Protein AF-0000000074977422 (afdb_homodimer)

Sequence (588 aa):
MSNIPEAILEKLKEQDSVSTFSGSLPRVTASSGSTYFVKIGSPAEAAQYSGEALSLKLMNAAAPGIAPRVISSGTLEISKPYFISEYKDIGSLSSKAAQTLAKRMATELHSEEHASLEGFGFSIPTYCGVTKLSNGWFDTWDKCYASMVGDLLSQLESKGRYQHLCQKGRRVQAEVIPKLLGPLVIKPVILHGDLWSGNAGVDRKTGEPVIFDPASYYGHNEADLSIAKIFGGFPSEFYDTYHQYRPKSEPVHQYDLRMDLYELFHYLNHTLIFRGHYAGSAEKKMDNLLRAELMSNIPEAILEKLKEQDSVSTFSGSLPRVTASSGSTYFVKIGSPAEAAQYSGEALSLKLMNAAAPGIAPRVISSGTLEISKPYFISEYKDIGSLSSKAAQTLAKRMATELHSEEHASLEGFGFSIPTYCGVTKLSNGWFDTWDKCYASMVGDLLSQLESKGRYQHLCQKGRRVQAEVIPKLLGPLVIKPVILHGDLWSGNAGVDRKTGEPVIFDPASYYGHNEADLSIAKIFGGFPSEFYDTYHQYRPKSEPVHQYDLRMDLYELFHYLNHTLIFRGHYAGSAEKKMDNLLRAEL

Radius of gyration: 24.0 Å; Cα contacts (8 Å, |Δi|>4): 1181; chains: 2; bounding box: 76×63×49 Å

Nearest PDB structures (foldseek):
  9cxo-assembly1_B  TM=8.340E-01  e=1.919E-20  Homo sapiens
  9cxn-assembly1_A  TM=8.035E-01  e=2.707E-20  Homo sapiens
  9cxm-assembly1_A  TM=8.019E-01  e=6.044E-20  Homo sapiens
  9cxw-assembly1_B  TM=7.976E-01  e=2.016E-19  Homo sapiens
  9cxw-assembly1_A  TM=8.047E-01  e=2.536E-19  Homo sapiens

Structure (mmCIF, N/CA/C/O backbone):
data_AF-0000000074977422-model_v1
#
loop_
_entity.id
_entity.type
_entity.pdbx_description
1 polymer 'protein-ribulosamine 3-kinase'
#
loop_
_atom_site.group_PDB
_atom_site.id
_atom_site.type_symbol
_atom_site.label_atom_id
_atom_site.label_alt_id
_atom_site.label_comp_id
_atom_site.label_asym_id
_atom_site.label_entity_id
_atom_site.label_seq_id
_atom_site.pdbx_PDB_ins_code
_atom_site.Cartn_x
_atom_site.Cartn_y
_atom_site.Cartn_z
_atom_site.occupancy
_atom_site.B_iso_or_equiv
_atom_site.auth_seq_id
_atom_site.auth_comp_id
_atom_site.auth_asym_id
_atom_site.auth_atom_id
_atom_site.pdbx_PDB_model_num
ATOM 1 N N . MET A 1 1 ? 29.641 17.969 4.305 1 43.19 1 MET A N 1
ATOM 2 C CA . MET A 1 1 ? 30.141 16.609 4.57 1 43.19 1 MET A CA 1
ATOM 3 C C . MET A 1 1 ? 29.078 15.578 4.266 1 43.19 1 MET A C 1
ATOM 5 O O . MET A 1 1 ? 27.875 15.82 4.473 1 43.19 1 MET A O 1
ATOM 9 N N . SER A 1 2 ? 29.344 14.555 3.402 1 60.41 2 SER A N 1
ATOM 10 C CA . SER A 1 2 ? 28.359 13.594 2.908 1 60.41 2 SER A CA 1
ATOM 11 C C . SER A 1 2 ? 27.734 12.797 4.051 1 60.41 2 SER A C 1
ATOM 13 O O . SER A 1 2 ? 28.422 12.438 5.012 1 60.41 2 SER A O 1
ATOM 15 N N . ASN A 1 3 ? 26.516 12.828 4.227 1 79.31 3 ASN A N 1
ATOM 16 C CA . ASN A 1 3 ? 25.781 12.094 5.254 1 79.31 3 ASN A CA 1
ATOM 17 C C . ASN A 1 3 ? 25.641 10.617 4.895 1 79.31 3 ASN A C 1
ATOM 19 O O . ASN A 1 3 ? 24.672 9.961 5.285 1 79.31 3 ASN A O 1
ATOM 23 N N . ILE A 1 4 ? 26.672 10.164 4.172 1 86.06 4 ILE A N 1
ATOM 24 C CA . ILE A 1 4 ? 26.719 8.758 3.793 1 86.06 4 ILE A CA 1
ATOM 25 C C . ILE A 1 4 ? 27.594 7.98 4.777 1 86.06 4 ILE A C 1
ATOM 27 O O . ILE A 1 4 ? 28.734 8.352 5.02 1 86.06 4 ILE A O 1
ATOM 31 N N . PRO A 1 5 ? 27.047 6.918 5.328 1 86.88 5 PRO A N 1
ATOM 32 C CA . PRO A 1 5 ? 27.875 6.105 6.223 1 86.88 5 PRO A CA 1
ATOM 33 C C . PRO A 1 5 ? 29.156 5.613 5.547 1 86.88 5 PRO A C 1
ATOM 35 O O . PRO A 1 5 ? 29.141 5.238 4.375 1 86.88 5 PRO A O 1
ATOM 38 N N . GLU A 1 6 ? 30.188 5.59 6.285 1 91.19 6 GLU A N 1
ATOM 39 C CA . GLU A 1 6 ? 31.516 5.258 5.758 1 91.19 6 GLU A CA 1
ATOM 40 C C . GLU A 1 6 ? 31.516 3.873 5.117 1 91.19 6 GLU A C 1
ATOM 42 O O . GLU A 1 6 ? 32.156 3.666 4.082 1 91.19 6 GLU A O 1
ATOM 47 N N . ALA A 1 7 ? 30.906 2.926 5.734 1 92.31 7 ALA A N 1
ATOM 48 C CA . ALA A 1 7 ? 30.875 1.56 5.219 1 92.31 7 ALA A CA 1
ATOM 49 C C . ALA A 1 7 ? 30.219 1.509 3.836 1 92.31 7 ALA A C 1
ATOM 51 O O . ALA A 1 7 ? 30.641 0.725 2.979 1 92.31 7 ALA A O 1
ATOM 52 N N . ILE A 1 8 ? 29.234 2.279 3.629 1 92.75 8 ILE A N 1
ATOM 53 C CA . ILE A 1 8 ? 28.547 2.336 2.346 1 92.75 8 ILE A CA 1
ATOM 54 C C . ILE A 1 8 ? 29.438 3.023 1.312 1 92.75 8 ILE A C 1
ATOM 56 O O . ILE A 1 8 ? 29.484 2.6 0.154 1 92.75 8 ILE A O 1
ATOM 60 N N . LEU A 1 9 ? 30.062 4.086 1.757 1 93.88 9 LEU A N 1
ATOM 61 C CA . LEU A 1 9 ? 30.984 4.781 0.866 1 93.88 9 LEU A CA 1
ATOM 62 C C . LEU A 1 9 ? 32.062 3.83 0.331 1 93.88 9 LEU A C 1
ATOM 64 O O . LEU A 1 9 ? 32.438 3.906 -0.842 1 93.88 9 LEU A O 1
ATOM 68 N N . GLU A 1 10 ? 32.5 2.996 1.194 1 94.25 10 GLU A N 1
ATOM 69 C CA . GLU A 1 10 ? 33.5 2.014 0.798 1 94.25 10 GLU A CA 1
ATOM 70 C C . GLU A 1 10 ? 32.969 1.067 -0.269 1 94.25 10 GLU A C 1
ATOM 72 O O . GLU A 1 10 ? 33.656 0.741 -1.231 1 94.25 10 GLU A O 1
ATOM 77 N N . LYS A 1 11 ? 31.75 0.611 -0.063 1 95 11 LYS A N 1
ATOM 78 C CA . LYS A 1 11 ? 31.141 -0.299 -1.027 1 95 11 LYS A CA 1
ATOM 79 C C . LYS A 1 11 ? 30.922 0.391 -2.371 1 95 11 LYS A C 1
ATOM 81 O O . LYS A 1 11 ? 31.078 -0.226 -3.426 1 95 11 LYS A O 1
ATOM 86 N N . LEU A 1 12 ? 30.547 1.64 -2.314 1 95.25 12 LEU A N 1
ATOM 87 C CA . LEU A 1 12 ? 30.359 2.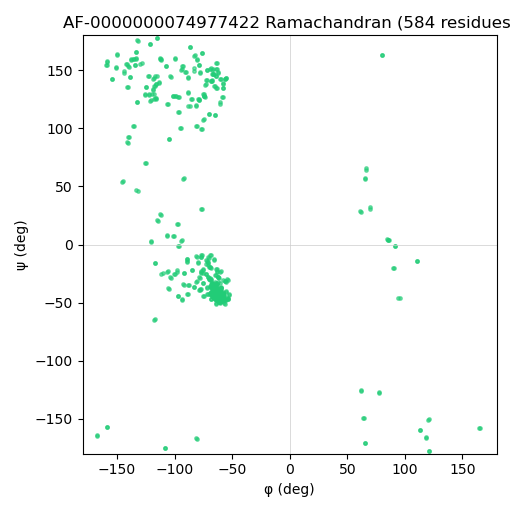414 -3.537 1 95.25 12 LEU A CA 1
ATOM 88 C C . LEU A 1 12 ? 31.672 2.602 -4.273 1 95.25 12 LEU A C 1
ATOM 90 O O . LEU A 1 12 ? 31.734 2.496 -5.5 1 95.25 12 LEU A O 1
ATOM 94 N N . LYS A 1 13 ? 32.75 2.801 -3.551 1 94.94 13 LYS A N 1
ATOM 95 C CA . LYS A 1 13 ? 34.062 3.02 -4.129 1 94.94 13 LYS A CA 1
ATOM 96 C C . LYS A 1 13 ? 34.594 1.742 -4.77 1 94.94 13 LYS A C 1
ATOM 98 O O . LYS A 1 13 ? 35.375 1.8 -5.727 1 94.94 13 LYS A O 1
ATOM 103 N N . GLU A 1 14 ? 34.188 0.62 -4.227 1 93.94 14 GLU A N 1
ATOM 104 C CA . GLU A 1 14 ? 34.562 -0.654 -4.84 1 93.94 14 GLU A CA 1
ATOM 105 C C . GLU A 1 14 ? 34 -0.772 -6.246 1 93.94 14 GLU A C 1
ATOM 107 O O . GLU A 1 14 ? 34.562 -1.436 -7.109 1 93.94 14 GLU A O 1
ATOM 112 N N . GLN A 1 15 ? 32.875 -0.092 -6.445 1 90.38 15 GLN A N 1
ATOM 113 C CA . GLN A 1 15 ? 32.188 -0.163 -7.734 1 90.38 15 GLN A CA 1
ATOM 114 C C . GLN A 1 15 ? 32.625 0.961 -8.656 1 90.38 15 GLN A C 1
ATOM 116 O O . GLN A 1 15 ? 32.656 0.801 -9.883 1 90.38 15 GLN A O 1
ATOM 121 N N . ASP A 1 16 ? 32.906 2.07 -8.07 1 91.31 16 ASP A N 1
ATOM 122 C CA . ASP A 1 16 ? 33.344 3.277 -8.766 1 91.31 16 ASP A CA 1
ATOM 123 C C . ASP A 1 16 ? 34.438 4.008 -7.98 1 91.31 16 ASP A C 1
ATOM 125 O O . ASP A 1 16 ? 34.156 4.93 -7.219 1 91.31 16 ASP A O 1
ATOM 129 N N . SER A 1 17 ? 35.719 3.711 -8.266 1 90 17 SER A N 1
ATOM 130 C CA . SER A 1 17 ? 36.844 4.172 -7.461 1 90 17 SER A CA 1
ATOM 131 C C . SER A 1 17 ? 37.219 5.609 -7.801 1 90 17 SER A C 1
ATOM 133 O O . SER A 1 17 ? 37.938 6.27 -7.043 1 90 17 SER A O 1
ATOM 135 N N . VAL A 1 18 ? 36.688 6.105 -8.828 1 92.88 18 VAL A N 1
ATOM 136 C CA . VAL A 1 18 ? 37.156 7.406 -9.305 1 92.88 18 VAL A CA 1
ATOM 137 C C . VAL A 1 18 ? 36.188 8.5 -8.852 1 92.88 18 VAL A C 1
ATOM 139 O O . VAL A 1 18 ? 36.562 9.664 -8.719 1 92.88 18 VAL A O 1
ATOM 142 N N . SER A 1 19 ? 35 8.133 -8.633 1 93.19 19 SER A N 1
ATOM 143 C CA . SER A 1 19 ? 33.969 9.141 -8.336 1 93.19 19 SER A CA 1
ATOM 144 C C . SER A 1 19 ? 34 9.523 -6.859 1 93.19 19 SER A C 1
ATOM 146 O O . SER A 1 19 ? 34.438 8.742 -6.012 1 93.19 19 SER A O 1
ATOM 148 N N . THR A 1 20 ? 33.625 10.75 -6.652 1 95 20 THR A N 1
ATOM 149 C CA . THR A 1 20 ? 33.219 11.164 -5.316 1 95 20 THR A CA 1
ATOM 150 C C . THR A 1 20 ? 31.703 11.031 -5.152 1 95 20 THR A C 1
ATOM 152 O O . THR A 1 20 ? 30.953 11.062 -6.137 1 95 20 THR A O 1
ATOM 155 N N . PHE A 1 21 ? 31.328 10.781 -3.904 1 94.62 21 PHE A N 1
ATOM 156 C CA . PHE A 1 21 ? 29.922 10.523 -3.652 1 94.62 21 PHE A CA 1
ATOM 157 C C . PHE A 1 21 ? 29.328 11.578 -2.729 1 94.62 21 PHE A C 1
ATOM 159 O O . PHE A 1 21 ? 29.984 12.016 -1.781 1 94.62 21 PHE A O 1
ATOM 166 N N . SER A 1 22 ? 28.141 12.016 -3.113 1 92.06 22 SER A N 1
ATOM 167 C CA . SER A 1 22 ? 27.422 13.008 -2.314 1 92.06 22 SER A CA 1
ATOM 168 C C . SER A 1 22 ? 25.953 12.633 -2.158 1 92.06 22 SER A C 1
ATOM 170 O O . SER A 1 22 ? 25.438 11.773 -2.875 1 92.06 22 SER A O 1
ATOM 172 N N . GLY A 1 23 ? 25.391 13.188 -1.185 1 85.94 23 GLY A N 1
ATOM 173 C CA . GLY A 1 23 ? 23.984 12.945 -0.913 1 85.94 23 GLY A CA 1
ATOM 174 C C . GLY A 1 23 ? 23.75 12.305 0.442 1 85.94 23 GLY A C 1
ATOM 175 O O . GLY A 1 23 ? 24.562 12.438 1.354 1 85.94 23 GLY A O 1
ATOM 176 N N . SER A 1 24 ? 22.453 11.805 0.554 1 80.69 24 SER A N 1
ATOM 177 C CA . SER A 1 24 ? 22.047 11.094 1.758 1 80.69 24 SER A CA 1
ATOM 178 C C . SER A 1 24 ? 21.172 9.891 1.416 1 80.69 24 SER A C 1
ATOM 180 O O . SER A 1 24 ? 20.547 9.852 0.355 1 80.69 24 SER A O 1
ATOM 182 N N . LEU A 1 25 ? 21.25 8.961 2.311 1 81 25 LEU A N 1
ATOM 183 C CA . LEU A 1 25 ? 20.422 7.781 2.072 1 81 25 LEU A CA 1
ATOM 184 C C . LEU A 1 25 ? 18.953 8.148 2.006 1 81 25 LEU A C 1
ATOM 186 O O . LEU A 1 25 ? 18.5 9.047 2.717 1 81 25 LEU A O 1
ATOM 190 N N . PRO A 1 26 ? 18.25 7.512 1.143 1 85.06 26 PRO A N 1
ATOM 191 C CA . PRO A 1 26 ? 18.656 6.344 0.365 1 85.06 26 PRO A CA 1
ATOM 192 C C . PRO A 1 26 ? 19.219 6.715 -1.005 1 85.06 26 PRO A C 1
ATOM 194 O O . PRO A 1 26 ? 19.562 5.832 -1.796 1 85.06 26 PRO A O 1
ATOM 197 N N . ARG A 1 27 ? 19.359 7.977 -1.337 1 86.5 27 ARG A N 1
ATOM 198 C CA . ARG A 1 27 ? 19.828 8.414 -2.648 1 86.5 27 ARG A CA 1
ATOM 199 C C . ARG A 1 27 ? 21.266 8.953 -2.566 1 86.5 27 ARG A C 1
ATOM 201 O O . ARG A 1 27 ? 21.516 9.938 -1.88 1 86.5 27 ARG A O 1
ATOM 208 N N . VAL A 1 28 ? 22.125 8.344 -3.289 1 92.06 28 VAL A N 1
ATOM 209 C CA . VAL A 1 28 ? 23.516 8.766 -3.336 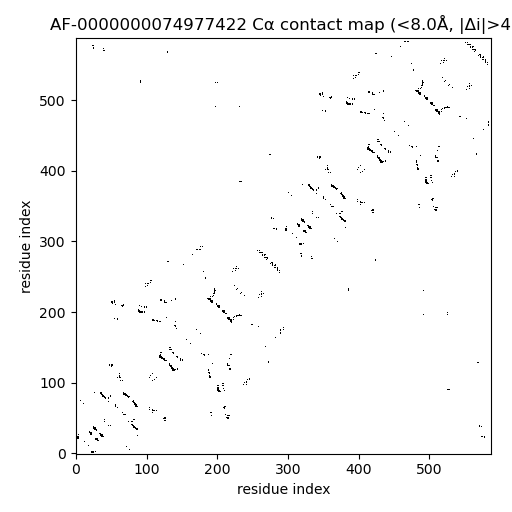1 92.06 28 VAL A CA 1
ATOM 210 C C . VAL A 1 28 ? 23.938 9.023 -4.785 1 92.06 28 VAL A C 1
ATOM 212 O O . VAL A 1 28 ? 23.641 8.219 -5.672 1 92.06 28 VAL A O 1
ATOM 215 N N . THR A 1 29 ? 24.609 10.086 -4.977 1 94.56 29 THR A N 1
ATOM 216 C CA . THR A 1 29 ? 25.016 10.453 -6.328 1 94.56 29 THR A CA 1
ATOM 217 C C . THR A 1 29 ? 26.531 10.453 -6.453 1 94.56 29 THR A C 1
ATOM 219 O O . THR A 1 29 ? 27.234 10.953 -5.57 1 94.56 29 THR A O 1
ATOM 222 N N . ALA A 1 30 ? 26.969 9.938 -7.527 1 95.38 30 ALA A N 1
ATOM 223 C CA . ALA A 1 30 ? 28.391 9.953 -7.855 1 95.38 30 ALA A CA 1
ATOM 224 C C . ALA A 1 30 ? 28.734 11.172 -8.703 1 95.38 30 ALA A C 1
ATOM 226 O O . ALA A 1 30 ? 27.891 11.68 -9.445 1 95.38 30 ALA A O 1
ATOM 227 N N . SER A 1 31 ? 29.922 11.562 -8.609 1 94.5 31 SER A N 1
ATOM 228 C CA . SER A 1 31 ? 30.391 12.695 -9.406 1 94.5 31 SER A CA 1
ATOM 229 C C . SER A 1 31 ? 30.328 12.383 -10.898 1 94.5 31 SER A C 1
ATOM 231 O O . SER A 1 31 ? 30.328 13.289 -11.727 1 94.5 31 SER A O 1
ATOM 233 N N . SER A 1 32 ? 30.312 11.148 -11.219 1 92.19 32 SER A N 1
ATOM 234 C CA . SER A 1 32 ? 30.203 10.711 -12.609 1 92.19 32 SER A CA 1
ATOM 235 C C . SER A 1 32 ? 28.797 10.945 -13.148 1 92.19 32 SER A C 1
ATOM 237 O O . SER A 1 32 ? 28.578 10.875 -14.359 1 92.19 32 SER A O 1
ATOM 239 N N . GLY A 1 33 ? 27.844 11.156 -12.273 1 91.25 33 GLY A N 1
ATOM 240 C CA . GLY A 1 33 ? 26.484 11.375 -12.711 1 91.25 33 GLY A CA 1
ATOM 241 C C . GLY A 1 33 ? 25.547 10.219 -12.367 1 91.25 33 GLY A C 1
ATOM 242 O O . GLY A 1 33 ? 24.328 10.383 -12.367 1 91.25 33 GLY A O 1
ATOM 243 N N . SER A 1 34 ? 26.125 9.125 -12.008 1 92.25 34 SER A N 1
ATOM 244 C CA . SER A 1 34 ? 25.312 7.977 -11.617 1 92.25 34 SER A CA 1
ATOM 245 C C . SER A 1 34 ? 24.672 8.203 -10.25 1 92.25 34 SER A C 1
ATOM 247 O O . SER A 1 34 ? 25.266 8.812 -9.367 1 92.25 34 SER A O 1
ATOM 249 N N . THR A 1 35 ? 23.484 7.742 -10.188 1 94.62 35 THR A N 1
ATOM 250 C CA . THR A 1 35 ? 22.797 7.801 -8.906 1 94.62 35 THR A CA 1
ATOM 251 C C . THR A 1 35 ? 22.453 6.398 -8.414 1 94.62 35 THR A C 1
ATOM 253 O O . THR A 1 35 ? 22.078 5.531 -9.211 1 94.62 35 THR A O 1
ATOM 256 N N . TYR A 1 36 ? 22.562 6.234 -7.098 1 95.31 36 TYR A N 1
ATOM 257 C CA . TYR A 1 36 ? 22.375 4.93 -6.473 1 95.31 36 TYR A CA 1
ATOM 258 C C . TYR A 1 36 ? 21.266 4.988 -5.418 1 95.31 36 TYR A C 1
ATOM 260 O O . TYR A 1 36 ? 21.078 6.02 -4.773 1 95.31 36 TYR A O 1
ATOM 268 N N . PHE A 1 37 ? 20.578 3.924 -5.344 1 94.19 37 PHE A N 1
ATOM 269 C CA . PHE A 1 37 ? 19.672 3.693 -4.227 1 94.19 37 PHE A CA 1
ATOM 270 C C . PHE A 1 37 ? 20.312 2.779 -3.188 1 94.19 37 PHE A C 1
ATOM 272 O O . PHE A 1 37 ? 20.734 1.672 -3.51 1 94.19 37 PHE A O 1
ATOM 279 N N . VAL A 1 38 ? 20.297 3.229 -1.951 1 91.81 38 VAL A N 1
ATOM 280 C CA . VAL A 1 38 ? 21 2.5 -0.899 1 91.81 38 VAL A CA 1
ATOM 281 C C . VAL A 1 38 ? 20.047 2.201 0.251 1 91.81 38 VAL A C 1
ATOM 283 O O . VAL A 1 38 ? 19.375 3.104 0.759 1 91.81 38 VAL A O 1
ATOM 286 N N . LYS A 1 39 ? 20.047 0.862 0.633 1 89.75 39 LYS A N 1
ATOM 287 C CA . LYS A 1 39 ? 19.312 0.429 1.822 1 89.75 39 LYS A CA 1
ATOM 288 C C . LYS A 1 39 ? 20.266 -0.175 2.857 1 89.75 39 LYS A C 1
ATOM 290 O O . LYS A 1 39 ? 21.141 -0.958 2.512 1 89.75 39 LYS A O 1
ATOM 295 N N . ILE A 1 40 ? 20.062 0.283 4.09 1 87.31 40 ILE A N 1
ATOM 296 C CA . ILE A 1 40 ? 20.703 -0.365 5.223 1 87.31 40 ILE A CA 1
ATOM 297 C C . ILE A 1 40 ? 19.656 -0.837 6.219 1 87.31 40 ILE A C 1
ATOM 299 O O . ILE A 1 40 ? 18.734 -0.086 6.566 1 87.31 40 ILE A O 1
ATOM 303 N N . GLY A 1 41 ? 19.797 -2.088 6.57 1 85.06 41 GLY A N 1
ATOM 304 C CA . GLY A 1 41 ? 18.812 -2.627 7.492 1 85.06 41 GLY A CA 1
ATOM 305 C C . GLY A 1 41 ? 19.391 -3.027 8.828 1 85.06 41 GLY A C 1
ATOM 306 O O . GLY A 1 41 ? 20.578 -2.803 9.086 1 85.06 41 GLY A O 1
ATOM 307 N N . SER A 1 42 ? 18.516 -3.482 9.734 1 82.06 42 SER A N 1
ATOM 308 C CA . SER A 1 42 ? 18.938 -4.102 10.984 1 82.06 42 SER A CA 1
ATOM 309 C C . SER A 1 42 ? 19.281 -5.574 10.789 1 82.06 42 SER A C 1
ATOM 311 O O . SER A 1 42 ? 18.875 -6.184 9.789 1 82.06 42 SER A O 1
ATOM 313 N N . PRO A 1 43 ? 19.969 -6.09 11.719 1 85.06 43 PRO A N 1
ATOM 314 C CA . PRO A 1 43 ? 20.328 -7.504 11.602 1 85.06 43 PRO A CA 1
ATOM 315 C C . PRO A 1 43 ? 19.109 -8.414 11.43 1 85.06 43 PRO A C 1
ATOM 317 O O . PRO A 1 43 ? 19.188 -9.422 10.734 1 85.06 43 PRO A O 1
ATOM 320 N N . ALA A 1 44 ? 18.031 -8.023 11.992 1 84.19 44 ALA A N 1
ATOM 321 C CA . ALA A 1 44 ? 16.812 -8.828 11.922 1 84.19 44 ALA A CA 1
ATOM 322 C C . ALA A 1 44 ? 16.234 -8.844 10.508 1 84.19 44 ALA A C 1
ATOM 324 O O . ALA A 1 44 ? 15.414 -9.695 10.172 1 84.19 44 ALA A O 1
ATOM 325 N N . GLU A 1 45 ? 16.781 -8 9.594 1 89.62 45 GLU A N 1
ATOM 326 C CA . GLU A 1 45 ? 16.234 -7.859 8.25 1 89.62 45 GLU A CA 1
ATOM 327 C C . GLU A 1 45 ? 17.141 -8.539 7.215 1 89.62 45 GLU A C 1
ATOM 329 O O . GLU A 1 45 ? 16.891 -8.438 6.012 1 89.62 45 GLU A O 1
ATOM 334 N N . ALA A 1 46 ? 18.078 -9.211 7.676 1 92.81 46 ALA A N 1
ATOM 335 C CA . ALA A 1 46 ? 19.094 -9.781 6.793 1 92.81 46 ALA A CA 1
ATOM 336 C C . ALA A 1 46 ? 18.453 -10.672 5.73 1 92.81 46 ALA A C 1
ATOM 338 O O . ALA A 1 46 ? 18.797 -10.578 4.547 1 92.81 46 ALA A O 1
ATOM 339 N N . ALA A 1 47 ? 17.594 -11.508 6.105 1 94.81 47 ALA A N 1
ATOM 340 C CA . ALA A 1 47 ? 16.953 -12.43 5.168 1 94.81 47 ALA A CA 1
ATOM 341 C C . ALA A 1 47 ? 16.125 -11.68 4.133 1 94.81 47 ALA A C 1
ATOM 343 O O . ALA A 1 47 ? 16.094 -12.062 2.961 1 94.81 47 ALA A O 1
ATOM 344 N N . GLN A 1 48 ? 15.492 -10.672 4.559 1 94.25 48 GLN A N 1
ATOM 345 C CA . GLN A 1 48 ? 14.672 -9.875 3.652 1 94.25 48 GLN A CA 1
ATOM 346 C C . GLN A 1 48 ? 15.531 -9.211 2.578 1 94.25 48 GLN A C 1
ATOM 348 O O . GLN A 1 48 ? 15.164 -9.203 1.4 1 94.25 48 GLN A O 1
ATOM 353 N N . TYR A 1 49 ? 16.609 -8.695 2.969 1 95.06 49 TYR A N 1
ATOM 354 C CA . TYR A 1 49 ? 17.5 -8.008 2.045 1 95.06 49 TYR A CA 1
ATOM 355 C C . TYR A 1 49 ? 18.125 -8.984 1.052 1 95.06 49 TYR A C 1
ATOM 357 O O . TYR A 1 49 ? 18.203 -8.695 -0.143 1 95.06 49 TYR A O 1
ATOM 365 N N . SER A 1 50 ? 18.5 -10.125 1.547 1 96.62 50 SER A N 1
ATOM 366 C CA . SER A 1 50 ? 19.078 -11.148 0.679 1 96.62 50 SER A CA 1
ATOM 367 C C . SER A 1 50 ? 18.062 -11.633 -0.35 1 96.62 50 SER A C 1
ATOM 369 O O . SER A 1 50 ? 18.391 -11.828 -1.52 1 96.62 50 SER A O 1
ATOM 371 N N . GLY A 1 51 ? 16.891 -11.859 0.101 1 97.56 51 GLY A N 1
ATOM 372 C CA . GLY A 1 51 ? 15.836 -12.289 -0.801 1 97.56 51 GLY A CA 1
ATOM 373 C C . GLY A 1 51 ? 15.531 -11.281 -1.891 1 97.56 51 GLY A C 1
ATOM 374 O O . GLY A 1 51 ? 15.359 -11.648 -3.055 1 97.56 51 GLY A O 1
ATOM 375 N N . GLU A 1 52 ? 15.469 -10.039 -1.487 1 97.06 52 GLU A N 1
ATOM 376 C CA . GLU A 1 52 ? 15.195 -8.977 -2.453 1 97.06 52 GLU A CA 1
ATOM 377 C C . GLU A 1 52 ? 16.328 -8.844 -3.465 1 97.06 52 GLU A C 1
ATOM 379 O O . GLU A 1 52 ? 16.078 -8.719 -4.664 1 97.06 52 GLU A O 1
ATOM 384 N N . ALA A 1 53 ? 17.516 -8.898 -2.975 1 97.56 53 ALA A N 1
ATOM 385 C CA . ALA A 1 53 ? 18.672 -8.773 -3.855 1 97.56 53 ALA A CA 1
ATOM 386 C C . ALA A 1 53 ? 18.703 -9.906 -4.871 1 97.56 53 ALA A C 1
ATOM 388 O O . ALA A 1 53 ? 18.922 -9.672 -6.066 1 97.56 53 ALA A O 1
ATOM 389 N N . LEU A 1 54 ? 18.531 -11.078 -4.398 1 98.19 54 LEU A N 1
ATOM 390 C CA . LEU A 1 54 ? 18.547 -12.219 -5.305 1 98.19 54 LEU A CA 1
ATOM 391 C C . LEU A 1 54 ? 17.391 -12.133 -6.309 1 98.19 54 LEU A C 1
ATOM 393 O O . LEU A 1 54 ? 17.578 -12.461 -7.484 1 98.19 54 LEU A O 1
ATOM 397 N N . SER A 1 55 ? 16.25 -11.711 -5.84 1 98.62 55 SER A N 1
ATOM 398 C CA . SER A 1 55 ? 15.094 -11.523 -6.723 1 98.62 55 SER A CA 1
ATOM 399 C C . SER A 1 55 ? 15.43 -10.57 -7.863 1 98.62 55 SER A C 1
ATOM 401 O O . SER A 1 55 ? 15.195 -10.883 -9.031 1 98.62 55 SER A O 1
ATOM 403 N N . LEU A 1 56 ? 15.961 -9.461 -7.488 1 98.44 56 LEU A N 1
ATOM 404 C CA . LEU A 1 56 ? 16.281 -8.438 -8.477 1 98.44 56 LEU A CA 1
ATOM 405 C C . LEU A 1 56 ? 17.312 -8.945 -9.469 1 98.44 56 LEU A C 1
ATOM 407 O O . LEU A 1 56 ? 17.219 -8.68 -10.672 1 98.44 56 LEU A O 1
ATOM 411 N N . LYS A 1 57 ? 18.25 -9.664 -9.016 1 98.12 57 LYS A N 1
ATOM 412 C CA . LYS A 1 57 ? 19.297 -10.211 -9.875 1 98.12 57 LYS A CA 1
ATOM 413 C C . LYS A 1 57 ? 18.719 -11.195 -10.883 1 98.12 57 LYS A C 1
ATOM 415 O O . LYS A 1 57 ? 19.031 -11.117 -12.078 1 98.12 57 LYS A O 1
ATOM 420 N N . LEU A 1 58 ? 17.922 -12.07 -10.422 1 98.38 58 LEU A N 1
ATOM 421 C CA . LEU A 1 58 ? 17.344 -13.086 -11.289 1 98.38 58 LEU A CA 1
ATOM 422 C C . LEU A 1 58 ? 16.359 -12.469 -12.273 1 98.38 58 LEU A C 1
ATOM 424 O O . LEU A 1 58 ? 16.281 -12.898 -13.43 1 98.38 58 LEU A O 1
ATOM 428 N N . MET A 1 59 ? 15.633 -11.492 -11.836 1 98.62 59 MET A N 1
ATOM 429 C CA . MET A 1 59 ? 14.719 -10.797 -12.742 1 98.62 59 MET A CA 1
ATOM 430 C C . MET A 1 59 ? 15.492 -10.078 -13.844 1 98.62 59 MET A C 1
ATOM 432 O O . MET A 1 59 ? 15.094 -10.117 -15.008 1 98.62 59 MET A O 1
ATOM 436 N N . ASN A 1 60 ? 16.578 -9.461 -13.461 1 98.06 60 ASN A N 1
ATOM 437 C CA . ASN A 1 60 ? 17.391 -8.766 -14.445 1 98.06 60 ASN A CA 1
ATOM 438 C C . ASN A 1 60 ? 18.047 -9.742 -15.422 1 98.06 60 ASN A C 1
ATOM 440 O O . ASN A 1 60 ? 18.234 -9.422 -16.594 1 98.06 60 ASN A O 1
ATOM 444 N N . ALA A 1 61 ? 18.375 -10.875 -14.953 1 97.88 61 ALA A N 1
ATOM 445 C CA . ALA A 1 61 ? 18.922 -11.891 -15.836 1 97.88 61 ALA A CA 1
ATOM 446 C C . ALA A 1 61 ? 17.891 -12.328 -16.875 1 97.88 61 ALA A C 1
ATOM 448 O O . ALA A 1 61 ? 18.219 -12.539 -18.047 1 97.88 61 ALA A O 1
ATOM 449 N N . ALA A 1 62 ? 16.688 -12.445 -16.484 1 98.25 62 ALA A N 1
ATOM 450 C CA . ALA A 1 62 ? 15.617 -12.914 -17.375 1 98.25 62 ALA A CA 1
ATOM 451 C C . ALA A 1 62 ? 15.148 -11.797 -18.297 1 98.25 62 ALA A C 1
ATOM 453 O O . ALA A 1 62 ? 14.852 -12.039 -19.469 1 98.25 62 ALA A O 1
ATOM 454 N N . ALA A 1 63 ? 15.078 -10.609 -17.75 1 98.5 63 ALA A N 1
ATOM 455 C CA . ALA A 1 63 ? 14.609 -9.438 -18.484 1 98.5 63 ALA A CA 1
ATOM 456 C C . ALA A 1 63 ? 15.438 -8.203 -18.125 1 98.5 63 ALA A C 1
ATOM 458 O O . ALA A 1 63 ? 15.023 -7.391 -17.281 1 98.5 63 ALA A O 1
ATOM 459 N N . PRO A 1 64 ? 16.516 -8.016 -18.828 1 97.81 64 PRO A N 1
ATOM 460 C CA . PRO A 1 64 ? 17.438 -6.934 -18.469 1 97.81 64 PRO A CA 1
ATOM 461 C C . PRO A 1 64 ? 16.766 -5.562 -18.469 1 97.81 64 PRO A C 1
ATOM 463 O O . PRO A 1 64 ? 16.078 -5.207 -19.438 1 97.81 64 PRO A O 1
ATOM 466 N N . GLY A 1 65 ? 16.906 -4.871 -17.359 1 97.12 65 GLY A N 1
ATOM 467 C CA . GLY A 1 65 ? 16.438 -3.498 -17.281 1 97.12 65 GLY A CA 1
ATOM 468 C C . GLY A 1 65 ? 15 -3.383 -16.781 1 97.12 65 GLY A C 1
ATOM 469 O O . GLY A 1 65 ? 14.508 -2.277 -16.547 1 97.12 65 GLY A O 1
ATOM 470 N N . ILE A 1 66 ? 14.352 -4.504 -16.5 1 98.12 66 ILE A N 1
ATOM 471 C CA . ILE A 1 66 ? 12.945 -4.461 -16.125 1 98.12 66 ILE A CA 1
ATOM 472 C C . ILE A 1 66 ? 12.828 -3.996 -14.672 1 98.12 66 ILE A C 1
ATOM 474 O O . ILE A 1 66 ? 11.781 -3.494 -14.258 1 98.12 66 ILE A O 1
ATOM 478 N N . ALA A 1 67 ? 13.891 -4.207 -13.898 1 98.06 67 ALA A N 1
ATOM 479 C CA . ALA A 1 67 ? 14.023 -3.809 -12.5 1 98.06 67 ALA A CA 1
ATOM 480 C C . ALA A 1 67 ? 15.367 -3.135 -12.25 1 98.06 67 ALA A C 1
ATOM 482 O O . ALA A 1 67 ? 16.297 -3.266 -13.055 1 98.06 67 ALA A O 1
ATOM 483 N N . PRO A 1 68 ? 15.469 -2.365 -11.164 1 97.31 68 PRO A N 1
ATOM 484 C CA . PRO A 1 68 ? 16.766 -1.774 -10.867 1 97.31 68 PRO A CA 1
ATOM 485 C C . PRO A 1 68 ? 17.875 -2.822 -10.703 1 97.31 68 PRO A C 1
ATOM 487 O O . PRO A 1 68 ? 17.672 -3.832 -10.023 1 97.31 68 PRO A O 1
ATOM 490 N N . ARG A 1 69 ? 18.969 -2.568 -11.305 1 97.06 69 ARG A N 1
ATOM 491 C CA . ARG A 1 69 ? 20.094 -3.494 -11.211 1 97.06 69 ARG A CA 1
ATOM 492 C C . ARG A 1 69 ? 20.766 -3.398 -9.844 1 97.06 69 ARG A C 1
ATOM 494 O O . ARG A 1 69 ? 21.094 -2.305 -9.383 1 97.06 69 ARG A O 1
ATOM 501 N N . VAL A 1 70 ? 20.938 -4.539 -9.258 1 97.75 70 VAL A N 1
ATOM 502 C CA . VAL A 1 70 ? 21.688 -4.582 -8 1 97.75 70 VAL A CA 1
ATOM 503 C C . VAL A 1 70 ? 23.172 -4.41 -8.281 1 97.75 70 VAL A C 1
ATOM 505 O O . VAL A 1 70 ? 23.75 -5.133 -9.102 1 97.75 70 VAL A O 1
ATOM 508 N N . ILE A 1 71 ? 23.75 -3.504 -7.617 1 96.69 71 ILE A N 1
ATOM 509 C CA . ILE A 1 71 ? 25.156 -3.209 -7.809 1 96.69 71 ILE A CA 1
ATOM 510 C C . ILE A 1 71 ? 25.984 -3.928 -6.742 1 96.69 71 ILE A C 1
ATOM 512 O O . ILE A 1 71 ? 27.062 -4.465 -7.035 1 96.69 71 ILE A O 1
ATOM 516 N N . SER A 1 72 ? 25.484 -3.85 -5.547 1 96.38 72 SER A N 1
ATOM 517 C CA . SER A 1 72 ? 26.156 -4.488 -4.422 1 96.38 72 SER A CA 1
ATOM 518 C C . SER A 1 72 ? 25.172 -4.824 -3.307 1 96.38 72 SER A C 1
ATOM 520 O O . SER A 1 72 ? 24.219 -4.074 -3.061 1 96.38 72 SER A O 1
ATOM 522 N N . SER A 1 73 ? 25.422 -5.969 -2.705 1 96.94 73 SER A N 1
ATOM 523 C CA . SER A 1 73 ? 24.641 -6.359 -1.542 1 96.94 73 SER A CA 1
ATOM 524 C C . SER A 1 73 ? 25.438 -7.25 -0.6 1 96.94 73 SER A C 1
ATOM 526 O O . SER A 1 73 ? 26.406 -7.891 -1.02 1 96.94 73 SER A O 1
ATOM 528 N N . GLY A 1 74 ? 25.094 -7.176 0.618 1 95.38 74 GLY A N 1
ATOM 529 C CA . GLY A 1 74 ? 25.812 -7.977 1.601 1 95.38 74 GLY A CA 1
ATOM 530 C C . GLY A 1 74 ? 25.547 -7.539 3.029 1 95.38 74 GLY A C 1
ATOM 531 O O . GLY A 1 74 ? 24.453 -7.078 3.352 1 95.38 74 GLY A O 1
ATOM 532 N N . THR A 1 75 ? 26.438 -7.883 3.855 1 94.44 75 THR A N 1
ATOM 533 C CA . THR A 1 75 ? 26.359 -7.535 5.27 1 94.44 75 THR A CA 1
ATOM 534 C C . THR A 1 75 ? 27.516 -6.613 5.664 1 94.44 75 THR A C 1
ATOM 536 O O . THR A 1 75 ? 28.672 -6.891 5.344 1 94.44 75 THR A O 1
ATOM 539 N N . LEU A 1 76 ? 27.109 -5.465 6.25 1 92 76 LEU A N 1
ATOM 540 C CA . LEU A 1 76 ? 28.094 -4.551 6.816 1 92 76 LEU A CA 1
ATOM 541 C C . LEU A 1 76 ? 28.547 -5.016 8.203 1 92 76 LEU A C 1
ATOM 543 O O . LEU A 1 76 ? 28.266 -6.156 8.594 1 92 76 LEU A O 1
ATOM 547 N N . GLU A 1 77 ? 29.266 -4.094 8.922 1 84 77 GLU A N 1
ATOM 548 C CA . GLU A 1 77 ? 29.672 -4.402 10.289 1 84 77 GLU A CA 1
ATOM 549 C C . GLU A 1 77 ? 28.469 -4.617 11.195 1 84 77 GLU A C 1
ATOM 551 O O . GLU A 1 77 ? 27.391 -4.051 10.961 1 84 77 GLU A O 1
ATOM 556 N N . ILE A 1 78 ? 28.641 -5.441 12.141 1 79.5 78 ILE A N 1
ATOM 557 C CA . ILE A 1 78 ? 27.656 -5.773 13.164 1 79.5 78 ILE A CA 1
ATOM 558 C C . ILE A 1 78 ? 26.422 -6.391 12.508 1 79.5 78 ILE A C 1
ATOM 560 O O . ILE A 1 78 ? 25.297 -6.074 12.883 1 79.5 78 ILE A O 1
ATOM 564 N N . SER A 1 79 ? 26.609 -7.008 11.43 1 82.38 79 SER A N 1
ATOM 565 C CA . SER A 1 79 ? 25.625 -7.867 10.781 1 82.38 79 SER A CA 1
ATOM 566 C C . SER A 1 79 ? 24.469 -7.055 10.211 1 82.38 79 SER A C 1
ATOM 568 O O . SER A 1 79 ? 23.328 -7.523 10.188 1 82.38 79 SER A O 1
ATOM 570 N N . LYS A 1 80 ? 24.734 -5.875 9.82 1 89 80 LYS A N 1
ATOM 571 C CA . LYS A 1 80 ? 23.719 -5.055 9.18 1 89 80 LYS A CA 1
ATOM 572 C C . LYS A 1 80 ? 23.656 -5.312 7.676 1 89 80 LYS A C 1
ATOM 574 O O . LYS A 1 80 ? 24.656 -5.105 6.973 1 89 80 LYS A O 1
ATOM 579 N N . PRO A 1 81 ? 22.516 -5.773 7.203 1 93.31 81 PRO A N 1
ATOM 580 C CA . PRO A 1 81 ? 22.406 -5.969 5.754 1 93.31 81 PRO A CA 1
ATOM 581 C C . PRO A 1 81 ? 22.328 -4.652 4.984 1 93.31 81 PRO A C 1
ATOM 583 O O . PRO A 1 81 ? 21.859 -3.648 5.523 1 93.31 81 PRO A O 1
ATOM 586 N N . TYR A 1 82 ? 22.828 -4.691 3.793 1 92.69 82 TYR A N 1
ATOM 587 C CA . TYR A 1 82 ? 22.703 -3.543 2.904 1 92.69 82 TYR A CA 1
ATOM 588 C C . TYR A 1 82 ? 22.453 -3.988 1.468 1 92.69 82 TYR A C 1
ATOM 590 O O . TYR A 1 82 ? 22.734 -5.137 1.11 1 92.69 82 TYR A O 1
ATOM 598 N N . PHE A 1 83 ? 21.844 -3.143 0.688 1 92.5 83 PHE A N 1
ATOM 599 C CA . PHE A 1 83 ? 21.953 -3.336 -0.753 1 92.5 83 PHE A CA 1
ATOM 600 C C . PHE A 1 83 ? 22.016 -1.995 -1.475 1 92.5 83 PHE A C 1
ATOM 602 O O . PHE A 1 83 ? 21.484 -0.995 -0.987 1 92.5 83 PHE A O 1
ATOM 609 N N . ILE A 1 84 ? 22.719 -1.941 -2.551 1 95.5 84 ILE A N 1
ATOM 610 C CA . ILE A 1 84 ? 22.906 -0.815 -3.459 1 95.5 84 ILE A CA 1
ATOM 611 C C . ILE A 1 84 ? 22.422 -1.19 -4.855 1 95.5 84 ILE A C 1
ATOM 613 O O . ILE A 1 84 ? 22.812 -2.221 -5.402 1 95.5 84 ILE A O 1
ATOM 617 N N . SER A 1 85 ? 21.516 -0.364 -5.336 1 96.5 85 SER A N 1
ATOM 618 C CA . SER A 1 85 ? 21.031 -0.579 -6.691 1 96.5 85 SER A CA 1
ATOM 619 C C . SER A 1 85 ? 21.031 0.718 -7.496 1 96.5 85 SER A C 1
ATOM 621 O O . SER A 1 85 ? 21.344 1.784 -6.957 1 96.5 85 SER A O 1
ATOM 623 N N . GLU A 1 86 ? 20.703 0.591 -8.711 1 95.62 86 GLU A N 1
ATOM 624 C CA . GLU A 1 86 ? 20.375 1.771 -9.508 1 95.62 86 GLU A CA 1
ATOM 625 C C . GLU A 1 86 ? 19.219 2.551 -8.883 1 95.62 86 GLU A C 1
ATOM 627 O O . GLU A 1 86 ? 18.281 1.958 -8.359 1 95.62 86 GLU A O 1
ATOM 632 N N . TYR A 1 87 ? 19.422 3.803 -8.938 1 93.25 87 TYR A N 1
ATOM 633 C CA . TYR A 1 87 ? 18.297 4.664 -8.578 1 93.25 87 TYR A CA 1
ATOM 634 C C . TYR A 1 87 ? 17.438 4.965 -9.797 1 93.25 87 TYR A C 1
ATOM 636 O O . TYR A 1 87 ? 17.953 5.293 -10.867 1 93.25 87 TYR A O 1
ATOM 644 N N . LYS A 1 88 ? 16.141 4.805 -9.656 1 91.94 88 LYS A N 1
ATOM 645 C CA . LYS A 1 88 ? 15.18 5.16 -10.688 1 91.94 88 LYS A CA 1
ATOM 646 C C . LYS A 1 88 ? 14.227 6.242 -10.203 1 91.94 88 LYS A C 1
ATOM 648 O O . LYS A 1 88 ? 13.68 6.148 -9.102 1 91.94 88 LYS A O 1
ATOM 653 N N . ASP A 1 89 ? 14.188 7.293 -10.992 1 87 89 ASP A N 1
ATOM 654 C CA . ASP A 1 89 ? 13.141 8.273 -10.734 1 87 89 ASP A CA 1
ATOM 655 C C . ASP A 1 89 ? 11.789 7.781 -11.25 1 87 89 ASP A C 1
ATOM 657 O O . ASP A 1 89 ? 11.461 7.953 -12.422 1 87 89 ASP A O 1
ATOM 661 N N . ILE A 1 90 ? 11.008 7.262 -10.312 1 84.69 90 ILE A N 1
ATOM 662 C CA . ILE A 1 90 ? 9.859 6.461 -10.711 1 84.69 90 ILE A CA 1
ATOM 663 C C . ILE A 1 90 ? 8.586 7.301 -10.609 1 84.69 90 ILE A C 1
ATOM 665 O O . ILE A 1 90 ? 8.344 7.953 -9.594 1 84.69 90 ILE A O 1
ATOM 669 N N . GLY A 1 91 ? 7.828 7.336 -11.68 1 76.81 91 GLY A N 1
ATOM 670 C CA . GLY A 1 91 ? 6.496 7.918 -11.727 1 76.81 91 GLY A CA 1
ATOM 671 C C . GLY A 1 91 ? 5.395 6.879 -11.836 1 76.81 91 GLY A C 1
ATOM 672 O O . GLY A 1 91 ? 5.66 5.676 -11.789 1 76.81 91 GLY A O 1
ATOM 673 N N . SER A 1 92 ? 4.16 7.285 -11.984 1 75.25 92 SER A N 1
ATOM 674 C CA . SER A 1 92 ? 3.023 6.371 -12.086 1 75.25 92 SER A CA 1
ATOM 675 C C . SER A 1 92 ? 3.08 5.555 -13.367 1 75.25 92 SER A C 1
ATOM 677 O O . SER A 1 92 ? 3.535 6.047 -14.406 1 75.25 92 SER A O 1
ATOM 679 N N . LEU A 1 93 ? 2.551 4.414 -13.305 1 82.88 93 LEU A N 1
ATOM 680 C CA . LEU A 1 93 ? 2.531 3.539 -14.469 1 82.88 93 LEU A CA 1
ATOM 681 C C . LEU A 1 93 ? 1.49 4.004 -15.484 1 82.88 93 LEU A C 1
ATOM 683 O O . LEU A 1 93 ? 0.289 3.824 -15.273 1 82.88 93 LEU A O 1
ATOM 687 N N . SER A 1 94 ? 1.918 4.562 -16.594 1 81.56 94 SER A N 1
ATOM 688 C CA . SER A 1 94 ? 1.018 4.992 -17.656 1 81.56 94 SER A CA 1
ATOM 689 C C . SER A 1 94 ? 0.51 3.805 -18.469 1 81.56 94 SER A C 1
ATOM 691 O O . SER A 1 94 ? 1.087 2.717 -18.406 1 81.56 94 SER A O 1
ATOM 693 N N . SER A 1 95 ? -0.562 4.02 -19.266 1 86 95 SER A N 1
ATOM 694 C CA . SER A 1 95 ? -1.113 2.973 -20.125 1 86 95 SER A CA 1
ATOM 695 C C . SER A 1 95 ? -0.084 2.488 -21.141 1 86 95 SER A C 1
ATOM 697 O O . SER A 1 95 ? 0.042 1.284 -21.375 1 86 95 SER A O 1
ATOM 699 N N . LYS A 1 96 ? 0.594 3.439 -21.719 1 92 96 LYS A N 1
ATOM 700 C CA . LYS A 1 96 ? 1.612 3.09 -22.703 1 92 96 LYS A CA 1
ATOM 701 C C . LYS A 1 96 ? 2.73 2.268 -22.062 1 92 96 LYS A C 1
ATOM 703 O O . LYS A 1 96 ? 3.156 1.255 -22.625 1 92 96 LYS A O 1
ATOM 708 N N . ALA A 1 97 ? 3.238 2.656 -20.922 1 94.06 97 ALA A N 1
ATOM 709 C CA . ALA A 1 97 ? 4.285 1.924 -20.219 1 94.06 97 ALA A CA 1
ATOM 710 C C . ALA A 1 97 ? 3.789 0.553 -19.766 1 94.06 97 ALA A C 1
ATOM 712 O O . ALA A 1 97 ? 4.555 -0.414 -19.75 1 94.06 97 ALA A O 1
ATOM 713 N N . ALA A 1 98 ? 2.543 0.507 -19.469 1 94.81 98 ALA A N 1
ATOM 714 C CA . ALA A 1 98 ? 1.946 -0.758 -19.047 1 94.81 98 ALA A CA 1
ATOM 715 C C . ALA A 1 98 ? 1.954 -1.773 -20.188 1 94.81 98 ALA A C 1
ATOM 717 O O . ALA A 1 98 ? 2.168 -2.967 -19.953 1 94.81 98 ALA A O 1
ATOM 718 N N . GLN A 1 99 ? 1.689 -1.296 -21.344 1 97.81 99 GLN A N 1
ATOM 719 C CA . GLN A 1 99 ? 1.745 -2.174 -22.516 1 97.81 99 GLN A CA 1
ATOM 720 C C . GLN A 1 99 ? 3.158 -2.707 -22.734 1 97.81 99 GLN A C 1
ATOM 722 O O . GLN A 1 99 ? 3.344 -3.895 -23 1 97.81 99 GLN A O 1
ATOM 727 N N . THR A 1 100 ? 4.062 -1.833 -22.594 1 98.62 100 THR A N 1
ATOM 728 C CA . THR A 1 100 ? 5.453 -2.236 -22.75 1 98.62 100 THR A CA 1
ATOM 729 C C . THR A 1 100 ? 5.848 -3.24 -21.672 1 98.62 100 THR A C 1
ATOM 731 O O . THR A 1 100 ? 6.504 -4.242 -21.953 1 98.62 100 THR A O 1
ATOM 734 N N . LEU A 1 101 ? 5.465 -2.953 -20.469 1 98.56 101 LEU A N 1
ATOM 735 C CA . LEU A 1 101 ? 5.742 -3.857 -19.359 1 98.56 101 LEU A CA 1
ATOM 736 C C . LEU A 1 101 ? 5.148 -5.238 -19.625 1 98.56 101 LEU A C 1
ATOM 738 O O . LEU A 1 101 ? 5.816 -6.254 -19.422 1 98.56 101 LEU A O 1
ATOM 742 N N . ALA A 1 102 ? 3.91 -5.23 -20.094 1 98.69 102 ALA A N 1
ATOM 743 C CA . ALA A 1 102 ? 3.199 -6.477 -20.375 1 98.69 102 ALA A CA 1
ATOM 744 C C . ALA A 1 102 ? 3.949 -7.32 -21.391 1 98.69 102 ALA A C 1
ATOM 746 O O . ALA A 1 102 ? 4.121 -8.523 -21.203 1 98.69 102 ALA A O 1
ATOM 747 N N . LYS A 1 103 ? 4.328 -6.691 -22.422 1 98.81 103 LYS A N 1
ATOM 748 C CA . LYS A 1 103 ? 5.07 -7.391 -23.469 1 98.81 103 LYS A CA 1
ATOM 749 C C . LYS A 1 103 ? 6.371 -7.973 -22.938 1 98.81 103 LYS A C 1
ATOM 751 O O . LYS A 1 103 ? 6.688 -9.141 -23.172 1 98.81 103 LYS A O 1
ATOM 756 N N . ARG A 1 104 ? 7.102 -7.191 -22.203 1 98.81 104 ARG A N 1
ATOM 757 C CA . ARG A 1 104 ? 8.391 -7.633 -21.688 1 98.81 104 ARG A CA 1
ATOM 758 C C . ARG A 1 104 ? 8.219 -8.758 -20.672 1 98.81 104 ARG A C 1
ATOM 760 O O . ARG A 1 104 ? 9.008 -9.703 -20.641 1 98.81 104 ARG A O 1
ATOM 767 N N . MET A 1 105 ? 7.25 -8.641 -19.844 1 98.81 105 MET A N 1
ATOM 768 C CA . MET A 1 105 ? 7 -9.719 -18.891 1 98.81 105 MET A CA 1
ATOM 769 C C . MET A 1 105 ? 6.648 -11.016 -19.625 1 98.81 105 MET A C 1
ATOM 771 O O . MET A 1 105 ? 7.203 -12.07 -19.328 1 98.81 105 MET A O 1
ATOM 775 N N . ALA A 1 106 ? 5.754 -10.906 -20.594 1 98.75 106 ALA A N 1
ATOM 776 C CA . ALA A 1 106 ? 5.277 -12.086 -21.312 1 98.75 106 ALA A CA 1
ATOM 777 C C . ALA A 1 106 ? 6.406 -12.75 -22.094 1 98.75 106 ALA A C 1
ATOM 779 O O . ALA A 1 106 ? 6.516 -13.977 -22.109 1 98.75 106 ALA A O 1
ATOM 780 N N . THR A 1 107 ? 7.246 -11.938 -22.703 1 98.69 107 THR A N 1
ATOM 781 C CA . THR A 1 107 ? 8.18 -12.477 -23.688 1 98.69 107 THR A CA 1
ATOM 782 C C . THR A 1 107 ? 9.547 -12.719 -23.047 1 98.69 107 THR A C 1
ATOM 784 O O . THR A 1 107 ? 10.344 -13.508 -23.562 1 98.69 107 THR A O 1
ATOM 787 N N . GLU A 1 108 ? 9.852 -12 -21.938 1 98.75 108 GLU A N 1
ATOM 788 C CA . GLU A 1 108 ? 11.18 -12.102 -21.328 1 98.75 108 GLU A CA 1
ATOM 789 C C . GLU A 1 108 ? 11.109 -12.656 -19.922 1 98.75 108 GLU A C 1
ATOM 791 O O . GLU A 1 108 ? 11.508 -13.797 -19.672 1 98.75 108 GLU A O 1
ATOM 796 N N . LEU A 1 109 ? 10.484 -11.938 -19.062 1 98.81 109 LEU A N 1
ATOM 797 C CA . LEU A 1 109 ? 10.484 -12.297 -17.641 1 98.81 109 LEU A CA 1
ATOM 798 C C . LEU A 1 109 ? 9.875 -13.68 -17.438 1 98.81 109 LEU A C 1
ATOM 800 O O . LEU A 1 109 ? 10.445 -14.508 -16.719 1 98.81 109 LEU A O 1
ATOM 804 N N . HIS A 1 110 ? 8.758 -13.906 -18.094 1 98.75 110 HIS A N 1
ATOM 805 C CA . HIS A 1 110 ? 8.023 -15.156 -17.922 1 98.75 110 HIS A CA 1
ATOM 806 C C . HIS A 1 110 ? 8.352 -16.141 -19.047 1 98.75 110 HIS A C 1
ATOM 808 O O . HIS A 1 110 ? 7.602 -17.094 -19.281 1 98.75 110 HIS A O 1
ATOM 814 N N . SER A 1 111 ? 9.438 -15.891 -19.719 1 98.06 111 SER A N 1
ATOM 815 C CA . SER A 1 111 ? 9.859 -16.812 -20.766 1 98.06 111 SER A CA 1
ATOM 816 C C . SER A 1 111 ? 10.289 -18.156 -20.188 1 98.06 111 SER A C 1
ATOM 818 O O . SER A 1 111 ? 10.977 -18.203 -19.156 1 98.06 111 SER A O 1
ATOM 820 N N . GLU A 1 112 ? 9.953 -19.203 -20.859 1 96.19 112 GLU A N 1
ATOM 821 C CA . GLU A 1 112 ? 10.336 -20.547 -20.422 1 96.19 112 GLU A CA 1
ATOM 822 C C . GLU A 1 112 ? 11.828 -20.781 -20.656 1 96.19 112 GLU A C 1
ATOM 824 O O . GLU A 1 112 ? 12.391 -21.75 -20.125 1 96.19 112 GLU A O 1
ATOM 829 N N . GLU A 1 113 ? 12.391 -19.906 -21.406 1 95.44 113 GLU A N 1
ATOM 830 C CA . GLU A 1 113 ? 13.828 -20 -21.641 1 95.44 113 GLU A CA 1
ATOM 831 C C . GLU A 1 113 ? 14.617 -19.828 -20.344 1 95.44 113 GLU A C 1
ATOM 833 O O . GLU A 1 113 ? 15.742 -20.312 -20.234 1 95.44 113 GLU A O 1
ATOM 838 N N . HIS A 1 114 ? 13.977 -19.156 -19.391 1 94.56 114 HIS A N 1
ATOM 839 C CA . HIS A 1 114 ? 14.641 -18.891 -18.125 1 94.56 114 HIS A CA 1
ATOM 840 C C . HIS A 1 114 ? 13.992 -19.672 -16.984 1 94.56 114 HIS A C 1
ATOM 842 O O . HIS A 1 114 ? 14.094 -19.297 -15.82 1 94.56 114 HIS A O 1
ATOM 848 N N . ALA A 1 115 ? 13.398 -20.734 -17.344 1 97.81 115 ALA A N 1
ATOM 849 C CA . ALA A 1 115 ? 12.727 -21.562 -16.344 1 97.81 115 ALA A CA 1
ATOM 850 C C . ALA A 1 115 ? 13.727 -22.172 -15.359 1 97.81 115 ALA A C 1
ATOM 852 O O . ALA A 1 115 ? 14.852 -22.5 -15.742 1 97.81 115 ALA A O 1
ATOM 853 N N . SER A 1 116 ? 13.289 -22.312 -14.156 1 97.88 116 SER A N 1
ATOM 854 C CA . SER A 1 116 ? 14.156 -22.891 -13.133 1 97.88 116 SER A CA 1
ATOM 855 C C . SER A 1 116 ? 14.406 -24.375 -13.406 1 97.88 116 SER A C 1
ATOM 857 O O . SER A 1 116 ? 13.484 -25.109 -13.773 1 97.88 116 SER A O 1
ATOM 859 N N . LEU A 1 117 ? 15.609 -24.797 -13.164 1 96.5 117 LEU A N 1
ATOM 860 C CA . LEU A 1 117 ? 15.953 -26.203 -13.273 1 96.5 117 LEU A CA 1
ATOM 861 C C . LEU A 1 117 ? 15.719 -26.922 -11.945 1 96.5 117 LEU A C 1
ATOM 863 O O . LEU A 1 117 ? 15.688 -28.156 -11.898 1 96.5 117 LEU A O 1
ATOM 867 N N . GLU A 1 118 ? 15.516 -26.172 -10.883 1 97.94 118 GLU A N 1
ATOM 868 C CA . GLU A 1 118 ? 15.367 -26.734 -9.555 1 97.94 118 GLU A CA 1
ATOM 869 C C . GLU A 1 118 ? 13.906 -27.062 -9.25 1 97.94 118 GLU A C 1
ATOM 871 O O . GLU A 1 118 ? 13.617 -27.812 -8.312 1 97.94 118 GLU A O 1
ATOM 876 N N . GLY A 1 119 ? 13.055 -26.531 -10.055 1 98.31 119 GLY A N 1
ATOM 877 C CA . GLY A 1 119 ? 11.633 -26.703 -9.805 1 98.31 119 GLY A CA 1
ATOM 878 C C . GLY A 1 119 ? 10.922 -25.422 -9.445 1 98.31 119 GLY A C 1
ATOM 879 O O . GLY A 1 119 ? 11.352 -24.328 -9.852 1 98.31 119 GLY A O 1
ATOM 880 N N . PHE A 1 120 ? 9.781 -25.578 -8.812 1 98.81 120 PHE A N 1
ATOM 881 C CA . PHE A 1 120 ? 8.984 -24.438 -8.367 1 98.81 120 PHE A CA 1
ATOM 882 C C . PHE A 1 120 ? 9.406 -24 -6.969 1 98.81 120 PHE A C 1
ATOM 884 O O . PHE A 1 120 ? 9.75 -24.828 -6.125 1 98.81 120 PHE A O 1
ATOM 891 N N . GLY A 1 121 ? 9.383 -22.703 -6.746 1 98.69 121 GLY A N 1
ATOM 892 C CA . GLY A 1 121 ? 9.828 -22.188 -5.461 1 98.69 121 GLY A CA 1
ATOM 893 C C . GLY A 1 121 ? 10.992 -21.219 -5.574 1 98.69 121 GLY A C 1
ATOM 894 O O . GLY A 1 121 ? 11.07 -20.438 -6.527 1 98.69 121 GLY A O 1
ATOM 895 N N . PHE A 1 122 ? 11.82 -21.172 -4.582 1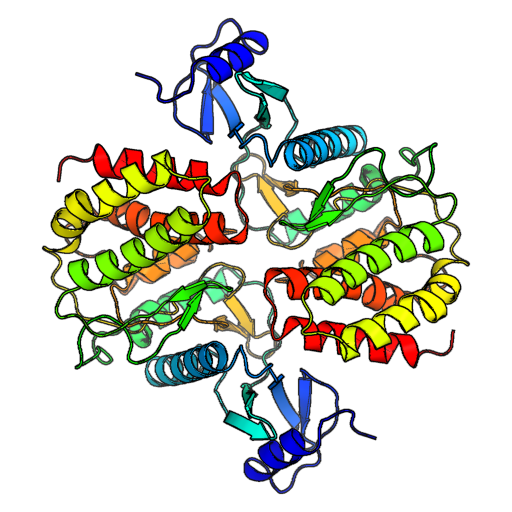 98.62 122 PHE A N 1
ATOM 896 C CA . PHE A 1 122 ? 12.969 -20.281 -4.508 1 98.62 122 PHE A CA 1
ATOM 897 C C . PHE A 1 122 ? 13.992 -20.797 -3.5 1 98.62 122 PHE A C 1
ATOM 899 O O . PHE A 1 122 ? 13.633 -21.516 -2.559 1 98.62 122 PHE A O 1
ATOM 906 N N . SER A 1 123 ? 15.195 -20.469 -3.646 1 98.31 123 SER A N 1
ATOM 907 C CA . SER A 1 123 ? 16.297 -21.078 -2.895 1 98.31 123 SER A CA 1
ATOM 908 C C . SER A 1 123 ? 16.375 -20.5 -1.481 1 98.31 123 SER A C 1
ATOM 910 O O . SER A 1 123 ? 16.844 -21.172 -0.565 1 98.31 123 SER A O 1
ATOM 912 N N . ILE A 1 124 ? 15.953 -19.281 -1.27 1 98.19 124 ILE A N 1
ATOM 913 C CA . ILE A 1 124 ? 16.031 -18.594 0.019 1 98.19 124 ILE A CA 1
ATOM 914 C C . ILE A 1 124 ? 14.688 -17.922 0.318 1 98.19 124 ILE A C 1
ATOM 916 O O . ILE A 1 124 ? 13.852 -17.766 -0.573 1 98.19 124 ILE A O 1
ATOM 920 N N . PRO A 1 125 ? 14.469 -17.484 1.593 1 97.94 125 PRO A N 1
ATOM 921 C CA . PRO A 1 125 ? 13.234 -16.766 1.894 1 97.94 125 PRO A CA 1
ATOM 922 C C . PRO A 1 125 ? 13.133 -15.438 1.156 1 97.94 125 PRO A C 1
ATOM 924 O O . PRO A 1 125 ? 14.148 -14.812 0.858 1 97.94 125 PRO A O 1
ATOM 927 N N . THR A 1 126 ? 11.984 -15.109 0.796 1 97.81 126 THR A N 1
ATOM 928 C CA . THR A 1 126 ? 11.641 -13.773 0.32 1 97.81 126 THR A CA 1
ATOM 929 C C . THR A 1 126 ? 10.539 -13.156 1.186 1 97.81 126 THR A C 1
ATOM 931 O O . THR A 1 126 ? 10.047 -13.797 2.117 1 97.81 126 THR A O 1
ATOM 934 N N . TYR A 1 127 ? 10.273 -11.93 0.934 1 95.88 127 TYR A N 1
ATOM 935 C CA . TYR A 1 127 ? 9.305 -11.242 1.782 1 95.88 127 TYR A CA 1
ATOM 936 C C . TYR A 1 127 ? 8.289 -10.484 0.942 1 95.88 127 TYR A C 1
ATOM 938 O O . TYR A 1 127 ? 8.656 -9.648 0.115 1 95.88 127 TYR A O 1
ATOM 946 N N . CYS A 1 128 ? 7.078 -10.773 1.121 1 95.31 128 CYS A N 1
ATOM 947 C CA . CYS A 1 128 ? 5.969 -10.008 0.56 1 95.31 128 CYS A CA 1
ATOM 948 C C . CYS A 1 128 ? 5.453 -8.984 1.561 1 95.31 128 CYS A C 1
ATOM 950 O O . CYS A 1 128 ? 4.59 -9.289 2.383 1 95.31 128 CYS A O 1
ATOM 952 N N . GLY A 1 129 ? 5.844 -7.805 1.396 1 89.75 129 GLY A N 1
ATOM 953 C CA . GLY A 1 129 ? 5.777 -6.883 2.518 1 89.75 129 GLY A CA 1
ATOM 954 C C . GLY A 1 129 ? 6.637 -7.312 3.693 1 89.75 129 GLY A C 1
ATOM 955 O O . GLY A 1 129 ? 7.828 -7.59 3.531 1 89.75 129 GLY A O 1
ATOM 956 N N . VAL A 1 130 ? 6.047 -7.426 4.848 1 89.12 130 VAL A N 1
ATOM 957 C CA . VAL A 1 130 ? 6.789 -7.82 6.039 1 89.12 130 VAL A CA 1
ATOM 958 C C . VAL A 1 130 ? 6.621 -9.32 6.277 1 89.12 130 VAL A C 1
ATOM 960 O O . VAL A 1 130 ? 7.242 -9.883 7.184 1 89.12 130 VAL A O 1
ATOM 963 N N . THR A 1 131 ? 5.863 -9.938 5.422 1 94.38 131 THR A N 1
ATOM 964 C CA . THR A 1 131 ? 5.562 -11.352 5.605 1 94.38 131 THR A CA 1
ATOM 965 C C . THR A 1 131 ? 6.66 -12.219 4.996 1 94.38 131 THR A C 1
ATOM 967 O O . THR A 1 131 ? 6.918 -12.148 3.793 1 94.38 131 THR A O 1
ATOM 970 N N . LYS A 1 132 ? 7.184 -13.078 5.805 1 95 132 LYS A N 1
ATOM 971 C CA . LYS A 1 132 ? 8.227 -13.984 5.34 1 95 132 LYS A CA 1
ATOM 972 C C . LYS A 1 132 ? 7.633 -15.156 4.555 1 95 132 LYS A C 1
ATOM 974 O O . LYS A 1 132 ? 6.699 -15.812 5.02 1 95 132 LYS A O 1
ATOM 979 N N . LEU A 1 133 ? 8.094 -15.328 3.352 1 96.19 133 LEU A N 1
ATOM 980 C CA . LEU A 1 133 ? 7.883 -16.547 2.572 1 96.19 133 LEU A CA 1
ATOM 981 C C . LEU A 1 133 ? 9.086 -17.469 2.68 1 96.19 133 LEU A C 1
ATOM 983 O O . LEU A 1 133 ? 10.172 -17.141 2.191 1 96.19 133 LEU A O 1
ATOM 987 N N . SER A 1 134 ? 8.891 -18.578 3.273 1 96.12 134 SER A N 1
ATOM 988 C CA . SER A 1 134 ? 10.008 -19.469 3.545 1 96.12 134 SER A CA 1
ATOM 989 C C . SER A 1 134 ? 10.586 -20.031 2.254 1 96.12 134 SER A C 1
ATOM 991 O O . SER A 1 134 ? 11.805 -20.203 2.135 1 96.12 134 SER A O 1
ATOM 993 N N . ASN A 1 135 ? 9.719 -20.297 1.344 1 97.12 135 ASN A N 1
ATOM 994 C CA . ASN A 1 135 ? 10.031 -20.844 0.031 1 97.12 135 ASN A CA 1
ATOM 995 C C . ASN A 1 135 ? 10.617 -22.25 0.141 1 97.12 135 ASN A C 1
ATOM 997 O O . ASN A 1 135 ? 10.227 -23.031 1.018 1 97.12 135 ASN A O 1
ATOM 1001 N N . GLY A 1 136 ? 11.453 -22.641 -0.718 1 97.75 136 GLY A N 1
ATOM 1002 C CA . GLY A 1 136 ? 11.938 -23.984 -0.992 1 97.75 136 GLY A CA 1
ATOM 1003 C C . GLY A 1 136 ? 11.672 -24.438 -2.414 1 97.75 136 GLY A C 1
ATOM 1004 O O . GLY A 1 136 ? 11.211 -23.656 -3.246 1 97.75 136 GLY A O 1
ATOM 1005 N N . TRP A 1 137 ? 12.094 -25.734 -2.637 1 98.56 137 TRP A N 1
ATOM 1006 C CA . TRP A 1 137 ? 11.898 -26.25 -3.986 1 98.56 137 TRP A CA 1
ATOM 1007 C C . TRP A 1 137 ? 10.883 -27.391 -3.996 1 98.56 137 TRP A C 1
ATOM 1009 O O . TRP A 1 137 ? 10.875 -28.234 -3.098 1 98.56 137 TRP A O 1
ATOM 1019 N N . PHE A 1 138 ? 10.078 -27.344 -5.008 1 98.75 138 PHE A N 1
ATOM 1020 C CA . PHE A 1 138 ? 9.023 -28.344 -5.184 1 98.75 138 PHE A CA 1
ATOM 1021 C C . PHE A 1 138 ? 8.984 -28.844 -6.621 1 98.75 138 PHE A C 1
ATOM 1023 O O . PHE A 1 138 ? 9.266 -28.078 -7.555 1 98.75 138 PHE A O 1
ATOM 1030 N N . ASP A 1 139 ? 8.5 -30 -6.793 1 97.94 139 ASP A N 1
ATOM 1031 C CA . ASP A 1 139 ? 8.477 -30.625 -8.109 1 97.94 139 ASP A CA 1
ATOM 1032 C C . ASP A 1 139 ? 7.297 -30.125 -8.945 1 97.94 139 ASP A C 1
ATOM 1034 O O . ASP A 1 139 ? 7.359 -30.109 -10.172 1 97.94 139 ASP A O 1
ATOM 1038 N N . THR A 1 140 ? 6.262 -29.844 -8.227 1 98.38 140 THR A N 1
ATOM 1039 C CA . THR A 1 140 ? 5.07 -29.406 -8.953 1 98.38 140 THR A CA 1
ATOM 1040 C C . THR A 1 140 ? 4.531 -28.094 -8.383 1 98.38 140 THR A C 1
ATOM 1042 O O . THR A 1 140 ? 4.773 -27.781 -7.215 1 98.38 140 THR A O 1
ATOM 1045 N N . TRP A 1 141 ? 3.818 -27.406 -9.234 1 98.81 141 TRP A N 1
ATOM 1046 C CA . TRP A 1 141 ? 3.332 -26.078 -8.859 1 98.81 141 TRP A CA 1
ATOM 1047 C C . TRP A 1 141 ? 2.283 -26.172 -7.758 1 98.81 141 TRP A C 1
ATOM 1049 O O . TRP A 1 141 ? 2.258 -25.344 -6.84 1 98.81 141 TRP A O 1
ATOM 1059 N N . ASP A 1 142 ? 1.374 -27.141 -7.828 1 98.75 142 ASP A N 1
ATOM 1060 C CA . ASP A 1 142 ? 0.322 -27.266 -6.824 1 98.75 142 ASP A CA 1
ATOM 1061 C C . ASP A 1 142 ? 0.913 -27.484 -5.434 1 98.75 142 ASP A C 1
ATOM 1063 O O . ASP A 1 142 ? 0.448 -26.891 -4.457 1 98.75 142 ASP A O 1
ATOM 1067 N N . LYS A 1 143 ? 1.974 -28.281 -5.375 1 98.69 143 LYS A N 1
ATOM 1068 C CA . LYS A 1 143 ? 2.615 -28.531 -4.086 1 98.69 143 LYS A CA 1
ATOM 1069 C C . LYS A 1 143 ? 3.301 -27.266 -3.568 1 98.69 143 LYS A C 1
ATOM 1071 O O . LYS A 1 143 ? 3.217 -26.953 -2.379 1 98.69 143 LYS A O 1
ATOM 1076 N N . CYS A 1 144 ? 3.969 -26.594 -4.449 1 98.75 144 CYS A N 1
ATOM 1077 C CA . CYS A 1 144 ? 4.637 -25.344 -4.074 1 98.75 144 CYS A CA 1
ATOM 1078 C C . CYS A 1 144 ? 3.629 -24.312 -3.576 1 98.75 144 CYS A 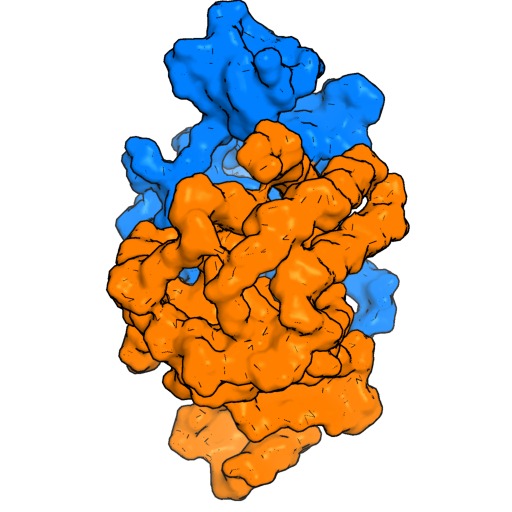C 1
ATOM 1080 O O . CYS A 1 144 ? 3.799 -23.75 -2.494 1 98.75 144 CYS A O 1
ATOM 1082 N N . TYR A 1 145 ? 2.598 -24.141 -4.367 1 98.81 145 TYR A N 1
ATOM 1083 C CA . TYR A 1 145 ? 1.624 -23.109 -4.031 1 98.81 145 TYR A CA 1
ATOM 1084 C C . TYR A 1 145 ? 0.857 -23.469 -2.766 1 98.81 145 TYR A C 1
ATOM 1086 O O . TYR A 1 145 ? 0.521 -22.594 -1.966 1 98.81 145 TYR A O 1
ATOM 1094 N N . ALA A 1 146 ? 0.569 -24.734 -2.57 1 98.75 146 ALA A N 1
ATOM 1095 C CA . ALA A 1 146 ? -0.071 -25.188 -1.339 1 98.75 146 ALA A CA 1
ATOM 1096 C C . ALA A 1 146 ? 0.8 -24.891 -0.124 1 98.75 146 ALA A C 1
ATOM 1098 O O . ALA A 1 146 ? 0.29 -24.5 0.932 1 98.75 146 ALA A O 1
ATOM 1099 N N . SER A 1 147 ? 2.049 -25.109 -0.316 1 98.44 147 SER A N 1
ATOM 1100 C CA . SER A 1 147 ? 2.971 -24.797 0.772 1 98.44 147 SER A CA 1
ATOM 1101 C C . SER A 1 147 ? 2.957 -23.312 1.105 1 98.44 147 SER A C 1
ATOM 1103 O O . SER A 1 147 ? 2.977 -22.938 2.277 1 98.44 147 SER A O 1
ATOM 1105 N N . MET A 1 148 ? 2.949 -22.484 0.121 1 98.12 148 MET A N 1
ATOM 1106 C CA . MET A 1 148 ? 2.918 -21.031 0.298 1 98.12 148 MET A CA 1
ATOM 1107 C C . MET A 1 148 ? 1.656 -20.609 1.037 1 98.12 148 MET A C 1
ATOM 1109 O O . MET A 1 148 ? 1.729 -19.859 2.01 1 98.12 148 MET A O 1
ATOM 1113 N N . VAL A 1 149 ? 0.532 -21.094 0.583 1 98.38 149 VAL A N 1
ATOM 1114 C CA . VAL A 1 149 ? -0.745 -20.766 1.213 1 98.38 149 VAL A CA 1
ATOM 1115 C C . VAL A 1 149 ? -0.771 -21.312 2.639 1 98.38 149 VAL A C 1
ATOM 1117 O O . VAL A 1 149 ? -1.228 -20.641 3.561 1 98.38 149 VAL A O 1
ATOM 1120 N N . GLY A 1 150 ? -0.257 -22.5 2.797 1 97.69 150 GLY A N 1
ATOM 1121 C CA . GLY A 1 150 ? -0.202 -23.109 4.113 1 97.69 150 GLY A CA 1
ATOM 1122 C C . GLY A 1 150 ? 0.592 -22.312 5.121 1 97.69 150 GLY A C 1
ATOM 1123 O O . GLY A 1 150 ? 0.201 -22.203 6.285 1 97.69 150 GLY A O 1
ATOM 1124 N N . ASP A 1 151 ? 1.665 -21.812 4.68 1 95.75 151 ASP A N 1
ATOM 1125 C CA . ASP A 1 151 ? 2.508 -20.984 5.547 1 95.75 151 ASP A CA 1
ATOM 1126 C C . ASP A 1 151 ? 1.762 -19.75 6.02 1 95.75 151 ASP A C 1
ATOM 1128 O O . ASP A 1 151 ? 1.847 -19.375 7.191 1 95.75 151 ASP A O 1
ATOM 1132 N N . LEU A 1 152 ? 1.071 -19.062 5.172 1 95.69 152 LEU A N 1
ATOM 1133 C CA . LEU A 1 152 ? 0.289 -17.891 5.527 1 95.69 152 LEU A CA 1
ATOM 1134 C C . LEU A 1 152 ? -0.796 -18.234 6.539 1 95.69 152 LEU A C 1
ATOM 1136 O O . LEU A 1 152 ? -1.014 -17.516 7.508 1 95.69 152 LEU A O 1
ATOM 1140 N N . LEU A 1 153 ? -1.456 -19.328 6.297 1 97.19 153 LEU A N 1
ATOM 1141 C CA . LEU A 1 153 ? -2.521 -19.766 7.188 1 97.19 153 LEU A CA 1
ATOM 1142 C C . LEU A 1 153 ? -1.976 -20.078 8.578 1 97.19 153 LEU A C 1
ATOM 1144 O O . LEU A 1 153 ? -2.604 -19.734 9.586 1 97.19 153 LEU A O 1
ATOM 1148 N N . SER A 1 154 ? -0.806 -20.688 8.594 1 96.69 154 SER A N 1
ATOM 1149 C CA . SER A 1 154 ? -0.184 -20.969 9.875 1 96.69 154 SER A CA 1
ATOM 1150 C C . SER A 1 154 ? 0.123 -19.688 10.641 1 96.69 154 SER A C 1
ATOM 1152 O O . SER A 1 154 ? -0.052 -19.625 11.859 1 96.69 154 SER A O 1
ATOM 1154 N N . GLN A 1 155 ? 0.554 -18.688 9.969 1 94.62 155 GLN A N 1
ATOM 1155 C CA . GLN A 1 155 ? 0.847 -17.406 10.586 1 94.62 155 GLN A CA 1
ATOM 1156 C C . GLN A 1 155 ? -0.429 -16.734 11.086 1 94.62 155 GLN A C 1
ATOM 1158 O O . GLN A 1 155 ? -0.441 -16.125 12.164 1 94.62 155 GLN A O 1
ATOM 1163 N N . LEU A 1 156 ? -1.443 -16.828 10.305 1 94.19 156 LEU A N 1
ATOM 1164 C CA . LEU A 1 156 ? -2.727 -16.266 10.711 1 94.19 156 LEU A CA 1
ATOM 1165 C C . LEU A 1 156 ? -3.281 -16.984 11.93 1 94.19 156 LEU A C 1
ATOM 1167 O O . LEU A 1 156 ? -3.805 -16.344 12.852 1 94.19 156 LEU A O 1
ATOM 1171 N N . GLU A 1 157 ? -3.141 -18.281 11.906 1 93.94 157 GLU A N 1
ATOM 1172 C CA . GLU A 1 157 ? -3.586 -19.094 13.039 1 93.94 157 GLU A CA 1
ATOM 1173 C C . GLU A 1 157 ? -2.857 -18.703 14.32 1 93.94 157 GLU A C 1
ATOM 1175 O O . GLU A 1 157 ? -3.459 -18.656 15.398 1 93.94 157 GLU A O 1
ATOM 1180 N N . SER A 1 158 ? -1.667 -18.391 14.211 1 91.5 158 SER A N 1
ATOM 1181 C CA . SER A 1 158 ? -0.851 -18.047 15.367 1 91.5 158 SER A CA 1
ATOM 1182 C C . SER A 1 158 ? -1.289 -16.703 15.969 1 91.5 158 SER A C 1
ATOM 1184 O O . SER A 1 158 ? -1.005 -16.422 17.141 1 91.5 158 SER A O 1
ATOM 1186 N N . LYS A 1 159 ? -1.986 -15.938 15.164 1 83.25 159 LYS A N 1
ATOM 1187 C CA . LYS A 1 159 ? -2.486 -14.656 15.664 1 83.25 159 LYS A CA 1
ATOM 1188 C C . LYS A 1 159 ? -3.713 -14.859 16.547 1 83.25 159 LYS A C 1
ATOM 1190 O O . LYS A 1 159 ? -4.078 -13.969 17.312 1 83.25 159 LYS A O 1
ATOM 1195 N N . GLY A 1 160 ? -4.484 -15.953 16.453 1 77.56 160 GLY A N 1
ATOM 1196 C CA . GLY A 1 160 ? -5.566 -16.328 17.344 1 77.56 160 GLY A CA 1
ATOM 1197 C C . GLY A 1 160 ? -6.895 -15.695 16.984 1 77.56 160 GLY A C 1
ATOM 1198 O O . GLY A 1 160 ? -7.867 -15.812 17.719 1 77.56 160 GLY A O 1
ATOM 1199 N N . ARG A 1 161 ? -7.164 -14.914 15.906 1 74 161 ARG A N 1
ATOM 1200 C CA . ARG A 1 161 ? -8.391 -14.156 1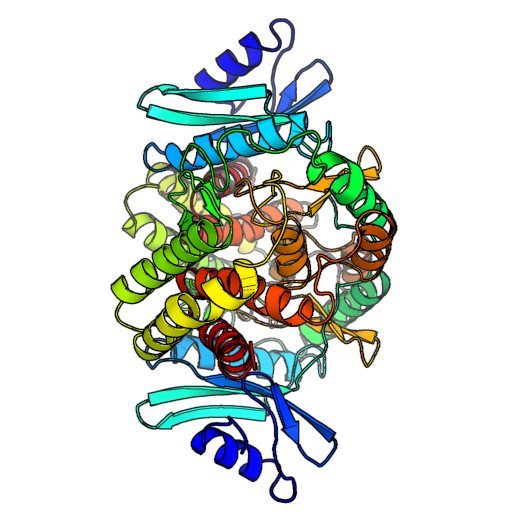5.664 1 74 161 ARG A CA 1
ATOM 1201 C C . ARG A 1 161 ? -9.055 -14.594 14.367 1 74 161 ARG A C 1
ATOM 1203 O O . ARG A 1 161 ? -10.188 -14.203 14.086 1 74 161 ARG A O 1
ATOM 1210 N N . TYR A 1 162 ? -8.578 -15.57 13.594 1 84.62 162 TYR A N 1
ATOM 1211 C CA . TYR A 1 162 ? -9.078 -15.883 12.258 1 84.62 162 TYR A CA 1
ATOM 1212 C C . TYR A 1 162 ? -9.336 -17.375 12.102 1 84.62 162 TYR A C 1
ATOM 1214 O O . TYR A 1 162 ? -9.016 -17.969 11.062 1 84.62 162 TYR A O 1
ATOM 1222 N N . GLN A 1 163 ? -9.984 -17.891 13.109 1 87.62 163 GLN A N 1
ATOM 1223 C CA . GLN A 1 163 ? -10.141 -19.344 13.125 1 87.62 163 GLN A CA 1
ATOM 1224 C C . GLN A 1 163 ? -10.977 -19.828 11.945 1 87.62 163 GLN A C 1
ATOM 1226 O O . GLN A 1 163 ? -10.578 -20.734 11.227 1 87.62 163 GLN A O 1
ATOM 1231 N N . HIS A 1 164 ? -12.148 -19.25 11.711 1 87.75 164 HIS A N 1
ATOM 1232 C CA . HIS A 1 164 ? -13.031 -19.672 10.625 1 87.75 164 HIS A CA 1
ATOM 1233 C C . HIS A 1 164 ? -12.375 -19.438 9.266 1 87.75 164 HIS A C 1
ATOM 1235 O O . HIS A 1 164 ? -12.492 -20.281 8.375 1 87.75 164 HIS A O 1
ATOM 1241 N N . LEU A 1 165 ? -11.758 -18.359 9.148 1 91.56 165 LEU A N 1
ATOM 1242 C CA . LEU A 1 165 ? -11.039 -18.062 7.914 1 91.56 165 LEU A CA 1
ATOM 1243 C C . LEU A 1 165 ? -9.977 -19.109 7.633 1 91.56 165 LEU A C 1
ATOM 1245 O O . LEU A 1 165 ? -9.852 -19.594 6.5 1 91.56 165 LEU A O 1
ATOM 1249 N N . CYS A 1 166 ? -9.242 -19.438 8.68 1 96.19 166 CYS A N 1
ATOM 1250 C CA . CYS A 1 166 ? -8.156 -20.391 8.523 1 96.19 166 CYS A CA 1
ATOM 1251 C C . CYS A 1 166 ? -8.688 -21.781 8.195 1 96.19 166 CYS A C 1
ATOM 1253 O O . CYS A 1 166 ? -8.102 -22.5 7.391 1 96.19 166 CYS A O 1
ATOM 1255 N N . GLN A 1 167 ? -9.789 -22.141 8.797 1 96.19 167 GLN A N 1
ATOM 1256 C CA . GLN A 1 167 ? -10.398 -23.438 8.492 1 96.19 167 GLN A CA 1
ATOM 1257 C C . GLN A 1 167 ? -10.797 -23.516 7.023 1 96.19 167 GLN A C 1
ATOM 1259 O O . GLN A 1 167 ? -10.547 -24.531 6.367 1 96.19 167 GLN A O 1
ATOM 1264 N N . LYS A 1 168 ? -11.461 -22.562 6.566 1 96.56 168 LYS A N 1
ATOM 1265 C CA . LYS A 1 168 ? -11.836 -22.5 5.156 1 96.56 168 LYS A CA 1
ATOM 1266 C C . LYS A 1 168 ? -10.609 -22.5 4.254 1 96.56 168 LYS A C 1
ATOM 1268 O O . LYS A 1 168 ? -10.594 -23.156 3.209 1 96.56 168 LYS A O 1
ATOM 1273 N N . GLY A 1 169 ? -9.602 -21.734 4.645 1 98.31 169 GLY A N 1
ATOM 1274 C CA . GLY A 1 169 ? -8.352 -21.719 3.906 1 98.31 169 GLY A CA 1
ATOM 1275 C C . GLY A 1 169 ? -7.699 -23.078 3.801 1 98.31 169 GLY A C 1
ATOM 1276 O O . GLY A 1 169 ? -7.168 -23.438 2.748 1 98.31 169 GLY A O 1
ATOM 1277 N N . ARG A 1 170 ? -7.762 -23.781 4.898 1 98.56 170 ARG A N 1
ATOM 1278 C CA . ARG A 1 170 ? -7.199 -25.141 4.906 1 98.56 170 ARG A CA 1
ATOM 1279 C C . ARG A 1 170 ? -7.953 -26.047 3.943 1 98.56 170 ARG A C 1
ATOM 1281 O O . ARG A 1 170 ? -7.359 -26.938 3.332 1 98.56 170 ARG A O 1
ATOM 1288 N N . ARG A 1 171 ? -9.195 -25.844 3.803 1 98.5 171 ARG A N 1
ATOM 1289 C CA . ARG A 1 171 ? -9.961 -26.609 2.822 1 98.5 171 ARG A CA 1
ATOM 1290 C C . ARG A 1 171 ? -9.516 -26.281 1.402 1 98.5 171 ARG A C 1
ATOM 1292 O O . ARG A 1 171 ? -9.359 -27.172 0.57 1 98.5 171 ARG A O 1
ATOM 1299 N N . VAL A 1 172 ? -9.359 -25.031 1.105 1 98.75 172 VAL A N 1
ATOM 1300 C CA . VAL A 1 172 ? -8.875 -24.641 -0.214 1 98.75 172 VAL A CA 1
ATOM 1301 C C . VAL A 1 172 ? -7.52 -25.281 -0.487 1 98.75 172 VAL A C 1
ATOM 1303 O O . VAL A 1 172 ? -7.289 -25.812 -1.573 1 98.75 172 VAL A O 1
ATOM 1306 N N . GLN A 1 173 ? -6.672 -25.25 0.492 1 98.62 173 GLN A N 1
ATOM 1307 C CA . GLN A 1 173 ? -5.336 -25.828 0.398 1 98.62 173 GLN A CA 1
ATOM 1308 C C . GLN A 1 173 ? -5.402 -27.312 0.051 1 98.62 173 GLN A C 1
ATOM 1310 O O . GLN A 1 173 ? -4.656 -27.781 -0.808 1 98.62 173 GLN A O 1
ATOM 1315 N N . ALA A 1 174 ? -6.285 -27.969 0.687 1 98.25 174 ALA A N 1
ATOM 1316 C CA . ALA A 1 174 ? -6.328 -29.422 0.594 1 98.25 174 ALA A CA 1
ATOM 1317 C C . ALA A 1 174 ? -7.18 -29.875 -0.59 1 98.25 174 ALA A C 1
ATOM 1319 O O . ALA A 1 174 ? -6.887 -30.891 -1.223 1 98.25 174 ALA A O 1
ATOM 1320 N N . GLU A 1 175 ? -8.242 -29.141 -0.899 1 98.19 175 GLU A N 1
ATOM 1321 C CA . GLU A 1 175 ? -9.242 -29.641 -1.833 1 98.19 175 GLU A CA 1
ATOM 1322 C C . GLU A 1 175 ? -9.125 -28.953 -3.191 1 98.19 175 GLU A C 1
ATOM 1324 O O . GLU A 1 175 ? -9.328 -29.578 -4.23 1 98.19 175 GLU A O 1
ATOM 1329 N N . VAL A 1 176 ? -8.844 -27.719 -3.219 1 98.75 176 VAL A N 1
ATOM 1330 C CA . VAL A 1 176 ? -8.945 -26.938 -4.441 1 98.75 176 VAL A CA 1
ATOM 1331 C C . VAL A 1 176 ? -7.59 -26.906 -5.148 1 98.75 176 VAL A C 1
ATOM 1333 O O . VAL A 1 176 ? -7.504 -27.172 -6.352 1 98.75 176 VAL A O 1
ATOM 1336 N N . ILE A 1 177 ? -6.488 -26.625 -4.449 1 98.81 177 ILE A N 1
ATOM 1337 C CA . ILE A 1 177 ? -5.18 -26.375 -5.039 1 98.81 177 ILE A CA 1
ATOM 1338 C C . ILE A 1 177 ? -4.723 -27.594 -5.836 1 98.81 177 ILE A C 1
ATOM 1340 O O . ILE A 1 177 ? -4.355 -27.469 -7.008 1 98.81 177 ILE A O 1
ATOM 1344 N N . PRO A 1 178 ? -4.805 -28.812 -5.277 1 98.62 178 PRO A N 1
ATOM 1345 C CA . PRO A 1 178 ? -4.352 -29.953 -6.062 1 98.62 178 PRO A CA 1
ATOM 1346 C C . PRO A 1 178 ? -5.176 -30.172 -7.332 1 98.62 178 PRO A C 1
ATOM 1348 O O . PRO A 1 178 ? -4.629 -30.547 -8.375 1 98.62 178 PRO A O 1
ATOM 1351 N N . LYS A 1 179 ? -6.469 -29.891 -7.285 1 98.5 179 LYS A N 1
ATOM 1352 C CA . LYS A 1 179 ? -7.344 -30.141 -8.43 1 98.5 179 LYS A CA 1
ATOM 1353 C C . LYS A 1 179 ? -7.172 -29.047 -9.484 1 98.5 179 LYS A C 1
ATOM 1355 O O . LYS A 1 179 ? -7.211 -29.328 -10.688 1 98.5 179 LYS A O 1
ATOM 1360 N N . LEU A 1 180 ? -7.012 -27.859 -9.062 1 98.69 180 LEU A N 1
ATOM 1361 C CA . LEU A 1 180 ? -6.992 -26.719 -9.977 1 98.69 180 LEU A CA 1
ATOM 1362 C C . LEU A 1 180 ? -5.609 -26.547 -10.586 1 98.69 180 LEU A C 1
ATOM 1364 O O . LEU A 1 180 ? -5.488 -26.188 -11.766 1 98.69 180 LEU A O 1
ATOM 1368 N N . LEU A 1 181 ? -4.582 -26.797 -9.812 1 98.81 181 LEU A N 1
ATOM 1369 C CA . LEU A 1 181 ? -3.23 -26.484 -10.266 1 98.81 181 LEU A CA 1
ATOM 1370 C C . LEU A 1 181 ? -2.477 -27.75 -10.648 1 98.81 181 LEU A C 1
ATOM 1372 O O . LEU A 1 181 ? -1.521 -27.703 -11.43 1 98.81 181 LEU A O 1
ATOM 1376 N N . GLY A 1 182 ? -2.838 -28.859 -10.156 1 97.94 182 GLY A N 1
ATOM 1377 C CA . GLY A 1 182 ? -2.148 -30.125 -10.383 1 97.94 182 GLY A CA 1
ATOM 1378 C C . GLY A 1 182 ? -2.047 -30.484 -11.852 1 97.94 182 GLY A C 1
ATOM 1379 O O . GLY A 1 182 ? -0.989 -30.922 -12.32 1 97.94 182 GLY A O 1
ATOM 1380 N N . PRO A 1 183 ? -3.115 -30.297 -12.594 1 97.25 183 PRO A N 1
ATOM 1381 C CA . PRO A 1 183 ? -3.125 -30.734 -13.992 1 97.25 183 PRO A CA 1
ATOM 1382 C C . PRO A 1 183 ? -2.35 -29.797 -14.914 1 97.25 183 PRO A C 1
ATOM 1384 O O . PRO A 1 183 ? -2.139 -30.109 -16.094 1 97.25 183 PRO A O 1
ATOM 1387 N N . LEU A 1 184 ? -1.931 -28.672 -14.438 1 97.56 184 LEU A N 1
ATOM 1388 C CA . LEU A 1 184 ? -1.267 -27.688 -15.289 1 97.56 184 LEU A CA 1
ATOM 1389 C C . LEU A 1 184 ? 0.046 -28.234 -15.836 1 97.56 184 LEU A C 1
ATOM 1391 O O . LEU A 1 184 ? 0.797 -28.891 -15.109 1 97.56 184 LEU A O 1
ATOM 1395 N N . VAL A 1 185 ? 0.238 -28 -17.141 1 96.38 185 VAL A N 1
ATOM 1396 C CA . VAL A 1 185 ? 1.523 -28.281 -17.766 1 96.38 185 VAL A CA 1
ATOM 1397 C C . VAL A 1 185 ? 2.277 -26.969 -18.016 1 96.38 185 VAL A C 1
ATOM 1399 O O . VAL A 1 185 ? 2.162 -26.375 -19.078 1 96.38 185 VAL A O 1
ATOM 1402 N N . ILE A 1 186 ? 3.053 -26.625 -17.016 1 96.69 186 ILE A N 1
ATOM 1403 C CA . ILE A 1 186 ? 3.725 -25.328 -17.047 1 96.69 186 ILE A CA 1
ATOM 1404 C C . ILE A 1 186 ? 5.164 -25.484 -16.562 1 96.69 186 ILE A C 1
ATOM 1406 O O . ILE A 1 186 ? 5.508 -26.469 -15.914 1 96.69 186 ILE A O 1
ATOM 1410 N N . LYS A 1 187 ? 6.008 -24.547 -16.922 1 97.25 187 LYS A N 1
ATOM 1411 C CA . LYS A 1 187 ? 7.379 -24.438 -16.422 1 97.25 187 LYS A CA 1
ATOM 1412 C C . LYS A 1 187 ? 7.512 -23.344 -15.375 1 97.25 187 LYS A C 1
ATOM 1414 O O . LYS A 1 187 ? 6.82 -22.328 -15.453 1 97.25 187 LYS A O 1
ATOM 1419 N N . PRO A 1 188 ? 8.344 -23.562 -14.391 1 98.69 188 PRO A N 1
ATOM 1420 C CA . PRO A 1 188 ? 8.57 -22.531 -13.367 1 98.69 188 PRO A CA 1
ATOM 1421 C C . PRO A 1 188 ? 9.336 -21.328 -13.906 1 98.69 188 PRO A C 1
ATOM 1423 O O . PRO A 1 188 ? 10.523 -21.438 -14.234 1 98.69 188 PRO A O 1
ATOM 1426 N N . VAL A 1 189 ? 8.711 -20.234 -13.977 1 98.75 189 VAL A N 1
ATOM 1427 C CA . VAL A 1 189 ? 9.375 -19.031 -14.445 1 98.75 189 VAL A CA 1
ATOM 1428 C C . VAL A 1 189 ? 9.5 -18.031 -13.289 1 98.75 189 VAL A C 1
ATOM 1430 O O . VAL A 1 189 ? 8.773 -18.125 -12.297 1 98.75 189 VAL A O 1
ATOM 1433 N N . ILE A 1 190 ? 10.422 -17.078 -13.391 1 98.81 190 ILE A N 1
ATOM 1434 C CA . ILE A 1 190 ? 10.664 -16.141 -12.312 1 98.81 190 ILE A CA 1
ATOM 1435 C C . ILE A 1 190 ? 9.531 -15.117 -12.258 1 98.81 190 ILE A C 1
ATOM 1437 O O . ILE A 1 190 ? 9.156 -14.531 -13.273 1 98.81 190 ILE A O 1
ATOM 1441 N N . LEU A 1 191 ? 8.984 -14.992 -11.102 1 98.81 191 LEU A N 1
ATOM 1442 C CA . LEU A 1 191 ? 7.902 -14.039 -10.859 1 98.81 191 LEU A CA 1
ATOM 1443 C C . LEU A 1 191 ? 8.391 -12.859 -10.023 1 98.81 191 LEU A C 1
ATOM 1445 O O . LEU A 1 191 ? 9.352 -12.992 -9.266 1 98.81 191 LEU A O 1
ATOM 1449 N N . HIS A 1 192 ? 7.719 -11.719 -10.18 1 98.69 192 HIS A N 1
ATOM 1450 C CA . HIS A 1 192 ? 7.914 -10.617 -9.25 1 98.69 192 HIS A CA 1
ATOM 1451 C C . HIS A 1 192 ? 7.438 -10.992 -7.848 1 98.69 192 HIS A C 1
ATOM 1453 O O . HIS A 1 192 ? 8.117 -10.703 -6.859 1 98.69 192 HIS A O 1
ATOM 1459 N N . GLY A 1 193 ? 6.297 -11.555 -7.781 1 98.31 193 GLY A N 1
ATOM 1460 C CA . GLY A 1 193 ? 5.766 -12.094 -6.543 1 98.31 193 GLY A CA 1
ATOM 1461 C C . GLY A 1 193 ? 4.953 -11.086 -5.75 1 98.31 193 GLY A C 1
ATOM 1462 O O . GLY A 1 193 ? 4.172 -11.461 -4.875 1 98.31 193 GLY A O 1
ATOM 1463 N N . ASP A 1 194 ? 5.105 -9.828 -5.969 1 96.81 194 ASP A N 1
ATOM 1464 C CA . ASP A 1 194 ? 4.367 -8.75 -5.312 1 96.81 194 ASP A CA 1
ATOM 1465 C C . ASP A 1 194 ? 4.125 -7.586 -6.27 1 96.81 194 ASP A C 1
ATOM 1467 O O . ASP A 1 194 ? 4.414 -6.434 -5.938 1 96.81 194 ASP A O 1
ATOM 1471 N N . LEU A 1 195 ? 3.521 -7.926 -7.434 1 96.06 195 LEU A N 1
ATOM 1472 C CA . LEU A 1 195 ? 3.443 -6.977 -8.539 1 96.06 195 LEU A CA 1
ATOM 1473 C C . LEU A 1 195 ? 2.145 -6.176 -8.477 1 96.06 195 LEU A C 1
ATOM 1475 O O . LEU A 1 195 ? 1.38 -6.152 -9.445 1 96.06 195 LEU A O 1
ATOM 1479 N N . TRP A 1 196 ? 1.883 -5.508 -7.426 1 89.06 196 TRP A N 1
ATOM 1480 C CA . TRP A 1 196 ? 0.759 -4.578 -7.371 1 89.06 196 TRP A CA 1
ATOM 1481 C C . TRP A 1 196 ? 1.167 -3.197 -7.875 1 89.06 196 TRP A C 1
ATOM 1483 O O . TRP A 1 196 ? 2.342 -2.957 -8.164 1 89.06 196 TRP A O 1
ATOM 1493 N N . SER A 1 197 ? 0.312 -2.338 -8.078 1 83.06 197 SER A N 1
ATOM 1494 C CA . SER A 1 197 ? 0.539 -1.053 -8.727 1 83.06 197 SER A CA 1
ATOM 1495 C C . SER A 1 197 ? 1.559 -0.216 -7.965 1 83.06 197 SER A C 1
ATOM 1497 O O . SER A 1 197 ? 2.229 0.641 -8.547 1 83.06 197 SER A O 1
ATOM 1499 N N . GLY A 1 198 ? 1.729 -0.48 -6.695 1 81.12 198 GLY A N 1
ATOM 1500 C CA . GLY A 1 198 ? 2.686 0.264 -5.895 1 81.12 198 GLY A CA 1
ATOM 1501 C C . GLY A 1 198 ? 4.121 -0.161 -6.133 1 81.12 198 GLY A C 1
ATOM 1502 O O . GLY A 1 198 ? 5.055 0.534 -5.727 1 81.12 198 GLY A O 1
ATOM 1503 N N . ASN A 1 199 ? 4.27 -1.256 -6.836 1 90.31 199 ASN A N 1
ATOM 1504 C CA . ASN A 1 199 ? 5.609 -1.754 -7.121 1 90.31 199 ASN A CA 1
ATOM 1505 C C . ASN A 1 199 ? 5.918 -1.707 -8.617 1 90.31 199 ASN A C 1
ATOM 1507 O O . ASN A 1 199 ? 6.75 -2.471 -9.109 1 90.31 199 ASN A O 1
ATOM 1511 N N . ALA A 1 200 ? 5.172 -0.874 -9.312 1 91.62 200 ALA A N 1
ATOM 1512 C CA . ALA A 1 200 ? 5.375 -0.659 -10.742 1 91.62 200 ALA A CA 1
ATOM 1513 C C . ALA A 1 200 ? 5.246 0.819 -11.094 1 91.62 200 ALA A C 1
ATOM 1515 O O . ALA A 1 200 ? 4.434 1.537 -10.508 1 91.62 200 ALA A O 1
ATOM 1516 N N . GLY A 1 201 ? 6.059 1.172 -12.016 1 89.25 201 GLY A N 1
ATOM 1517 C CA . GLY A 1 201 ? 6.012 2.547 -12.492 1 89.25 201 GLY A CA 1
ATOM 1518 C C . GLY A 1 201 ? 6.793 2.766 -13.773 1 89.25 201 GLY A C 1
ATOM 1519 O O . GLY A 1 201 ? 7.016 1.826 -14.539 1 89.25 201 GLY A O 1
ATOM 1520 N N . VAL A 1 202 ? 7.016 4.062 -13.984 1 90.5 202 VAL A N 1
ATOM 1521 C CA . VAL A 1 202 ? 7.797 4.457 -15.156 1 90.5 202 VAL A CA 1
ATOM 1522 C C . VAL A 1 202 ? 9.055 5.203 -14.711 1 90.5 202 VAL A C 1
ATOM 1524 O O . VAL A 1 202 ? 8.992 6.055 -13.812 1 90.5 202 VAL A O 1
ATOM 1527 N N . ASP A 1 203 ? 10.156 4.762 -15.242 1 93.56 203 ASP A N 1
ATOM 1528 C CA . ASP A 1 203 ? 11.344 5.598 -15.102 1 93.56 203 ASP A CA 1
ATOM 1529 C C . ASP A 1 203 ? 11.18 6.918 -15.852 1 93.56 203 ASP A C 1
ATOM 1531 O O . ASP A 1 203 ? 11.195 6.945 -17.094 1 93.56 203 ASP A O 1
ATOM 1535 N N . ARG A 1 204 ? 11.086 7.977 -15.125 1 87.12 204 ARG A N 1
ATOM 1536 C CA . ARG A 1 204 ? 10.773 9.266 -15.734 1 87.12 204 ARG A CA 1
ATOM 1537 C C . ARG A 1 204 ? 11.891 9.703 -16.672 1 87.12 204 ARG A C 1
ATOM 1539 O O . ARG A 1 204 ? 11.648 10.469 -17.609 1 87.12 204 ARG A O 1
ATOM 1546 N N . LYS A 1 205 ? 13.086 9.234 -16.422 1 90.69 205 LYS A N 1
ATOM 1547 C CA . LYS A 1 205 ? 14.227 9.602 -17.266 1 90.69 205 LYS A CA 1
ATOM 1548 C C . LYS A 1 205 ? 14.141 8.93 -18.625 1 90.69 205 LYS A C 1
ATOM 1550 O O . LYS A 1 205 ? 14.438 9.547 -19.656 1 90.69 205 LYS A O 1
ATOM 1555 N N . THR A 1 206 ? 13.672 7.711 -18.734 1 93.81 206 THR A N 1
ATOM 1556 C CA . THR A 1 206 ? 13.742 6.941 -19.969 1 93.81 206 THR A CA 1
ATOM 1557 C C . THR A 1 206 ? 12.344 6.738 -20.547 1 93.81 206 THR A C 1
ATOM 1559 O O . THR A 1 206 ? 12.203 6.41 -21.734 1 93.81 206 THR A O 1
ATOM 1562 N N . GLY A 1 207 ? 11.414 6.789 -19.703 1 92.94 207 GLY A N 1
ATOM 1563 C CA . GLY A 1 207 ? 10.055 6.504 -20.141 1 92.94 207 GLY A CA 1
ATOM 1564 C C . GLY A 1 207 ? 9.727 5.023 -20.141 1 92.94 207 GLY A C 1
ATOM 1565 O O . GLY A 1 207 ? 8.609 4.629 -20.469 1 92.94 207 GLY A O 1
ATOM 1566 N N . GLU A 1 208 ? 10.625 4.219 -19.688 1 96.81 208 GLU A N 1
ATOM 1567 C CA . GLU A 1 208 ? 10.445 2.771 -19.672 1 96.81 208 GLU A CA 1
ATOM 1568 C C . GLU A 1 208 ? 9.812 2.309 -18.359 1 96.81 208 GLU A C 1
ATOM 1570 O O . GLU A 1 208 ? 10.016 2.924 -17.312 1 96.81 208 GLU A O 1
ATOM 1575 N N . PRO A 1 209 ? 9.039 1.233 -18.453 1 97.25 209 PRO A N 1
ATOM 1576 C CA . PRO A 1 209 ? 8.492 0.707 -17.203 1 97.25 209 PRO A CA 1
ATOM 1577 C C . PRO A 1 209 ? 9.555 0.082 -16.312 1 97.25 209 PRO A C 1
ATOM 1579 O O . PRO A 1 209 ? 10.578 -0.394 -16.812 1 97.25 209 PRO A O 1
ATOM 1582 N N . VAL A 1 210 ? 9.273 0.15 -15.023 1 97 210 VAL A N 1
ATOM 1583 C CA . VAL A 1 210 ? 10.148 -0.458 -14.031 1 97 210 VAL A CA 1
ATOM 1584 C C . VAL A 1 210 ? 9.32 -1.112 -12.938 1 97 210 VAL A C 1
ATOM 1586 O O . VAL A 1 210 ? 8.297 -0.563 -12.508 1 97 210 VAL A O 1
ATOM 1589 N N . ILE A 1 211 ? 9.68 -2.293 -12.539 1 97.25 211 ILE A N 1
ATOM 1590 C CA . ILE A 1 211 ? 9.07 -2.957 -11.391 1 97.25 211 ILE A CA 1
ATOM 1591 C C . ILE A 1 211 ? 10.125 -3.17 -10.305 1 97.25 211 ILE A C 1
ATOM 1593 O O . ILE A 1 211 ? 11.305 -3.367 -10.602 1 97.25 211 ILE A O 1
ATOM 1597 N N . PHE A 1 212 ? 9.688 -3.055 -9.016 1 94.38 212 PHE A N 1
ATOM 1598 C CA . PHE A 1 212 ? 10.633 -3.014 -7.902 1 94.38 212 PHE A CA 1
ATOM 1599 C C . PHE A 1 212 ? 10.008 -3.604 -6.645 1 94.38 212 PHE A C 1
ATOM 1601 O O . PHE A 1 212 ? 8.812 -3.922 -6.625 1 94.38 212 PHE A O 1
ATOM 1608 N N . ASP A 1 213 ? 10.867 -3.92 -5.684 1 93.44 213 ASP A N 1
ATOM 1609 C CA . ASP A 1 213 ? 10.445 -4.449 -4.387 1 93.44 213 ASP A CA 1
ATOM 1610 C C . ASP A 1 213 ? 9.797 -5.82 -4.539 1 93.44 213 ASP A C 1
ATOM 1612 O O . ASP A 1 213 ? 8.664 -6.027 -4.082 1 93.44 213 ASP A O 1
ATOM 1616 N N . PRO A 1 214 ? 10.508 -6.746 -5.129 1 97.44 214 PRO A N 1
ATOM 1617 C CA . PRO A 1 214 ? 9.945 -8.07 -5.402 1 97.44 214 PRO A CA 1
ATOM 1618 C C . PRO A 1 214 ? 9.961 -8.984 -4.18 1 97.44 214 PRO A C 1
ATOM 1620 O O . PRO A 1 214 ? 10.711 -8.742 -3.234 1 97.44 214 PRO A O 1
ATOM 1623 N N . ALA A 1 215 ? 9.141 -9.945 -4.25 1 97.75 215 ALA A N 1
ATOM 1624 C CA . ALA A 1 215 ? 9.148 -11.156 -3.428 1 97.75 215 ALA A CA 1
ATOM 1625 C C . ALA A 1 215 ? 9.148 -12.406 -4.297 1 97.75 215 ALA A C 1
ATOM 1627 O O . ALA A 1 215 ? 8.211 -13.211 -4.242 1 97.75 215 ALA A O 1
ATOM 1628 N N . SER A 1 216 ? 10.203 -12.633 -4.926 1 98.62 216 SER A N 1
ATOM 1629 C CA . SER A 1 216 ? 10.219 -13.508 -6.094 1 98.62 216 SER A CA 1
ATOM 1630 C C . SER A 1 216 ? 10.211 -14.977 -5.684 1 98.62 216 SER A C 1
ATOM 1632 O O . SER A 1 216 ? 10.664 -15.328 -4.59 1 98.62 216 SER A O 1
ATOM 1634 N N . TYR A 1 217 ? 9.734 -15.766 -6.543 1 98.75 217 TYR A N 1
ATOM 1635 C CA . TYR A 1 217 ? 9.836 -17.219 -6.641 1 98.75 217 TYR A CA 1
ATOM 1636 C C . TYR A 1 217 ? 9.578 -17.688 -8.062 1 98.75 217 TYR A C 1
ATOM 1638 O O . TYR A 1 217 ? 9.055 -16.938 -8.891 1 98.75 217 TYR A O 1
ATOM 1646 N N . TYR A 1 218 ? 10.07 -18.844 -8.367 1 98.88 218 TYR A N 1
ATOM 1647 C CA . TYR A 1 218 ? 9.742 -19.469 -9.641 1 98.88 218 TYR A CA 1
ATOM 1648 C C . TYR A 1 218 ? 8.391 -20.172 -9.578 1 98.88 218 TYR A C 1
ATOM 1650 O O . TYR A 1 218 ? 8.188 -21.062 -8.75 1 98.88 218 TYR A O 1
ATOM 1658 N N . GLY A 1 219 ? 7.484 -19.75 -10.398 1 98.81 219 GLY A N 1
ATOM 1659 C CA . GLY A 1 219 ? 6.137 -20.297 -10.336 1 98.81 219 GLY A CA 1
ATOM 1660 C C . GLY A 1 219 ? 5.363 -20.109 -11.633 1 98.81 219 GLY A C 1
ATOM 1661 O O . GLY A 1 219 ? 5.949 -20.141 -12.719 1 98.81 219 GLY A O 1
ATOM 1662 N N . HIS A 1 220 ? 4.031 -20.141 -11.516 1 98.81 220 HIS A N 1
ATOM 1663 C CA . HIS A 1 220 ? 3.111 -19.969 -12.633 1 98.81 220 HIS A CA 1
ATOM 1664 C C . HIS A 1 220 ? 2.961 -18.5 -13 1 98.81 220 HIS A C 1
ATOM 1666 O O . HIS A 1 220 ? 2.533 -17.688 -12.172 1 98.81 220 HIS A O 1
ATOM 1672 N N . ASN A 1 221 ? 3.203 -18.172 -14.242 1 98.69 221 ASN A N 1
ATOM 1673 C CA . ASN A 1 221 ? 3.227 -16.781 -14.711 1 98.69 221 ASN A CA 1
ATOM 1674 C C . ASN A 1 221 ? 1.933 -16.047 -14.359 1 98.69 221 ASN A C 1
ATOM 1676 O O . ASN A 1 221 ? 1.951 -14.859 -14.07 1 98.69 221 ASN A O 1
ATOM 1680 N N . GLU A 1 222 ? 0.863 -16.719 -14.281 1 98.75 222 GLU A N 1
ATOM 1681 C CA . GLU A 1 222 ? -0.439 -16.094 -14.07 1 98.75 222 GLU A CA 1
ATOM 1682 C C . GLU A 1 222 ? -0.553 -15.523 -12.664 1 98.75 222 GLU A C 1
ATOM 1684 O O . GLU A 1 222 ? -1.392 -14.656 -12.406 1 98.75 222 GLU A O 1
ATOM 1689 N N . ALA A 1 223 ? 0.293 -15.992 -11.781 1 98.62 223 ALA A N 1
ATOM 1690 C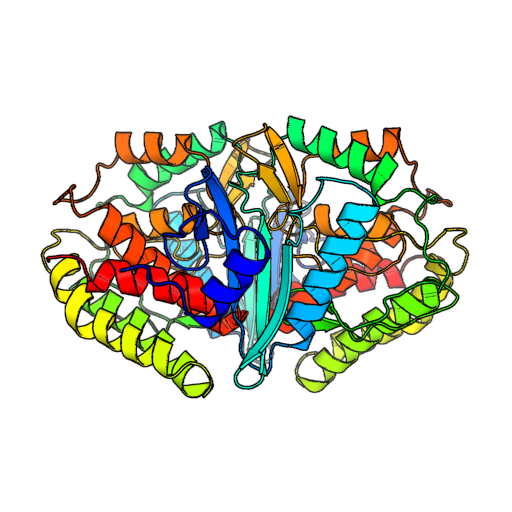 CA . ALA A 1 223 ? 0.247 -15.5 -10.406 1 98.62 223 ALA A CA 1
ATOM 1691 C C . ALA A 1 223 ? 0.596 -14.016 -10.344 1 98.62 223 ALA A C 1
ATOM 1693 O O . ALA A 1 223 ? -0.014 -13.266 -9.586 1 98.62 223 ALA A O 1
ATOM 1694 N N . ASP A 1 224 ? 1.474 -13.555 -11.172 1 98.5 224 ASP A N 1
ATOM 1695 C CA . ASP A 1 224 ? 1.818 -12.141 -11.227 1 98.5 224 ASP A CA 1
ATOM 1696 C C . ASP A 1 224 ? 0.654 -11.305 -11.758 1 98.5 224 ASP A C 1
ATOM 1698 O O . ASP A 1 224 ? 0.448 -10.172 -11.336 1 98.5 224 ASP A O 1
ATOM 1702 N N . LEU A 1 225 ? -0.071 -11.867 -12.633 1 98.12 225 LEU A N 1
ATOM 1703 C CA . LEU A 1 225 ? -1.171 -11.141 -13.258 1 98.12 225 LEU A CA 1
ATOM 1704 C C . LEU A 1 225 ? -2.307 -10.922 -12.266 1 98.12 225 LEU A C 1
ATOM 1706 O O . LEU A 1 225 ? -3.041 -9.93 -12.367 1 98.12 225 LEU A O 1
ATOM 1710 N N . SER A 1 226 ? -2.404 -11.82 -11.32 1 97.12 226 SER A N 1
ATOM 1711 C CA . SER A 1 226 ? -3.506 -11.758 -10.367 1 97.12 226 SER A CA 1
ATOM 1712 C C . SER A 1 226 ? -3.377 -10.547 -9.453 1 97.12 226 SER A C 1
ATOM 1714 O O . SER A 1 226 ? -4.336 -9.789 -9.273 1 97.12 226 SER A O 1
ATOM 1716 N N . ILE A 1 227 ? -2.189 -10.312 -8.891 1 94.31 227 ILE A N 1
ATOM 1717 C CA . ILE A 1 227 ? -2.023 -9.211 -7.949 1 94.31 227 ILE A CA 1
ATOM 1718 C C . ILE A 1 227 ? -2.049 -7.883 -8.695 1 94.31 227 ILE A C 1
ATOM 1720 O O . ILE A 1 227 ? -2.494 -6.867 -8.156 1 94.31 227 ILE A O 1
ATOM 1724 N N . ALA A 1 228 ? -1.714 -7.883 -9.914 1 91.94 228 ALA A N 1
ATOM 1725 C CA . ALA A 1 228 ? -1.755 -6.676 -10.734 1 91.94 228 ALA A CA 1
ATOM 1726 C C . ALA A 1 228 ? -3.189 -6.191 -10.93 1 91.94 228 ALA A C 1
ATOM 1728 O O . ALA A 1 228 ? -3.416 -5.051 -11.336 1 91.94 228 ALA A O 1
ATOM 1729 N N . LYS A 1 229 ? -4.121 -7.055 -10.578 1 87.25 229 LYS A N 1
ATOM 1730 C CA . LYS A 1 229 ? -5.531 -6.719 -10.75 1 87.25 229 LYS A CA 1
ATOM 1731 C C . LYS A 1 229 ? -6.098 -6.07 -9.484 1 87.25 229 LYS A C 1
ATOM 1733 O O . LYS A 1 229 ? -7.117 -5.379 -9.539 1 87.25 229 LYS A O 1
ATOM 1738 N N . ILE A 1 230 ? -5.383 -6.445 -8.422 1 80.19 230 ILE A N 1
ATOM 1739 C CA . ILE A 1 230 ? -5.945 -6 -7.152 1 80.19 230 ILE A CA 1
ATOM 1740 C C . ILE A 1 230 ? -5.023 -4.965 -6.512 1 80.19 230 ILE A C 1
ATOM 1742 O O . ILE A 1 230 ? -3.896 -4.762 -6.969 1 80.19 230 ILE A O 1
ATOM 1746 N N . PHE A 1 231 ? -5.535 -4.156 -5.562 1 74.94 231 PHE A N 1
ATOM 1747 C CA . PHE A 1 231 ? -4.816 -3.115 -4.84 1 74.94 231 PHE A CA 1
ATOM 1748 C C . PHE A 1 231 ? -4.406 -1.991 -5.781 1 74.94 231 PHE A C 1
ATOM 1750 O O . PHE A 1 231 ? -3.219 -1.678 -5.902 1 74.94 231 PHE A O 1
ATOM 1757 N N . GLY A 1 232 ? -5.273 -1.264 -6.379 1 68.75 232 GLY A N 1
ATOM 1758 C CA . GLY A 1 232 ? -5.078 -0.211 -7.363 1 68.75 232 GLY A CA 1
ATOM 1759 C C . GLY A 1 232 ? -5.211 -0.698 -8.797 1 68.75 232 GLY A C 1
ATOM 1760 O O . GLY A 1 232 ? -5.938 -0.105 -9.594 1 68.75 232 GLY A O 1
ATOM 1761 N N . GLY A 1 233 ? -4.57 -1.844 -9.086 1 77.44 233 GLY A N 1
ATOM 1762 C CA . GLY A 1 233 ? -4.723 -2.512 -10.367 1 77.44 233 GLY A CA 1
ATOM 1763 C C . GLY A 1 233 ? -3.881 -1.896 -11.469 1 77.44 233 GLY A C 1
ATOM 1764 O O . GLY A 1 233 ? -3.373 -0.782 -11.32 1 77.44 233 GLY A O 1
ATOM 1765 N N . PHE A 1 234 ? -3.715 -2.639 -12.516 1 86.12 234 PHE A N 1
ATOM 1766 C CA . PHE A 1 234 ? -3.082 -2.189 -13.75 1 86.12 234 PHE A CA 1
ATOM 1767 C C . PHE A 1 234 ? -4.133 -1.83 -14.797 1 86.12 234 PHE A C 1
ATOM 1769 O O . PHE A 1 234 ? -5.281 -2.27 -14.711 1 86.12 234 PHE A O 1
ATOM 1776 N N . PRO A 1 235 ? -3.742 -1.028 -15.797 1 83.19 235 PRO A N 1
ATOM 1777 C CA . PRO A 1 235 ? -4.672 -0.742 -16.891 1 83.19 235 PRO A CA 1
ATOM 1778 C C . PRO A 1 235 ? -5.047 -1.987 -17.688 1 83.19 235 PRO A C 1
ATOM 1780 O O . PRO A 1 235 ? -4.242 -2.916 -17.812 1 83.19 235 PRO A O 1
ATOM 1783 N N . SER A 1 236 ? -6.277 -1.957 -18.266 1 87.69 236 SER A N 1
ATOM 1784 C CA . SER A 1 236 ? -6.762 -3.1 -19.031 1 87.69 236 SER A CA 1
ATOM 1785 C C . SER A 1 236 ? -5.82 -3.436 -20.172 1 87.69 236 SER A C 1
ATOM 1787 O O . SER A 1 236 ? -5.664 -4.605 -20.547 1 87.69 236 SER A O 1
ATOM 1789 N N . GLU A 1 237 ? -5.168 -2.406 -20.672 1 93 237 GLU A N 1
ATOM 1790 C CA . GLU A 1 237 ? -4.246 -2.572 -21.797 1 93 237 GLU A CA 1
ATOM 1791 C C . GLU A 1 237 ? -3.086 -3.49 -21.422 1 93 237 GLU A C 1
ATOM 1793 O O . GLU A 1 237 ? -2.512 -4.152 -22.297 1 93 237 GLU A O 1
ATOM 1798 N N . PHE A 1 238 ? -2.758 -3.512 -20.188 1 96.25 238 PHE A N 1
ATOM 1799 C CA . PHE A 1 238 ? -1.704 -4.398 -19.703 1 96.25 238 PHE A CA 1
ATOM 1800 C C . PHE A 1 238 ? -2.062 -5.855 -19.969 1 96.25 238 PHE A C 1
ATOM 1802 O O . PHE A 1 238 ? -1.272 -6.602 -20.562 1 96.25 238 PHE A O 1
ATOM 1809 N N . TYR A 1 239 ? -3.223 -6.262 -19.688 1 96.69 239 TYR A N 1
ATOM 1810 C CA . TYR A 1 239 ? -3.648 -7.652 -19.766 1 96.69 239 TYR A CA 1
ATOM 1811 C C . TYR A 1 239 ? -3.854 -8.062 -21.219 1 96.69 239 TYR A C 1
ATOM 1813 O O . TYR A 1 239 ? -3.475 -9.164 -21.625 1 96.69 239 TYR A O 1
ATOM 1821 N N . ASP A 1 240 ? -4.512 -7.133 -21.906 1 97.38 240 ASP A N 1
ATOM 1822 C CA . ASP A 1 240 ? -4.711 -7.402 -23.328 1 97.38 240 ASP A CA 1
ATOM 1823 C C . ASP A 1 240 ? -3.379 -7.648 -24.031 1 97.38 240 ASP A C 1
ATOM 1825 O O . ASP A 1 240 ? -3.23 -8.633 -24.75 1 97.38 240 ASP A O 1
ATOM 1829 N N . THR A 1 241 ? -2.473 -6.789 -23.766 1 98.62 241 THR A N 1
ATOM 1830 C CA . THR A 1 241 ? -1.161 -6.91 -24.406 1 98.62 241 THR A CA 1
ATOM 1831 C C . THR A 1 241 ? -0.445 -8.172 -23.922 1 98.62 241 THR A C 1
ATOM 1833 O O . THR A 1 241 ? 0.158 -8.891 -24.719 1 98.62 241 THR A O 1
ATOM 1836 N N . TYR A 1 242 ? -0.478 -8.414 -22.641 1 98.69 242 TYR A N 1
ATOM 1837 C CA . TYR A 1 242 ? 0.194 -9.586 -22.094 1 98.69 242 TYR A CA 1
ATOM 1838 C C . TYR A 1 242 ? -0.265 -10.852 -22.797 1 98.69 242 TYR A C 1
ATOM 1840 O O . TYR A 1 242 ? 0.559 -11.656 -23.25 1 98.69 242 TYR A O 1
ATOM 1848 N N . HIS A 1 243 ? -1.535 -11.031 -22.969 1 98.44 243 HIS A N 1
ATOM 1849 C CA . HIS A 1 243 ? -2.094 -12.273 -23.484 1 98.44 243 HIS A CA 1
ATOM 1850 C C . HIS A 1 243 ? -1.971 -12.344 -25 1 98.44 243 HIS A C 1
ATOM 1852 O O . HIS A 1 243 ? -2.17 -13.406 -25.594 1 98.44 243 HIS A O 1
ATOM 1858 N N . GLN A 1 244 ? -1.703 -11.219 -25.625 1 98.38 244 GLN A N 1
ATOM 1859 C CA . GLN A 1 244 ? -1.305 -11.258 -27.016 1 98.38 244 GLN A CA 1
ATOM 1860 C C . GLN A 1 244 ? -0.019 -12.062 -27.203 1 98.38 244 GLN A C 1
ATOM 1862 O O . GLN A 1 244 ? 0.169 -12.719 -28.234 1 98.38 244 GLN A O 1
ATOM 1867 N N . TYR A 1 245 ? 0.853 -12.023 -26.25 1 98.44 245 TYR A N 1
ATOM 1868 C CA . TYR A 1 245 ? 2.164 -12.648 -26.375 1 98.44 245 TYR A CA 1
ATOM 1869 C C . TYR A 1 245 ? 2.219 -13.961 -25.609 1 98.44 245 TYR A C 1
ATOM 1871 O O . TYR A 1 245 ? 3.037 -14.836 -25.922 1 98.44 245 TYR A O 1
ATOM 1879 N N . ARG A 1 246 ? 1.453 -14.07 -24.562 1 98.19 246 ARG A N 1
ATOM 1880 C CA . ARG A 1 246 ? 1.382 -15.297 -23.781 1 98.19 246 ARG A CA 1
ATOM 1881 C C . ARG A 1 246 ? -0.064 -15.648 -23.453 1 98.19 246 ARG A C 1
ATOM 1883 O O . ARG A 1 246 ? -0.621 -15.156 -22.469 1 98.19 246 ARG A O 1
ATOM 1890 N N . PRO A 1 247 ? -0.569 -16.562 -24.156 1 98 247 PRO A N 1
ATOM 1891 C CA . PRO A 1 247 ? -1.971 -16.938 -23.938 1 98 247 PRO A CA 1
ATOM 1892 C C . PRO A 1 247 ? -2.225 -17.516 -22.547 1 98 247 PRO A C 1
ATOM 1894 O O . PRO A 1 247 ? -1.301 -18.016 -21.906 1 98 247 PRO A O 1
ATOM 1897 N N . LYS A 1 248 ? -3.439 -17.422 -22.109 1 98.38 248 LYS A N 1
ATOM 1898 C CA . LYS A 1 248 ? -3.85 -18.031 -20.859 1 98.38 248 LYS A CA 1
ATOM 1899 C C . LYS A 1 248 ? -3.547 -19.531 -20.844 1 98.38 248 LYS A C 1
ATOM 1901 O O . LYS A 1 248 ? -3.693 -20.203 -21.859 1 98.38 248 LYS A O 1
ATOM 1906 N N . SER A 1 249 ? -3.16 -20 -19.703 1 97.88 249 SER A N 1
ATOM 1907 C CA . SER A 1 249 ? -2.852 -21.422 -19.562 1 97.88 249 SER A CA 1
ATOM 1908 C C . SER A 1 249 ? -4.105 -22.266 -19.734 1 97.88 249 SER A C 1
ATOM 1910 O O . SER A 1 249 ? -5.184 -21.891 -19.281 1 97.88 249 SER A O 1
ATOM 1912 N N . GLU A 1 250 ? -3.939 -23.406 -20.281 1 97.19 250 GLU A N 1
ATOM 1913 C CA . GLU A 1 250 ? -5.027 -24.375 -20.391 1 97.19 250 GLU A CA 1
ATOM 1914 C C . GLU A 1 250 ? -5.254 -25.094 -19.062 1 97.19 250 GLU A C 1
ATOM 1916 O O . GLU A 1 250 ? -4.297 -25.406 -18.344 1 97.19 250 GLU A O 1
ATOM 1921 N N . PRO A 1 251 ? -6.527 -25.469 -18.812 1 97.31 251 PRO A N 1
ATOM 1922 C CA . PRO A 1 251 ? -7.719 -25.109 -19.578 1 97.31 251 PRO A CA 1
ATOM 1923 C C . PRO A 1 251 ? -8.133 -23.641 -19.375 1 97.31 251 PRO A C 1
ATOM 1925 O O . PRO A 1 251 ? -8.219 -23.172 -18.234 1 97.31 251 PRO A O 1
ATOM 1928 N N . VAL A 1 252 ? -8.492 -22.984 -20.359 1 97.75 252 VAL A N 1
ATOM 1929 C CA . VAL A 1 252 ? -8.727 -21.547 -20.375 1 97.75 252 VAL A CA 1
ATOM 1930 C C . VAL A 1 252 ? -9.969 -21.219 -19.547 1 97.75 252 VAL A C 1
ATOM 1932 O O . VAL A 1 252 ? -10.023 -20.172 -18.891 1 97.75 252 VAL A O 1
ATOM 1935 N N . HIS A 1 253 ? -10.859 -22.125 -19.531 1 96.81 253 HIS A N 1
ATOM 1936 C CA . HIS A 1 253 ? -12.109 -21.844 -18.828 1 96.81 253 HIS A CA 1
ATOM 1937 C C . HIS A 1 253 ? -11.891 -21.797 -17.312 1 96.81 253 HIS A C 1
ATOM 1939 O O . HIS A 1 253 ? -12.758 -21.344 -16.578 1 96.81 253 HIS A O 1
ATOM 1945 N N . GLN A 1 254 ? -10.703 -22.25 -16.828 1 98.12 254 GLN A N 1
ATOM 1946 C CA . GLN A 1 254 ? -10.391 -22.219 -15.398 1 98.12 254 GLN A CA 1
ATOM 1947 C C . GLN A 1 254 ? -9.5 -21.031 -15.055 1 98.12 254 GLN A C 1
ATOM 1949 O O . GLN A 1 254 ? -9.07 -20.875 -13.906 1 98.12 254 GLN A O 1
ATOM 1954 N N . TYR A 1 255 ? -9.273 -20.172 -15.977 1 98.19 255 TYR A N 1
ATOM 1955 C CA . TYR A 1 255 ? -8.406 -19.016 -15.789 1 98.19 255 TYR A CA 1
ATOM 1956 C C . TYR A 1 255 ? -8.906 -18.156 -14.633 1 98.19 255 TYR A C 1
ATOM 1958 O O . TYR A 1 255 ? -8.125 -17.781 -13.75 1 98.19 255 TYR A O 1
ATOM 1966 N N . ASP A 1 256 ? -10.148 -17.875 -14.641 1 97.38 256 ASP A N 1
ATOM 1967 C CA . ASP A 1 256 ? -10.695 -16.984 -13.625 1 97.38 256 ASP A CA 1
ATOM 1968 C C . ASP A 1 256 ? -10.602 -17.609 -12.242 1 97.38 256 ASP A C 1
ATOM 1970 O O . ASP A 1 256 ? -10.414 -16.906 -11.242 1 97.38 256 ASP A O 1
ATOM 197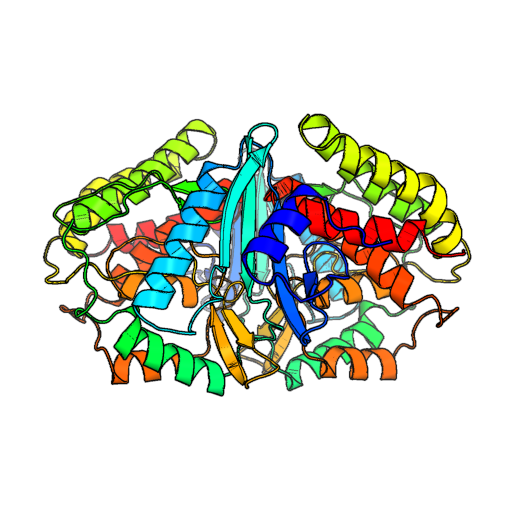4 N N . LEU A 1 257 ? -10.773 -18.875 -12.141 1 97.94 257 LEU A N 1
ATOM 1975 C CA . LEU A 1 257 ? -10.625 -19.562 -10.867 1 97.94 257 LEU A CA 1
ATOM 1976 C C . LEU A 1 257 ? -9.18 -19.516 -10.383 1 97.94 257 LEU A C 1
ATOM 1978 O O . LEU A 1 257 ? -8.922 -19.359 -9.188 1 97.94 257 LEU A O 1
ATOM 1982 N N . ARG A 1 258 ? -8.25 -19.656 -11.336 1 98.69 258 ARG A N 1
ATOM 1983 C CA . ARG A 1 258 ? -6.844 -19.547 -10.961 1 98.69 258 ARG A CA 1
ATOM 1984 C C . ARG A 1 258 ? -6.527 -18.125 -10.484 1 98.69 258 ARG A C 1
ATOM 1986 O O . ARG A 1 258 ? -5.805 -17.953 -9.5 1 98.69 258 ARG A O 1
ATOM 1993 N N . MET A 1 259 ? -7.105 -17.156 -11.125 1 98.12 259 MET A N 1
ATOM 1994 C CA . MET A 1 259 ? -6.938 -15.773 -10.68 1 98.12 259 MET A CA 1
ATOM 1995 C C . MET A 1 259 ? -7.465 -15.594 -9.258 1 98.12 259 MET A C 1
ATOM 1997 O O . MET A 1 259 ? -6.809 -14.961 -8.43 1 98.12 259 MET A O 1
ATOM 2001 N N . ASP A 1 260 ? -8.602 -16.172 -8.977 1 97.62 260 ASP A N 1
ATOM 2002 C CA . ASP A 1 260 ? -9.172 -16.094 -7.633 1 97.62 260 ASP A CA 1
ATOM 2003 C C . ASP A 1 260 ? -8.234 -16.719 -6.602 1 97.62 260 ASP A C 1
ATOM 2005 O O . ASP A 1 260 ? -8.047 -16.172 -5.512 1 97.62 260 ASP A O 1
ATOM 2009 N N . LEU A 1 261 ? -7.672 -17.797 -6.973 1 98.81 261 LEU A N 1
ATOM 2010 C CA . LEU A 1 261 ? -6.773 -18.5 -6.066 1 98.81 261 LEU A CA 1
ATOM 2011 C C . LEU A 1 261 ? -5.512 -17.688 -5.805 1 98.81 261 LEU A C 1
ATOM 2013 O O . LEU A 1 261 ? -5.078 -17.562 -4.656 1 98.81 261 LEU A O 1
ATOM 2017 N N . TYR A 1 262 ? -4.957 -17.156 -6.863 1 98.75 262 TYR A N 1
ATOM 2018 C CA . TYR A 1 262 ? -3.734 -16.375 -6.719 1 98.75 262 TYR A CA 1
ATOM 2019 C C . TYR A 1 262 ? -4.004 -15.07 -5.973 1 98.75 262 TYR A C 1
ATOM 2021 O O . TYR A 1 262 ? -3.17 -14.617 -5.191 1 98.75 262 TYR A O 1
ATOM 2029 N N . GLU A 1 263 ? -5.125 -14.445 -6.16 1 97.38 263 GLU A N 1
ATOM 2030 C CA . GLU A 1 263 ? -5.52 -13.266 -5.402 1 97.38 263 GLU A CA 1
ATOM 2031 C C . GLU A 1 263 ? -5.711 -13.594 -3.924 1 97.38 263 GLU A C 1
ATOM 2033 O O . GLU A 1 263 ? -5.414 -12.773 -3.057 1 97.38 263 GLU A O 1
ATOM 2038 N N . LEU A 1 264 ? -6.258 -14.781 -3.656 1 98 264 LEU A N 1
ATOM 2039 C CA . LEU A 1 264 ? -6.48 -15.227 -2.285 1 98 264 LEU A CA 1
ATOM 2040 C C . LEU A 1 264 ? -5.199 -15.125 -1.464 1 98 264 LEU A C 1
ATOM 2042 O O . LEU A 1 264 ? -5.227 -14.68 -0.314 1 98 264 LEU A O 1
ATOM 2046 N N . PHE A 1 265 ? -4.105 -15.531 -2.041 1 98.25 265 PHE A N 1
ATOM 2047 C CA . PHE A 1 265 ? -2.82 -15.453 -1.354 1 98.25 265 PHE A CA 1
ATOM 2048 C C . PHE A 1 265 ? -2.555 -14.039 -0.848 1 98.25 265 PHE A C 1
ATOM 2050 O O . PHE A 1 265 ? -2.172 -13.852 0.309 1 98.25 265 PHE A O 1
ATOM 2057 N N . HIS A 1 266 ? -2.781 -13.086 -1.66 1 97.25 266 HIS A N 1
ATOM 2058 C CA . HIS A 1 266 ? -2.459 -11.703 -1.333 1 97.25 266 HIS A CA 1
ATOM 2059 C C . HIS A 1 266 ? -3.469 -11.125 -0.35 1 97.25 266 HIS A C 1
ATOM 2061 O O . HIS A 1 266 ? -3.115 -10.289 0.489 1 97.25 266 HIS A O 1
ATOM 2067 N N . TYR A 1 267 ? -4.727 -11.555 -0.454 1 93.56 267 TYR A N 1
ATOM 2068 C CA . TYR A 1 267 ? -5.703 -11.125 0.537 1 93.56 267 TYR A CA 1
ATOM 2069 C C . TYR A 1 267 ? -5.379 -11.695 1.911 1 93.56 267 TYR A C 1
ATOM 2071 O O . TYR A 1 267 ? -5.535 -11.008 2.928 1 93.56 267 TYR A O 1
ATOM 2079 N N . LEU A 1 268 ? -4.934 -12.953 1.95 1 96.81 268 LEU A N 1
ATOM 2080 C CA . LEU A 1 268 ? -4.496 -13.539 3.211 1 96.81 268 LEU A CA 1
ATOM 2081 C C . LEU A 1 268 ? -3.297 -12.789 3.777 1 96.81 268 LEU A C 1
ATOM 2083 O O . LEU A 1 268 ? -3.246 -12.508 4.977 1 96.81 268 LEU A O 1
ATOM 2087 N N . ASN A 1 269 ? -2.375 -12.477 2.936 1 96.19 269 ASN A N 1
ATOM 2088 C CA . ASN A 1 269 ? -1.196 -11.734 3.359 1 96.19 269 ASN A CA 1
ATOM 2089 C C . ASN A 1 269 ? -1.571 -10.359 3.916 1 96.19 269 ASN A C 1
ATOM 2091 O O . ASN A 1 269 ? -1.054 -9.945 4.953 1 96.19 269 ASN A O 1
ATOM 2095 N N . HIS A 1 270 ? -2.463 -9.648 3.238 1 92.69 270 HIS A N 1
ATOM 2096 C CA . HIS A 1 270 ? -2.896 -8.336 3.703 1 92.69 270 HIS A CA 1
ATOM 2097 C C . HIS A 1 270 ? -3.697 -8.438 4.996 1 92.69 270 HIS A C 1
ATOM 2099 O O . HIS A 1 270 ? -3.65 -7.539 5.836 1 92.69 270 HIS A O 1
ATOM 2105 N N . THR A 1 271 ? -4.457 -9.531 5.105 1 90.88 271 THR A N 1
ATOM 2106 C CA . THR A 1 271 ? -5.129 -9.773 6.379 1 90.88 271 THR A CA 1
ATOM 2107 C C . THR A 1 271 ? -4.113 -9.891 7.512 1 90.88 271 THR A C 1
ATOM 2109 O O . THR A 1 271 ? -4.312 -9.328 8.594 1 90.88 271 THR A O 1
ATOM 2112 N N . LEU A 1 272 ? -3.049 -10.609 7.223 1 91.75 272 LEU A N 1
ATOM 2113 C CA . LEU A 1 272 ? -1.992 -10.797 8.211 1 91.75 272 LEU A CA 1
ATOM 2114 C C . LEU A 1 272 ? -1.37 -9.469 8.609 1 91.75 272 LEU A C 1
ATOM 2116 O O . LEU A 1 272 ? -1.099 -9.227 9.789 1 91.75 272 LEU A O 1
ATOM 2120 N N . ILE A 1 273 ? -1.217 -8.578 7.668 1 88.12 273 ILE A N 1
ATOM 2121 C CA . ILE A 1 273 ? -0.478 -7.336 7.875 1 88.12 273 ILE A CA 1
ATOM 2122 C C . ILE A 1 273 ? -1.419 -6.258 8.406 1 88.12 273 ILE A C 1
ATOM 2124 O O . ILE A 1 273 ? -1.072 -5.523 9.336 1 88.12 273 ILE A O 1
ATOM 2128 N N . PHE A 1 274 ? -2.656 -6.176 7.82 1 80.62 274 PHE A N 1
ATOM 2129 C CA . PHE A 1 274 ? -3.488 -4.996 8.031 1 80.62 274 PHE A CA 1
ATOM 2130 C C . PHE A 1 274 ? -4.777 -5.367 8.758 1 80.62 274 PHE A C 1
ATOM 2132 O O . PHE A 1 274 ? -5.508 -4.492 9.227 1 80.62 274 PHE A O 1
ATOM 2139 N N . ARG A 1 275 ? -5.086 -6.602 8.781 1 77.44 275 ARG A N 1
ATOM 2140 C CA . ARG A 1 275 ? -6.328 -7.074 9.391 1 77.44 275 ARG A CA 1
ATOM 2141 C C . ARG A 1 275 ? -7.543 -6.57 8.625 1 77.44 275 ARG A C 1
ATOM 2143 O O . ARG A 1 275 ? -7.461 -6.316 7.418 1 77.44 275 ARG A O 1
ATOM 2150 N N . GLY A 1 276 ? -8.664 -6.793 9.203 1 69.94 276 GLY A N 1
ATOM 2151 C CA . GLY A 1 276 ? -9.891 -6.113 8.836 1 69.94 276 GLY A CA 1
ATOM 2152 C C . GLY A 1 276 ? -10.523 -6.664 7.57 1 69.94 276 GLY A C 1
ATOM 2153 O O . GLY A 1 276 ? -10.703 -7.875 7.441 1 69.94 276 GLY A O 1
ATOM 2154 N N . HIS A 1 277 ? -10.789 -5.773 6.625 1 71.44 277 HIS A N 1
ATOM 2155 C CA . HIS A 1 277 ? -11.656 -6.062 5.488 1 71.44 277 HIS A CA 1
ATOM 2156 C C . HIS A 1 277 ? -10.992 -7.02 4.512 1 71.44 277 HIS A C 1
ATOM 2158 O O . HIS A 1 277 ? -11.664 -7.637 3.68 1 71.44 277 HIS A O 1
ATOM 2164 N N . TYR A 1 278 ? -9.727 -7.191 4.625 1 84.5 278 TYR A N 1
ATOM 2165 C CA . TYR A 1 278 ? -9.047 -8.125 3.732 1 84.5 278 TYR A CA 1
ATOM 2166 C C . TYR A 1 278 ? -9.453 -9.562 4.039 1 84.5 278 TYR A C 1
ATOM 2168 O O . TYR A 1 278 ? -9.477 -10.414 3.143 1 84.5 278 TYR A O 1
ATOM 2176 N N . ALA A 1 279 ? -9.781 -9.828 5.305 1 86.69 279 ALA A N 1
ATOM 2177 C CA . ALA A 1 279 ? -10.281 -11.156 5.668 1 86.69 279 ALA A CA 1
ATOM 2178 C C . ALA A 1 279 ? -11.57 -11.477 4.922 1 86.69 279 ALA A C 1
ATOM 2180 O O . ALA A 1 279 ? -11.766 -12.609 4.473 1 86.69 279 ALA A O 1
ATOM 2181 N N . GLY A 1 280 ? -12.422 -10.531 4.812 1 81.12 280 GLY A N 1
ATOM 2182 C CA . GLY A 1 280 ? -13.648 -10.727 4.055 1 81.12 280 GLY A CA 1
ATOM 2183 C C . GLY A 1 280 ? -13.406 -11 2.582 1 81.12 280 GLY A C 1
ATOM 2184 O O . GLY A 1 280 ? -14.062 -11.852 1.987 1 81.12 280 GLY A O 1
ATOM 2185 N N . SER A 1 281 ? -12.5 -10.242 2.012 1 84.31 281 SER A N 1
ATOM 2186 C CA . SER A 1 281 ? -12.133 -10.469 0.617 1 84.31 281 SER A CA 1
ATOM 2187 C C . SER A 1 281 ? -11.57 -11.875 0.415 1 84.31 281 SER A C 1
ATOM 2189 O O . SER A 1 281 ? -11.883 -12.539 -0.576 1 84.31 281 SER A O 1
ATOM 2191 N N . ALA A 1 282 ? -10.703 -12.289 1.381 1 93.31 282 ALA A N 1
ATOM 2192 C CA . ALA A 1 282 ? -10.156 -13.641 1.322 1 93.31 282 ALA A CA 1
ATOM 2193 C C . ALA A 1 282 ? -11.273 -14.688 1.384 1 93.31 282 ALA A C 1
ATOM 2195 O O . ALA A 1 282 ? -11.281 -15.633 0.6 1 93.31 282 ALA A O 1
ATOM 2196 N N . GLU A 1 283 ? -12.141 -14.484 2.211 1 90.06 283 GLU A N 1
ATOM 2197 C CA . GLU A 1 283 ? -13.242 -15.43 2.381 1 90.06 283 GLU A CA 1
ATOM 2198 C C . GLU A 1 283 ? -14.078 -15.531 1.111 1 90.06 283 GLU A C 1
ATOM 2200 O O . GLU A 1 283 ? -14.516 -16.625 0.74 1 90.06 283 GLU A O 1
ATOM 2205 N N . LYS A 1 284 ? -14.297 -14.516 0.487 1 86.44 284 LYS A N 1
ATOM 2206 C CA . LYS A 1 284 ? -15.07 -14.516 -0.755 1 86.44 284 LYS A CA 1
ATOM 2207 C C . LYS A 1 284 ? -14.375 -15.352 -1.827 1 86.44 284 LYS A C 1
ATOM 2209 O O . LYS A 1 284 ? -15.031 -16.125 -2.531 1 86.44 284 LYS A O 1
ATOM 2214 N N . LYS A 1 285 ? -13.133 -15.086 -1.936 1 94.62 285 LYS A N 1
ATOM 2215 C CA . LYS A 1 285 ? -12.383 -15.898 -2.889 1 94.62 285 LYS A CA 1
ATOM 2216 C C . LYS A 1 285 ? -12.5 -17.391 -2.555 1 94.62 285 LYS A C 1
ATOM 2218 O O . LYS A 1 285 ? -12.695 -18.219 -3.445 1 94.62 285 LYS A O 1
ATOM 2223 N N . MET A 1 286 ? -12.375 -17.688 -1.285 1 96.31 286 MET A N 1
ATOM 2224 C CA . MET A 1 286 ? -12.445 -19.078 -0.857 1 96.31 286 MET A CA 1
ATOM 2225 C C . MET A 1 286 ? -13.812 -19.672 -1.171 1 96.31 286 MET A C 1
ATOM 2227 O O . MET A 1 286 ? -13.906 -20.828 -1.592 1 96.31 286 MET A O 1
ATOM 2231 N N . ASP A 1 287 ? -14.805 -18.891 -0.953 1 93 287 ASP A N 1
ATOM 2232 C CA . ASP A 1 287 ? -16.156 -19.359 -1.252 1 93 287 ASP A CA 1
ATOM 2233 C C . ASP A 1 287 ? -16.297 -19.719 -2.729 1 93 287 ASP A C 1
ATOM 2235 O O . ASP A 1 287 ? -16.828 -20.781 -3.064 1 93 287 ASP A O 1
ATOM 2239 N N . ASN A 1 288 ? -15.867 -18.875 -3.572 1 94.38 288 ASN A N 1
ATOM 2240 C CA . ASN A 1 288 ? -15.922 -19.125 -5.008 1 94.38 288 ASN A CA 1
ATOM 2241 C C . ASN A 1 288 ? -15.133 -20.375 -5.391 1 94.38 288 ASN A C 1
ATOM 2243 O O . ASN A 1 288 ? -15.594 -21.203 -6.188 1 94.38 288 ASN A O 1
ATOM 2247 N N . LEU A 1 289 ? -14 -20.5 -4.785 1 97.88 289 LEU A N 1
ATOM 2248 C CA . LEU A 1 289 ? -13.109 -21.609 -5.098 1 97.88 289 LEU A CA 1
ATOM 2249 C C . LEU A 1 289 ? -13.695 -22.938 -4.617 1 97.88 289 LEU A C 1
ATOM 2251 O O . LEU A 1 289 ? -13.617 -23.938 -5.328 1 97.88 289 LEU A O 1
ATOM 2255 N N . LEU A 1 290 ? -14.234 -22.906 -3.471 1 96.88 290 LEU A N 1
ATOM 2256 C CA . LEU A 1 290 ? -14.75 -24.141 -2.881 1 96.88 290 LEU A CA 1
ATOM 2257 C C . LEU A 1 290 ? -16.062 -24.547 -3.547 1 96.88 290 LEU A C 1
ATOM 2259 O O . LEU A 1 290 ? -16.422 -25.734 -3.531 1 96.88 290 LEU A O 1
ATOM 2263 N N . ARG A 1 291 ? -16.75 -23.641 -4.168 1 94.94 291 ARG A N 1
ATOM 2264 C CA . ARG A 1 291 ? -18.016 -23.938 -4.84 1 94.94 291 ARG A CA 1
ATOM 2265 C C . ARG A 1 291 ? -17.781 -24.453 -6.254 1 94.94 291 ARG A C 1
ATOM 2267 O O . ARG A 1 291 ? -18.672 -25.047 -6.863 1 94.94 291 ARG A O 1
ATOM 2274 N N . ALA A 1 292 ? -16.672 -24.141 -6.742 1 93.88 292 ALA A N 1
ATOM 2275 C CA . ALA A 1 292 ? -16.375 -24.484 -8.133 1 93.88 292 ALA A CA 1
ATOM 2276 C C . ALA A 1 292 ? -16.312 -26 -8.32 1 93.88 292 ALA A C 1
ATOM 2278 O O . ALA A 1 292 ? -15.836 -26.719 -7.438 1 93.88 292 ALA A O 1
ATOM 2279 N N . GLU A 1 293 ? -16.922 -26.484 -9.422 1 88.19 293 GLU A N 1
ATOM 2280 C CA . GLU A 1 293 ? -16.812 -27.891 -9.797 1 88.19 293 GLU A CA 1
ATOM 2281 C C . GLU A 1 293 ? -15.492 -28.156 -10.523 1 88.19 293 GLU A C 1
ATOM 2283 O O . GLU A 1 293 ? -15.344 -27.812 -11.695 1 88.19 293 GLU A O 1
ATOM 2288 N N . LEU A 1 294 ? -14.562 -28.734 -9.781 1 88.25 294 LEU A N 1
ATOM 2289 C CA . LEU A 1 294 ? -13.227 -28.953 -10.328 1 88.25 294 LEU A CA 1
ATOM 2290 C C . LEU A 1 294 ? -13.008 -30.438 -10.625 1 88.25 294 LEU A C 1
ATOM 2292 O O . LEU A 1 294 ? -13.531 -31.297 -9.914 1 88.25 294 LEU A O 1
ATOM 2296 N N . MET B 1 1 ? -28.797 -19 -2.459 1 43.03 1 MET B N 1
ATOM 2297 C CA . MET B 1 1 ? -28.984 -18.375 -1.147 1 43.03 1 MET B CA 1
ATOM 2298 C C . MET B 1 1 ? -27.906 -17.328 -0.872 1 43.03 1 MET B C 1
ATOM 2300 O O . MET B 1 1 ? -26.766 -17.5 -1.273 1 43.03 1 MET B O 1
ATOM 2304 N N . SER B 1 2 ? -28.297 -16.062 -0.558 1 60.28 2 SER B N 1
ATOM 2305 C CA . SER B 1 2 ? -27.359 -14.938 -0.427 1 60.28 2 SER B CA 1
ATOM 2306 C C . SER B 1 2 ? -26.344 -15.195 0.672 1 60.28 2 SER B C 1
ATOM 2308 O O . SER B 1 2 ? -26.672 -15.766 1.715 1 60.28 2 SER B O 1
ATOM 2310 N N . ASN B 1 3 ? -25.125 -15.18 0.414 1 79.31 3 ASN B N 1
ATOM 2311 C CA . ASN B 1 3 ? -24.047 -15.367 1.368 1 79.31 3 ASN B CA 1
ATOM 2312 C C . ASN B 1 3 ? -23.812 -14.109 2.211 1 79.31 3 ASN B C 1
ATOM 2314 O O . ASN B 1 3 ? -22.688 -13.859 2.664 1 79.31 3 ASN B O 1
ATOM 2318 N N . ILE B 1 4 ? -24.953 -13.414 2.395 1 86.19 4 ILE B N 1
ATOM 2319 C CA . ILE B 1 4 ? -24.906 -12.219 3.225 1 86.19 4 ILE B CA 1
ATOM 2320 C C . ILE B 1 4 ? -25.344 -12.555 4.645 1 86.19 4 ILE B C 1
ATOM 2322 O O . ILE B 1 4 ? -26.422 -13.125 4.848 1 86.19 4 ILE B O 1
ATOM 2326 N N . PRO B 1 5 ? -24.531 -12.203 5.625 1 87.12 5 PRO B N 1
ATOM 2327 C CA . PRO B 1 5 ? -24.953 -12.445 7.004 1 87.12 5 PRO B CA 1
ATOM 2328 C C . PRO B 1 5 ? -26.297 -11.789 7.328 1 87.12 5 PRO B C 1
ATOM 2330 O O . PRO B 1 5 ? -26.562 -10.672 6.895 1 87.12 5 PRO B O 1
ATOM 2333 N N . GLU B 1 6 ? -27.062 -12.461 8.086 1 91.19 6 GLU B N 1
ATOM 2334 C CA . GLU B 1 6 ? -28.438 -12.031 8.391 1 91.19 6 GLU B CA 1
ATOM 2335 C C . GLU B 1 6 ? -28.438 -10.648 9.039 1 91.19 6 GLU B C 1
ATOM 2337 O O . GLU B 1 6 ? -29.312 -9.828 8.75 1 91.19 6 GLU B O 1
ATOM 2342 N N . ALA B 1 7 ? -27.547 -10.406 9.938 1 92.31 7 ALA B N 1
ATOM 2343 C CA . ALA B 1 7 ? -27.484 -9.125 10.633 1 92.31 7 ALA B CA 1
ATOM 2344 C C . ALA B 1 7 ? -27.266 -7.973 9.656 1 92.31 7 ALA B C 1
ATOM 2346 O O . ALA B 1 7 ? -27.797 -6.879 9.844 1 92.31 7 ALA B O 1
ATOM 2347 N N . ILE B 1 8 ? -26.484 -8.195 8.672 1 92.75 8 ILE B N 1
ATOM 2348 C CA . ILE B 1 8 ? -26.203 -7.188 7.656 1 92.75 8 ILE B CA 1
ATOM 2349 C C . ILE B 1 8 ? -27.438 -6.984 6.777 1 92.75 8 ILE B C 1
ATOM 2351 O O . ILE B 1 8 ? -27.766 -5.852 6.41 1 92.75 8 ILE B O 1
ATOM 2355 N N . LEU B 1 9 ? -28.047 -8.094 6.438 1 93.88 9 LEU B N 1
ATOM 2356 C CA . LEU B 1 9 ? -29.266 -8.008 5.645 1 93.88 9 LEU B CA 1
ATOM 2357 C C . LEU B 1 9 ? -30.297 -7.125 6.336 1 93.88 9 LEU B C 1
ATOM 2359 O O . LEU B 1 9 ? -31 -6.352 5.68 1 93.88 9 LEU B O 1
ATOM 2363 N N . GLU B 1 10 ? -30.375 -7.285 7.605 1 94.19 10 GLU B N 1
ATOM 2364 C CA . GLU B 1 10 ? -31.312 -6.484 8.383 1 94.19 10 GLU B CA 1
ATOM 2365 C C . GLU B 1 10 ? -30.984 -4.996 8.289 1 94.19 10 GLU B C 1
ATOM 2367 O O . GLU B 1 10 ? -31.875 -4.16 8.156 1 94.19 10 GLU B O 1
ATOM 2372 N N . LYS B 1 11 ? -29.703 -4.688 8.406 1 95 11 LYS B N 1
ATOM 2373 C CA . LYS B 1 11 ? -29.281 -3.295 8.328 1 95 11 LYS B CA 1
ATOM 2374 C C . LYS B 1 11 ? -29.547 -2.715 6.941 1 95 11 LYS B C 1
ATOM 2376 O O . LYS B 1 11 ? -29.922 -1.547 6.816 1 95 11 LYS B O 1
ATOM 2381 N N . LEU B 1 12 ? -29.344 -3.523 5.938 1 95.19 12 LEU B N 1
ATOM 2382 C CA . LEU B 1 12 ? -29.609 -3.094 4.57 1 95.19 12 LEU B CA 1
ATOM 2383 C C . LEU B 1 12 ? -31.109 -2.844 4.363 1 95.19 12 LEU B C 1
ATOM 2385 O O . LEU B 1 12 ? -31.5 -1.865 3.721 1 95.19 12 LEU B O 1
ATOM 2389 N N . LYS B 1 13 ? -31.938 -3.658 4.953 1 94.94 13 LYS B N 1
ATOM 2390 C CA . LYS B 1 13 ? -33.375 -3.547 4.816 1 94.94 13 LYS B CA 1
ATOM 2391 C C . LYS B 1 13 ? -33.906 -2.307 5.535 1 94.94 13 LYS B C 1
ATOM 2393 O O . LYS B 1 13 ? -34.938 -1.737 5.141 1 94.94 13 LYS B O 1
ATOM 2398 N N . GLU B 1 14 ? -33.219 -1.92 6.586 1 93.88 14 GLU B N 1
ATOM 2399 C CA . GLU B 1 14 ? -33.594 -0.679 7.27 1 93.88 14 GLU B CA 1
ATOM 2400 C C . GLU B 1 14 ? -33.438 0.525 6.344 1 93.88 14 GLU B C 1
ATOM 2402 O O . GLU B 1 14 ? -34.156 1.52 6.484 1 93.88 14 GLU B O 1
ATOM 2407 N N . GLN B 1 15 ? -32.5 0.376 5.402 1 90.38 15 GLN B N 1
ATOM 2408 C CA . GLN B 1 15 ? -32.219 1.475 4.488 1 90.38 15 GLN B CA 1
ATOM 2409 C C . GLN B 1 15 ? -33.062 1.369 3.221 1 90.38 15 GLN B C 1
ATOM 2411 O O . GLN B 1 15 ? -33.375 2.383 2.604 1 90.38 15 GLN B O 1
ATOM 2416 N N . ASP B 1 16 ? -33.281 0.174 2.832 1 91.19 16 ASP B N 1
ATOM 2417 C CA . ASP B 1 16 ? -34.062 -0.153 1.634 1 91.19 16 ASP B CA 1
ATOM 2418 C C . ASP B 1 16 ? -34.969 -1.359 1.873 1 91.19 16 ASP B C 1
ATOM 2420 O O . ASP B 1 16 ? -34.594 -2.492 1.565 1 91.19 16 ASP B O 1
ATOM 2424 N N . SER B 1 17 ? -36.25 -1.142 2.293 1 90.12 17 SER B N 1
ATOM 2425 C CA . SER B 1 17 ? -37.125 -2.195 2.756 1 90.12 17 SER B CA 1
ATOM 2426 C C . SER B 1 17 ? -37.781 -2.93 1.584 1 90.12 17 SER B C 1
ATOM 2428 O O . SER B 1 17 ? -38.312 -4.023 1.752 1 90.12 17 SER B O 1
ATOM 2430 N N . VAL B 1 18 ? -37.625 -2.404 0.433 1 92.69 18 VAL B N 1
ATOM 2431 C CA . VAL B 1 18 ? -38.375 -2.961 -0.691 1 92.69 18 VAL B CA 1
ATOM 2432 C C . VAL B 1 18 ? -37.469 -3.887 -1.504 1 92.69 18 VAL B C 1
ATOM 2434 O O . VAL B 1 18 ? -37.938 -4.793 -2.188 1 92.69 18 VAL B O 1
ATOM 2437 N N . SER B 1 19 ? -36.219 -3.656 -1.431 1 93.06 19 SER B N 1
ATOM 2438 C CA . SER B 1 19 ? -35.312 -4.398 -2.289 1 93.06 19 SER B CA 1
ATOM 2439 C C . SER B 1 19 ? -34.969 -5.754 -1.683 1 93.06 19 SER B C 1
ATOM 2441 O O . SER B 1 19 ? -35.031 -5.938 -0.466 1 93.06 19 SER B O 1
ATOM 2443 N N . THR B 1 20 ? -34.688 -6.656 -2.576 1 94.94 20 THR B N 1
ATOM 2444 C CA . THR B 1 20 ? -33.969 -7.871 -2.197 1 94.94 20 THR B CA 1
ATOM 2445 C C . THR B 1 20 ? -32.469 -7.711 -2.432 1 94.94 20 THR B C 1
ATOM 2447 O O . THR B 1 20 ? -32.062 -6.891 -3.252 1 94.94 20 THR B O 1
ATOM 2450 N N . PHE B 1 21 ? -31.75 -8.422 -1.599 1 94.56 21 PHE B N 1
ATOM 2451 C CA . PHE B 1 21 ? -30.297 -8.25 -1.654 1 94.56 21 PHE B CA 1
ATOM 2452 C C . PHE B 1 21 ? -29.625 -9.555 -2.055 1 94.56 21 PHE B C 1
ATOM 2454 O O . PHE B 1 21 ? -30.031 -10.633 -1.626 1 94.56 21 PHE B O 1
ATOM 2461 N N . SER B 1 22 ? -28.656 -9.398 -2.953 1 92.12 22 SER B N 1
ATOM 2462 C CA . SER B 1 22 ? -27.891 -10.547 -3.41 1 92.12 22 SER B CA 1
ATOM 2463 C C . SER B 1 22 ? -26.391 -10.227 -3.461 1 92.12 22 SER B C 1
ATOM 2465 O O . SER B 1 22 ? -26 -9.062 -3.4 1 92.12 22 SER B O 1
ATOM 2467 N N . GLY B 1 23 ? -25.672 -11.25 -3.451 1 85.94 23 GLY B N 1
ATOM 2468 C CA . GLY B 1 23 ? -24.219 -11.102 -3.504 1 85.94 23 GLY B CA 1
ATOM 2469 C C . GLY B 1 23 ? -23.516 -11.664 -2.279 1 85.94 23 GLY B C 1
ATOM 2470 O O . GLY B 1 23 ? -24.047 -12.539 -1.599 1 85.94 23 GLY B O 1
ATOM 2471 N N . SER B 1 24 ? -22.203 -11.242 -2.191 1 80.69 24 SER B N 1
ATOM 2472 C CA . SER B 1 24 ? -21.375 -11.617 -1.051 1 80.69 24 SER B CA 1
ATOM 2473 C C . SER B 1 24 ? -20.484 -10.461 -0.613 1 80.69 24 SER B C 1
ATOM 2475 O O . SER B 1 24 ? -20.188 -9.562 -1.405 1 80.69 24 SER B O 1
ATOM 2477 N N . LEU B 1 25 ? -20.172 -10.523 0.634 1 81.19 25 LEU B N 1
ATOM 2478 C CA . LEU B 1 25 ? -19.312 -9.461 1.136 1 81.19 25 LEU B CA 1
ATOM 2479 C C . LEU B 1 25 ? -17.969 -9.453 0.398 1 81.19 25 LEU B C 1
ATOM 2481 O O . LEU B 1 25 ? -17.453 -10.516 0.022 1 81.19 25 LEU B O 1
ATOM 2485 N N . PRO B 1 26 ? -17.469 -8.305 0.149 1 85.19 26 PRO B N 1
ATOM 2486 C CA . PRO B 1 26 ? -17.938 -7.012 0.667 1 85.19 26 PRO B CA 1
ATOM 2487 C C . PRO B 1 26 ? -18.906 -6.312 -0.277 1 85.19 26 PRO B C 1
ATOM 2489 O O . PRO B 1 26 ? -19.344 -5.191 0.001 1 85.19 26 PRO B O 1
ATOM 2492 N N . ARG B 1 27 ? -19.281 -6.914 -1.388 1 86.44 27 ARG B N 1
ATOM 2493 C CA . ARG B 1 27 ? -20.172 -6.285 -2.369 1 86.44 27 ARG B CA 1
ATOM 2494 C C . ARG B 1 27 ? -21.562 -6.887 -2.312 1 86.44 27 ARG B C 1
ATOM 2496 O O . ARG B 1 27 ? -21.75 -8.078 -2.564 1 86.44 27 ARG B O 1
ATOM 2503 N N . VAL B 1 28 ? -22.516 -6.062 -2.049 1 92 28 VAL B N 1
ATOM 2504 C CA . VAL B 1 28 ? -23.906 -6.488 -1.993 1 92 28 VAL B CA 1
ATOM 2505 C C . VAL B 1 28 ? -24.75 -5.637 -2.939 1 92 28 VAL B C 1
ATOM 2507 O O . VAL B 1 28 ? -24.609 -4.41 -2.963 1 92 28 VAL B O 1
ATOM 2510 N N . THR B 1 29 ? -25.578 -6.281 -3.656 1 94.56 29 THR B N 1
ATOM 2511 C CA . THR B 1 29 ? -26.406 -5.566 -4.625 1 94.56 29 THR B CA 1
ATOM 2512 C C . THR B 1 29 ? -27.875 -5.672 -4.262 1 94.56 29 THR B C 1
ATOM 2514 O O . THR B 1 29 ? -28.359 -6.746 -3.896 1 94.56 29 THR B O 1
ATOM 2517 N N . ALA B 1 30 ? -28.531 -4.59 -4.406 1 95.38 30 ALA B N 1
ATOM 2518 C CA . ALA B 1 30 ? -29.984 -4.543 -4.207 1 95.38 30 ALA B CA 1
ATOM 2519 C C . ALA B 1 30 ? -30.719 -4.746 -5.523 1 95.38 30 ALA B C 1
ATOM 2521 O O . ALA B 1 30 ? -30.203 -4.41 -6.59 1 95.38 30 ALA B O 1
ATOM 2522 N N . SER B 1 31 ? -31.859 -5.227 -5.43 1 94.5 31 SER B N 1
ATOM 2523 C CA . SER B 1 31 ? -32.688 -5.434 -6.621 1 94.5 31 SER B CA 1
ATOM 2524 C C . SER B 1 31 ? -33.031 -4.109 -7.297 1 94.5 31 SER B C 1
ATOM 2526 O O . SER B 1 31 ? -33.375 -4.086 -8.477 1 94.5 31 SER B O 1
ATOM 2528 N N . SER B 1 32 ? -32.938 -3.059 -6.574 1 92.19 32 SER B N 1
ATOM 2529 C CA . SER B 1 32 ? -33.156 -1.723 -7.113 1 92.19 32 SER B CA 1
ATOM 2530 C C . SER B 1 32 ? -32.031 -1.287 -8.023 1 92.19 32 SER B C 1
ATOM 2532 O O . SER B 1 32 ? -32.156 -0.309 -8.758 1 92.19 32 SER B O 1
ATOM 2534 N N . GLY B 1 33 ? -30.891 -1.96 -7.922 1 91.19 33 GLY B N 1
ATOM 2535 C CA . GLY B 1 33 ? -29.75 -1.596 -8.742 1 91.19 33 GLY B CA 1
ATOM 2536 C C . GLY B 1 33 ? -28.609 -0.978 -7.941 1 91.19 33 GLY B C 1
ATOM 2537 O O . GLY B 1 33 ? -27.469 -0.921 -8.406 1 91.19 33 GLY B O 1
ATOM 2538 N N . SER B 1 34 ? -28.906 -0.603 -6.75 1 92.19 34 SER B N 1
ATOM 2539 C CA . SER B 1 34 ? -27.875 -0.044 -5.887 1 92.19 34 SER B CA 1
ATOM 2540 C C . SER B 1 34 ? -26.906 -1.122 -5.418 1 92.19 34 SER B C 1
ATOM 2542 O O . SER B 1 34 ? -27.297 -2.264 -5.18 1 92.19 34 SER B O 1
ATOM 2544 N N . THR B 1 35 ? -25.703 -0.704 -5.371 1 94.69 35 THR B N 1
ATOM 2545 C CA . THR B 1 35 ? -24.688 -1.604 -4.844 1 94.69 35 THR B CA 1
ATOM 2546 C C . THR B 1 35 ? -24.031 -1.012 -3.598 1 94.69 35 THR B C 1
ATOM 2548 O O . THR B 1 35 ? -23.781 0.194 -3.535 1 94.69 35 THR B O 1
ATOM 2551 N N . TYR B 1 36 ? -23.75 -1.908 -2.654 1 95.19 36 TYR B N 1
ATOM 2552 C CA . TYR B 1 36 ? -23.219 -1.495 -1.361 1 95.19 36 TYR B CA 1
ATOM 2553 C C . TYR B 1 36 ? -21.875 -2.17 -1.083 1 95.19 36 TYR B C 1
ATOM 2555 O O . TYR B 1 36 ? -21.641 -3.299 -1.52 1 95.19 36 TYR B O 1
ATOM 2563 N N . PHE B 1 37 ? -21.047 -1.438 -0.439 1 94.19 37 PHE B N 1
ATOM 2564 C CA . PHE B 1 37 ? -19.844 -1.997 0.148 1 94.19 37 PHE B CA 1
ATOM 2565 C C . PHE B 1 37 ? -20.031 -2.26 1.638 1 94.19 37 PHE B C 1
ATOM 2567 O O . PHE B 1 37 ? -20.375 -1.352 2.393 1 94.19 37 PHE B O 1
ATOM 2574 N N . VAL B 1 38 ? -19.734 -3.467 2.049 1 91.88 38 VAL B N 1
ATOM 2575 C CA . VAL B 1 38 ? -20 -3.867 3.426 1 91.88 38 VAL B CA 1
ATOM 2576 C C . VAL B 1 38 ? -18.734 -4.402 4.066 1 91.88 38 VAL B C 1
ATOM 2578 O O . VAL B 1 38 ? -18.062 -5.281 3.508 1 91.88 38 VAL B O 1
ATOM 2581 N N . LYS B 1 39 ? -18.438 -3.832 5.293 1 89.81 39 LYS B N 1
ATOM 2582 C CA . LYS B 1 39 ? -17.344 -4.34 6.125 1 89.81 39 LYS B CA 1
ATOM 2583 C C . LYS B 1 39 ? -17.875 -4.84 7.469 1 89.81 39 LYS B C 1
ATOM 2585 O O . LYS B 1 39 ? -18.703 -4.191 8.094 1 89.81 39 LYS B O 1
ATOM 2590 N N . ILE B 1 40 ? -17.391 -6.023 7.82 1 87.31 40 ILE B N 1
ATOM 2591 C CA . ILE B 1 40 ? -17.594 -6.531 9.172 1 87.31 40 ILE B CA 1
ATOM 2592 C C . ILE B 1 40 ? -16.234 -6.824 9.82 1 87.31 40 ILE B C 1
ATOM 2594 O O . ILE B 1 40 ? -15.375 -7.461 9.211 1 87.31 40 ILE B O 1
ATOM 2598 N N . GLY B 1 41 ? -16.094 -6.281 11 1 85.12 41 GLY B N 1
ATOM 2599 C CA . GLY B 1 41 ? -14.828 -6.488 11.672 1 85.12 41 GLY B CA 1
ATOM 2600 C C . GLY B 1 41 ? -14.953 -7.301 12.945 1 85.12 41 GLY B C 1
ATOM 2601 O O . GLY B 1 41 ? -16.031 -7.785 13.273 1 85.12 41 GLY B O 1
ATOM 2602 N N . SER B 1 42 ? -13.805 -7.559 13.578 1 82.19 42 SER B N 1
ATOM 2603 C CA . SER B 1 42 ? -13.766 -8.141 14.914 1 82.19 42 SER B CA 1
ATOM 2604 C C . SER B 1 42 ? -13.945 -7.078 15.992 1 82.19 42 SER B C 1
ATOM 2606 O O . SER B 1 42 ? -13.766 -5.887 15.727 1 82.19 42 SER B O 1
ATOM 2608 N N . PRO B 1 43 ? -14.266 -7.527 17.125 1 85.31 43 PRO B N 1
ATOM 2609 C CA . PRO B 1 43 ? -14.453 -6.562 18.219 1 85.31 43 PRO B CA 1
ATOM 2610 C C . PRO B 1 43 ? -13.227 -5.684 18.438 1 85.31 43 PRO B C 1
ATOM 2612 O O . PRO B 1 43 ? -13.359 -4.508 18.797 1 85.31 43 PRO B O 1
ATOM 2615 N N . ALA B 1 44 ? -12.078 -6.215 18.188 1 84.19 44 ALA B N 1
ATOM 2616 C CA . ALA B 1 44 ? -10.836 -5.477 18.391 1 84.19 44 ALA B CA 1
ATOM 2617 C C . ALA B 1 44 ? -10.695 -4.34 17.391 1 84.19 44 ALA B C 1
ATOM 2619 O O . ALA B 1 44 ? -9.891 -3.424 17.578 1 84.19 44 ALA B O 1
ATOM 2620 N N . GLU B 1 45 ? -11.586 -4.277 16.359 1 89.62 45 GLU B N 1
ATOM 2621 C CA . GLU B 1 45 ? -11.477 -3.297 15.289 1 89.62 45 GLU B CA 1
ATOM 2622 C C . GLU B 1 45 ? -12.531 -2.205 15.43 1 89.62 45 GLU B C 1
ATOM 2624 O O . GLU B 1 45 ? -12.648 -1.335 14.562 1 89.62 45 GLU B O 1
ATOM 2629 N N . ALA B 1 46 ? -13.203 -2.225 16.469 1 92.81 46 ALA B N 1
ATOM 2630 C CA . ALA B 1 46 ? -14.344 -1.33 16.656 1 92.81 46 ALA B CA 1
ATOM 2631 C C . ALA B 1 46 ? -13.93 0.129 16.5 1 92.81 46 ALA B C 1
ATOM 2633 O O . ALA B 1 46 ? -14.602 0.904 15.812 1 92.81 46 ALA B O 1
ATOM 2634 N N . ALA B 1 47 ? -12.883 0.51 17.109 1 94.88 47 ALA B N 1
ATOM 2635 C CA . ALA B 1 47 ? -12.43 1.896 17.047 1 94.88 47 ALA B CA 1
ATOM 2636 C C . ALA B 1 47 ? -12.039 2.289 15.625 1 94.88 47 ALA B C 1
ATOM 2638 O O . ALA B 1 47 ? -12.289 3.42 15.195 1 94.88 47 ALA B O 1
ATOM 2639 N N . GLN B 1 48 ? -11.445 1.396 14.953 1 94.25 48 GLN B N 1
ATOM 2640 C CA . GLN B 1 48 ? -11.039 1.655 13.57 1 94.25 48 GLN B CA 1
ATOM 2641 C C . GLN B 1 48 ? -12.25 1.907 12.68 1 94.25 48 GLN B C 1
ATOM 2643 O O . GLN B 1 48 ? -12.234 2.828 11.859 1 94.25 48 GLN B O 1
ATOM 2648 N N . TYR B 1 49 ? -13.227 1.145 12.844 1 95.06 49 TYR B N 1
ATOM 2649 C CA . TYR B 1 49 ? -14.43 1.267 12.023 1 95.06 49 TYR B CA 1
ATOM 2650 C C . TYR B 1 49 ? -15.172 2.562 12.336 1 95.06 49 TYR B C 1
ATOM 2652 O O . TYR B 1 49 ? -15.641 3.25 11.422 1 95.06 49 TYR B O 1
ATOM 2660 N N . SER B 1 50 ? -15.234 2.889 13.594 1 96.62 50 SER B N 1
ATOM 2661 C CA . SER B 1 50 ? -15.898 4.125 13.992 1 96.62 50 SER B CA 1
ATOM 2662 C C . SER B 1 50 ? -15.164 5.348 13.445 1 96.62 50 SER B C 1
ATOM 2664 O O . SER B 1 50 ? -15.789 6.301 12.984 1 96.62 50 SER B O 1
ATOM 2666 N N . GLY B 1 51 ? -13.891 5.316 13.547 1 97.56 51 GLY B N 1
ATOM 2667 C CA . GLY B 1 51 ? -13.086 6.41 13.016 1 97.56 51 GLY B CA 1
ATOM 2668 C C . GLY B 1 51 ? -13.25 6.598 11.523 1 97.56 51 GLY B C 1
ATOM 2669 O O . GLY B 1 51 ? -13.367 7.73 11.039 1 97.56 51 GLY B O 1
ATOM 2670 N N . GLU B 1 52 ? -13.242 5.492 10.828 1 97 52 GLU B N 1
ATOM 2671 C CA . GLU B 1 52 ? -13.391 5.551 9.375 1 97 52 GLU B CA 1
ATOM 2672 C C . GLU B 1 52 ? -14.781 6.066 8.992 1 97 52 GLU B C 1
ATOM 2674 O O . GLU B 1 52 ? -14.906 6.914 8.102 1 97 52 GLU B O 1
ATOM 2679 N N . ALA B 1 53 ? -15.75 5.586 9.664 1 97.62 53 ALA B N 1
ATOM 2680 C CA . ALA B 1 53 ? -17.125 6.004 9.375 1 97.62 53 ALA B CA 1
ATOM 2681 C C . ALA B 1 53 ? -17.297 7.5 9.617 1 97.62 53 ALA B C 1
ATOM 2683 O O . ALA B 1 53 ? -17.875 8.203 8.789 1 97.62 53 ALA B O 1
ATOM 2684 N N . LEU B 1 54 ? -16.844 7.941 10.727 1 98.19 54 LEU B N 1
ATOM 2685 C CA . LEU B 1 54 ? -16.969 9.359 11.031 1 98.19 54 LEU B CA 1
ATOM 2686 C C . LEU B 1 54 ? -16.172 10.211 10.039 1 98.19 54 LEU B C 1
ATOM 2688 O O . LEU B 1 54 ? -16.625 11.273 9.625 1 98.19 54 LEU B O 1
ATOM 2692 N N . SER B 1 55 ? -15 9.727 9.664 1 98.62 55 SER B N 1
ATOM 2693 C CA . SER B 1 55 ? -14.188 10.422 8.664 1 98.62 55 SER B CA 1
ATOM 2694 C C . SER B 1 55 ? -14.953 10.602 7.359 1 98.62 55 SER B C 1
ATOM 2696 O O . SER B 1 55 ? -15.031 11.703 6.824 1 98.62 55 SER B O 1
ATOM 2698 N N . LEU B 1 56 ? -15.5 9.523 6.918 1 98.44 56 LEU B N 1
ATOM 2699 C CA . LEU B 1 56 ? -16.219 9.547 5.648 1 98.44 56 LEU B CA 1
ATOM 2700 C C . LEU B 1 56 ? -17.422 10.477 5.723 1 98.44 56 LEU B C 1
ATOM 2702 O O . LEU B 1 56 ? -17.703 11.211 4.773 1 98.44 56 LEU B O 1
ATOM 2706 N N . LYS B 1 57 ? -18.078 10.484 6.805 1 98.12 57 LYS B N 1
ATOM 2707 C CA . LYS B 1 57 ? -19.25 11.344 6.984 1 98.12 57 LYS B CA 1
ATOM 2708 C C . LYS B 1 57 ? -18.859 12.812 6.941 1 98.12 57 LYS B C 1
ATOM 2710 O O . LYS B 1 57 ? -19.5 13.617 6.258 1 98.12 57 LYS B O 1
ATOM 2715 N N . LEU B 1 58 ? -17.844 13.148 7.648 1 98.38 58 LEU B N 1
ATOM 2716 C CA . LEU B 1 58 ? -17.406 14.539 7.723 1 98.38 58 LEU B CA 1
ATOM 2717 C C . LEU B 1 58 ? -16.844 15 6.383 1 98.38 58 LEU B C 1
ATOM 2719 O O . LEU B 1 58 ? -17.047 16.156 5.98 1 98.38 58 LEU B O 1
ATOM 2723 N N . MET B 1 59 ? -16.156 14.125 5.711 1 98.62 59 MET B N 1
ATOM 2724 C CA . MET B 1 59 ? -15.641 14.469 4.387 1 98.62 59 MET B CA 1
ATOM 2725 C C . MET B 1 59 ? -16.781 14.719 3.406 1 98.62 59 MET B C 1
ATOM 2727 O O . MET B 1 59 ? -16.734 15.656 2.613 1 98.62 59 MET B O 1
ATOM 2731 N N . ASN B 1 60 ? -17.797 13.883 3.492 1 98.06 60 ASN B N 1
ATOM 2732 C CA . ASN B 1 60 ? -18.938 14.062 2.609 1 98.06 60 ASN B CA 1
ATOM 2733 C C . ASN B 1 60 ? -19.703 15.336 2.939 1 98.06 60 ASN B C 1
ATOM 2735 O O . ASN B 1 60 ? -20.266 15.977 2.047 1 98.06 60 ASN B O 1
ATOM 2739 N N . ALA B 1 61 ? -19.734 15.688 4.156 1 97.88 61 ALA B N 1
ATOM 2740 C CA . ALA B 1 61 ? -20.375 16.938 4.535 1 97.88 61 ALA B CA 1
ATOM 2741 C C . ALA B 1 61 ? -19.625 18.141 3.941 1 97.88 61 ALA B C 1
ATOM 2743 O O . ALA B 1 61 ? -20.25 19.094 3.49 1 97.88 61 ALA B O 1
ATOM 2744 N N . ALA B 1 62 ? -18.359 18.094 3.92 1 98.25 62 ALA B N 1
ATOM 2745 C CA . ALA B 1 62 ? -17.531 19.188 3.43 1 98.25 62 ALA B CA 1
ATOM 2746 C C . ALA B 1 62 ? -17.5 19.219 1.903 1 98.25 62 ALA B C 1
ATOM 2748 O O . ALA B 1 62 ? -17.516 20.281 1.292 1 98.25 62 ALA B O 1
ATOM 2749 N N . ALA B 1 63 ? -17.438 18.031 1.334 1 98.5 63 ALA B N 1
ATOM 2750 C CA . ALA B 1 63 ? -17.359 17.875 -0.115 1 98.5 63 ALA B CA 1
ATOM 2751 C C . ALA B 1 63 ? -18.203 16.688 -0.578 1 98.5 63 ALA B C 1
ATOM 2753 O O . ALA B 1 63 ? -17.688 15.594 -0.808 1 98.5 63 ALA B O 1
ATOM 2754 N N . PRO B 1 64 ? -19.453 16.953 -0.839 1 97.81 64 PRO B N 1
ATOM 2755 C CA . PRO B 1 64 ? -20.359 15.859 -1.169 1 97.81 64 PRO B CA 1
ATOM 2756 C C . PRO B 1 64 ? -19.906 15.062 -2.387 1 97.81 64 PRO B C 1
ATOM 2758 O O . PRO B 1 64 ? -19.594 15.641 -3.428 1 97.81 64 PRO B O 1
ATOM 2761 N N . GLY B 1 65 ? -19.812 13.758 -2.184 1 97.12 65 GLY B N 1
ATOM 2762 C CA . GLY B 1 65 ? -19.531 12.859 -3.293 1 97.12 65 GLY B CA 1
ATOM 2763 C C . GLY B 1 65 ? -18.047 12.602 -3.482 1 97.12 65 GLY B C 1
ATOM 2764 O O . GLY B 1 65 ? -17.656 11.773 -4.312 1 97.12 65 GLY B O 1
ATOM 2765 N N . ILE B 1 66 ? -17.203 13.219 -2.678 1 98.06 66 ILE B N 1
ATOM 2766 C CA . ILE B 1 66 ? -15.766 13.086 -2.877 1 98.06 66 ILE B CA 1
ATOM 2767 C C . ILE B 1 66 ? -15.305 11.711 -2.383 1 98.06 66 ILE B C 1
ATOM 2769 O O . ILE B 1 66 ? -14.258 11.219 -2.805 1 98.06 66 ILE B O 1
ATOM 2773 N N . ALA B 1 67 ? -16.062 11.133 -1.456 1 98.06 67 ALA B N 1
ATOM 2774 C CA . ALA B 1 67 ? -15.844 9.812 -0.875 1 98.06 67 ALA B CA 1
ATOM 2775 C C . ALA B 1 67 ? -17.141 9.008 -0.842 1 98.06 67 ALA B C 1
ATOM 2777 O O . ALA B 1 67 ? -18.234 9.57 -0.97 1 98.06 67 ALA B O 1
ATOM 2778 N N . PRO B 1 68 ? -17.016 7.68 -0.728 1 97.31 68 PRO B N 1
ATOM 2779 C CA . PRO B 1 68 ? -18.25 6.902 -0.619 1 97.31 68 PRO B CA 1
ATOM 2780 C C . PRO B 1 68 ? -19.109 7.32 0.576 1 97.31 68 PRO B C 1
ATOM 2782 O O . PRO B 1 68 ? -18.594 7.504 1.679 1 97.31 68 PRO B O 1
ATOM 2785 N N . ARG B 1 69 ? -20.375 7.457 0.342 1 97 69 ARG B N 1
ATOM 2786 C CA . ARG B 1 69 ? -21.281 7.844 1.408 1 97 69 ARG B CA 1
ATOM 2787 C C . ARG B 1 69 ? -21.547 6.676 2.357 1 97 69 ARG B C 1
ATOM 2789 O O . ARG B 1 69 ? -21.859 5.57 1.916 1 97 69 ARG B O 1
ATOM 2796 N N . VAL B 1 70 ? -21.391 6.961 3.609 1 97.69 70 VAL B N 1
ATOM 2797 C CA . VAL B 1 70 ? -21.734 5.953 4.609 1 97.69 70 VAL B CA 1
ATOM 2798 C C . VAL B 1 70 ? -23.25 5.852 4.738 1 97.69 70 VAL B C 1
ATOM 2800 O O . VAL B 1 70 ? -23.938 6.855 4.945 1 97.69 70 VAL B O 1
ATOM 2803 N N . ILE B 1 71 ? -23.734 4.695 4.633 1 96.62 71 ILE B N 1
ATOM 2804 C CA . ILE B 1 71 ? -25.172 4.453 4.707 1 96.62 71 ILE B CA 1
ATOM 2805 C C . ILE B 1 71 ? -25.547 4.027 6.121 1 96.62 71 ILE B C 1
ATOM 2807 O O . ILE B 1 71 ? -26.578 4.461 6.652 1 96.62 71 ILE B O 1
ATOM 2811 N N . SER B 1 72 ? -24.734 3.148 6.641 1 96.44 72 SER B N 1
ATOM 2812 C CA . SER B 1 72 ? -24.953 2.645 7.988 1 96.44 72 SER B CA 1
ATOM 2813 C C . SER B 1 72 ? -23.656 2.158 8.625 1 96.44 72 SER B C 1
ATOM 2815 O O . SER B 1 72 ? -22.797 1.608 7.945 1 96.44 72 SER B O 1
ATOM 2817 N N . SER B 1 73 ? -23.578 2.426 9.906 1 96.94 73 SER B N 1
ATOM 2818 C CA . SER B 1 73 ? -22.438 1.917 10.672 1 96.94 73 SER B CA 1
ATOM 2819 C C . SER B 1 73 ? -22.828 1.69 12.133 1 96.94 73 SER B C 1
ATOM 2821 O O . SER B 1 73 ? -23.781 2.293 12.633 1 96.94 73 SER B O 1
ATOM 2823 N N . GLY B 1 74 ? -22.141 0.786 12.711 1 95.38 74 GLY B N 1
ATOM 2824 C CA . GLY B 1 74 ? -22.438 0.484 14.102 1 95.38 74 GLY B CA 1
ATOM 2825 C C . GLY B 1 74 ? -21.844 -0.832 14.57 1 95.38 74 GLY B C 1
ATOM 2826 O O . GLY B 1 74 ? -20.781 -1.231 14.102 1 95.38 74 GLY B O 1
ATOM 2827 N N . THR B 1 75 ? -22.422 -1.335 15.578 1 94.5 75 THR B N 1
ATOM 2828 C CA . THR B 1 75 ? -21.984 -2.604 16.156 1 94.5 75 THR B CA 1
ATOM 2829 C C . THR B 1 75 ? -23.094 -3.652 16.031 1 94.5 75 THR B C 1
ATOM 2831 O O . THR B 1 75 ? -24.25 -3.387 16.375 1 94.5 75 THR B O 1
ATOM 2834 N N . LEU B 1 76 ? -22.703 -4.785 15.422 1 92.12 76 LEU B N 1
ATOM 2835 C CA . LEU B 1 76 ? -23.594 -5.938 15.367 1 92.12 76 LEU B CA 1
ATOM 2836 C C . LEU B 1 76 ? -23.547 -6.727 16.672 1 92.12 76 LEU B C 1
ATOM 2838 O O . LEU B 1 76 ? -23.031 -6.238 17.672 1 92.12 76 LEU B O 1
ATOM 2842 N N . GLU B 1 77 ? -24.125 -7.98 16.625 1 84 77 GLU B N 1
ATOM 2843 C CA . GLU B 1 77 ? -24.078 -8.852 17.781 1 84 77 GLU B CA 1
ATOM 2844 C C . GLU B 1 77 ? -22.656 -9.227 18.156 1 84 77 GLU B C 1
ATOM 2846 O O . GLU B 1 77 ? -21.781 -9.266 17.281 1 84 77 GLU B O 1
ATOM 2851 N N . ILE B 1 78 ? -22.453 -9.406 19.391 1 79.81 78 ILE B N 1
ATOM 2852 C CA . ILE B 1 78 ? -21.188 -9.812 19.984 1 79.81 78 ILE B CA 1
ATOM 2853 C C . ILE B 1 78 ? -20.125 -8.758 19.688 1 79.81 78 ILE B C 1
ATOM 2855 O O . ILE B 1 78 ? -18.984 -9.094 19.344 1 79.81 78 ILE B O 1
ATOM 2859 N N . SER B 1 79 ? -20.516 -7.582 19.547 1 82.25 79 SER B N 1
ATOM 2860 C CA . SER B 1 79 ? -19.656 -6.406 19.5 1 82.25 79 SER B CA 1
ATOM 2861 C C . SER B 1 79 ? -18.828 -6.359 18.219 1 82.25 79 SER B C 1
ATOM 2863 O O . SER B 1 79 ? -17.688 -5.898 18.234 1 82.25 79 SER B O 1
ATOM 2865 N N . LYS B 1 80 ? -19.375 -6.852 17.188 1 89.12 80 LYS B N 1
ATOM 2866 C CA . LYS B 1 80 ? -18.688 -6.777 15.898 1 89.12 80 LYS B CA 1
ATOM 2867 C C . LYS B 1 80 ? -19.031 -5.484 15.164 1 89.12 80 LYS B C 1
ATOM 2869 O O . LYS B 1 80 ? -20.203 -5.219 14.875 1 89.12 80 LYS B O 1
ATOM 2874 N N . PRO B 1 81 ? -18.016 -4.684 14.906 1 93.38 81 PRO B N 1
ATOM 2875 C CA . PRO B 1 81 ? -18.297 -3.465 14.148 1 93.38 81 PRO B CA 1
ATOM 2876 C C . PRO B 1 81 ? -18.609 -3.74 12.68 1 93.38 81 PRO B C 1
ATOM 2878 O O . PRO B 1 81 ? -18.156 -4.738 12.125 1 93.38 81 PRO B O 1
ATOM 2881 N N . TYR B 1 82 ? -19.406 -2.906 12.125 1 92.69 82 TYR B N 1
ATOM 2882 C CA . TYR B 1 82 ? -19.703 -2.979 10.703 1 92.69 82 TYR B CA 1
ATOM 2883 C C . TYR B 1 82 ? -19.828 -1.585 10.094 1 92.69 82 TYR B C 1
ATOM 2885 O O . TYR B 1 82 ? -20.031 -0.605 10.812 1 92.69 82 TYR B O 1
ATOM 2893 N N . PHE B 1 83 ? -19.594 -1.483 8.836 1 92.44 83 PHE B N 1
ATOM 2894 C CA . PHE B 1 83 ? -20.094 -0.305 8.141 1 92.44 83 PHE B CA 1
ATOM 2895 C C . PHE B 1 83 ? -20.547 -0.658 6.727 1 92.44 83 PHE B C 1
ATOM 2897 O O . PHE B 1 83 ? -20.031 -1.607 6.129 1 92.44 83 PHE B O 1
ATOM 2904 N N . ILE B 1 84 ? -21.516 0.038 6.223 1 95.5 84 ILE B N 1
ATOM 2905 C CA . ILE B 1 84 ? -22.109 -0.047 4.891 1 95.5 84 ILE B CA 1
ATOM 2906 C C . ILE B 1 84 ? -21.984 1.303 4.184 1 95.5 84 ILE B C 1
ATOM 2908 O O . ILE B 1 84 ? -22.375 2.334 4.734 1 95.5 84 ILE B O 1
ATOM 2912 N N . SER B 1 85 ? -21.359 1.229 3.027 1 96.5 85 SER B N 1
ATOM 2913 C CA . SER B 1 85 ? -21.25 2.447 2.23 1 96.5 85 SER B CA 1
ATOM 2914 C C . SER B 1 85 ? -21.656 2.197 0.781 1 96.5 85 SER B C 1
ATOM 2916 O O . SER B 1 85 ? -21.938 1.062 0.397 1 96.5 85 SER B O 1
ATOM 2918 N N . GLU B 1 86 ? -21.672 3.24 0.055 1 95.62 86 GLU B N 1
ATOM 2919 C CA . GLU B 1 86 ? -21.75 3.105 -1.396 1 95.62 86 GLU B CA 1
ATOM 2920 C C . GLU B 1 86 ? -20.578 2.281 -1.935 1 95.62 86 GLU B C 1
ATOM 2922 O O . GLU B 1 86 ? -19.453 2.396 -1.446 1 95.62 86 GLU B O 1
ATOM 2927 N N . TYR B 1 87 ? -20.953 1.462 -2.848 1 93.19 87 TYR B N 1
ATOM 2928 C CA . TYR B 1 87 ? -19.906 0.78 -3.594 1 93.19 87 TYR B CA 1
ATOM 2929 C C . TYR B 1 87 ? -19.484 1.602 -4.805 1 93.19 87 TYR B C 1
ATOM 2931 O O . TYR B 1 87 ? -20.312 2.109 -5.547 1 93.19 87 TYR B O 1
ATOM 2939 N N . LYS B 1 88 ? -18.188 1.79 -4.961 1 91.94 88 LYS B N 1
ATOM 2940 C CA . LYS B 1 88 ? -17.609 2.455 -6.129 1 91.94 88 LYS B CA 1
ATOM 2941 C C . LYS B 1 88 ? -16.719 1.505 -6.914 1 91.94 88 LYS B C 1
ATOM 2943 O O . LYS B 1 88 ? -15.883 0.81 -6.332 1 91.94 88 LYS B O 1
ATOM 2948 N N . ASP B 1 89 ? -17.031 1.409 -8.18 1 87.25 89 ASP B N 1
ATOM 2949 C CA . ASP B 1 89 ? -16.094 0.716 -9.055 1 87.25 89 ASP B CA 1
ATOM 2950 C C . ASP B 1 89 ? -14.898 1.599 -9.375 1 87.25 89 ASP B C 1
ATOM 2952 O O . ASP B 1 89 ? -14.945 2.402 -10.312 1 87.25 89 ASP B O 1
ATOM 2956 N N . ILE B 1 90 ? -13.82 1.349 -8.656 1 84.75 90 ILE B N 1
ATOM 2957 C CA . ILE B 1 90 ? -12.734 2.322 -8.633 1 84.75 90 ILE B CA 1
ATOM 2958 C C . ILE B 1 90 ? -11.609 1.867 -9.555 1 84.75 90 ILE B C 1
ATOM 2960 O O . ILE B 1 90 ? -11.18 0.714 -9.492 1 84.75 90 ILE B O 1
ATOM 2964 N N . GLY B 1 91 ? -11.195 2.738 -10.445 1 77 91 GLY B N 1
ATOM 2965 C CA . GLY B 1 91 ? -10.023 2.568 -11.281 1 77 91 GLY B CA 1
ATOM 2966 C C . GLY B 1 91 ? -8.867 3.469 -10.891 1 77 91 GLY B C 1
ATOM 2967 O O . GLY B 1 91 ? -8.953 4.184 -9.883 1 77 91 GLY B O 1
ATOM 2968 N N . SER B 1 92 ? -7.785 3.477 -11.633 1 75.38 92 SER B N 1
ATOM 2969 C CA . SER B 1 92 ? -6.613 4.293 -11.336 1 75.38 92 SER B CA 1
ATOM 2970 C C . SER B 1 92 ? -6.922 5.781 -11.492 1 75.38 92 SER B C 1
ATOM 2972 O O . SER B 1 92 ? -7.711 6.168 -12.352 1 75.38 92 SER B O 1
ATOM 2974 N N . LEU B 1 93 ? -6.262 6.555 -10.742 1 82.94 93 LEU B N 1
ATOM 2975 C CA . LEU B 1 93 ? -6.457 8 -10.805 1 82.94 93 LEU B CA 1
ATOM 2976 C C . LEU B 1 93 ? -5.82 8.586 -12.062 1 82.94 93 LEU B C 1
ATOM 2978 O O . LEU B 1 93 ? -4.594 8.695 -12.148 1 82.94 93 LEU B O 1
ATOM 2982 N N . SER B 1 94 ? -6.609 8.992 -13.023 1 81.75 94 SER B N 1
ATOM 2983 C CA . SER B 1 94 ? -6.117 9.625 -14.242 1 81.75 94 SER B CA 1
ATOM 2984 C C . SER B 1 94 ? -5.707 11.07 -13.992 1 81.75 94 SER B C 1
ATOM 2986 O O . SER B 1 94 ? -6.094 11.664 -12.984 1 81.75 94 SER B O 1
ATOM 2988 N N . SER B 1 95 ? -4.945 11.656 -14.945 1 86.19 95 SER B N 1
ATOM 2989 C CA . SER B 1 95 ? -4.527 13.047 -14.836 1 86.19 95 SER B CA 1
ATOM 2990 C C . SER B 1 95 ? -5.73 13.984 -14.789 1 86.19 95 SER B C 1
ATOM 2992 O O . SER B 1 95 ? -5.758 14.93 -14 1 86.19 95 SER B O 1
ATOM 2994 N N . LYS B 1 96 ? -6.66 13.711 -15.648 1 92.12 96 LYS B N 1
ATOM 2995 C CA . LYS B 1 96 ? -7.859 14.539 -15.695 1 92.12 96 LYS B CA 1
ATOM 2996 C C . LYS B 1 96 ? -8.633 14.461 -14.383 1 92.12 96 LYS B C 1
ATOM 2998 O O . LYS B 1 96 ? -9.062 15.477 -13.844 1 92.12 96 LYS B O 1
ATOM 3003 N N . ALA B 1 97 ? -8.852 13.297 -13.844 1 94.06 97 ALA B N 1
ATOM 3004 C CA . ALA B 1 97 ? -9.547 13.109 -12.578 1 94.06 97 ALA B CA 1
ATOM 3005 C C . ALA B 1 97 ? -8.766 13.734 -11.422 1 94.06 97 ALA B C 1
ATOM 3007 O O . ALA B 1 97 ? -9.352 14.25 -10.469 1 94.06 97 ALA B O 1
ATOM 3008 N N . ALA B 1 98 ? -7.48 13.695 -11.562 1 94.81 98 ALA B N 1
ATOM 3009 C CA . ALA B 1 98 ? -6.625 14.289 -10.539 1 94.81 98 ALA B CA 1
ATOM 3010 C C . ALA B 1 98 ? -6.824 15.797 -10.469 1 94.81 98 ALA B C 1
ATOM 3012 O O . ALA B 1 98 ? -6.805 16.391 -9.383 1 94.81 98 ALA B O 1
ATOM 3013 N N . GLN B 1 99 ? -6.969 16.391 -11.602 1 97.81 99 GLN B N 1
ATOM 3014 C CA . GLN B 1 99 ? -7.238 17.812 -11.633 1 97.81 99 GLN B CA 1
ATOM 3015 C C . GLN B 1 99 ? -8.57 18.141 -10.969 1 97.81 99 GLN B C 1
ATOM 3017 O O . GLN B 1 99 ? -8.664 19.094 -10.195 1 97.81 99 GLN B O 1
ATOM 3022 N N . THR B 1 100 ? -9.508 17.359 -11.273 1 98.62 100 THR B N 1
ATOM 3023 C CA . THR B 1 100 ? -10.828 17.547 -10.672 1 98.62 100 THR B CA 1
ATOM 3024 C C . THR B 1 100 ? -10.758 17.359 -9.156 1 98.62 100 THR B C 1
ATOM 3026 O O . THR B 1 100 ? -11.336 18.125 -8.398 1 98.62 100 THR B O 1
ATOM 3029 N N . LEU B 1 101 ? -10.086 16.328 -8.766 1 98.56 101 LEU B N 1
ATOM 3030 C CA . LEU B 1 101 ? -9.922 16.047 -7.34 1 98.56 101 LEU B CA 1
ATOM 3031 C C . LEU B 1 101 ? -9.242 17.234 -6.637 1 98.56 101 LEU B C 1
ATOM 3033 O O . LEU B 1 101 ? -9.688 17.656 -5.566 1 98.56 101 LEU B O 1
ATOM 3037 N N . ALA B 1 102 ? -8.195 17.734 -7.281 1 98.69 102 ALA B N 1
ATOM 3038 C CA . ALA B 1 102 ? -7.434 18.844 -6.723 1 98.69 102 ALA B CA 1
ATOM 3039 C C . ALA B 1 102 ? -8.328 20.062 -6.496 1 98.69 102 ALA B C 1
ATOM 3041 O O . ALA B 1 102 ? -8.273 20.703 -5.438 1 98.69 102 ALA B O 1
ATOM 3042 N N . LYS B 1 103 ? -9.07 20.375 -7.473 1 98.81 103 LYS B N 1
ATOM 3043 C CA . LYS B 1 103 ? -9.977 21.516 -7.371 1 98.81 103 LYS B CA 1
ATOM 3044 C C . LYS B 1 103 ? -10.984 21.312 -6.238 1 98.81 103 LYS B C 1
ATOM 3046 O O . LYS B 1 103 ? -11.203 22.219 -5.43 1 98.81 103 LYS B O 1
ATOM 3051 N N . ARG B 1 104 ? -11.57 20.172 -6.172 1 98.81 104 ARG B N 1
ATOM 3052 C CA . ARG B 1 104 ? -12.594 19.891 -5.164 1 98.81 104 ARG B CA 1
ATOM 3053 C C . ARG B 1 104 ? -11.992 19.906 -3.764 1 98.81 104 ARG B C 1
ATOM 3055 O O . ARG B 1 104 ? -12.609 20.391 -2.818 1 98.81 104 ARG B O 1
ATOM 3062 N N . MET B 1 105 ? -10.852 19.328 -3.631 1 98.81 105 MET B N 1
ATOM 3063 C CA . MET B 1 105 ? -10.203 19.375 -2.324 1 98.81 105 MET B CA 1
ATOM 3064 C C . MET B 1 105 ? -9.898 20.797 -1.902 1 98.81 105 MET B C 1
ATOM 3066 O O . MET B 1 105 ? -10.203 21.203 -0.775 1 98.81 105 MET B O 1
ATOM 3070 N N . ALA B 1 106 ? -9.344 21.578 -2.826 1 98.75 106 ALA B N 1
ATOM 3071 C CA . ALA B 1 106 ? -8.938 22.938 -2.518 1 98.75 106 ALA B CA 1
ATOM 3072 C C . ALA B 1 106 ? -10.141 23.812 -2.174 1 98.75 106 ALA B C 1
ATOM 3074 O O . ALA B 1 106 ? -10.094 24.609 -1.235 1 98.75 106 ALA B O 1
ATOM 3075 N N . THR B 1 107 ? -11.227 23.625 -2.906 1 98.69 107 THR B N 1
ATOM 3076 C CA . THR B 1 107 ? -12.32 24.594 -2.83 1 98.69 107 THR B CA 1
ATOM 3077 C C . THR B 1 107 ? -13.414 24.094 -1.883 1 98.69 107 THR B C 1
ATOM 3079 O O . THR B 1 107 ? -14.211 24.891 -1.375 1 98.69 107 THR B O 1
ATOM 3082 N N . GLU B 1 108 ? -13.469 22.75 -1.655 1 98.75 108 GLU B N 1
ATOM 3083 C CA . GLU B 1 108 ? -14.547 22.188 -0.843 1 98.75 108 GLU B CA 1
ATOM 3084 C C . GLU B 1 108 ? -14 21.516 0.408 1 98.75 108 GLU B C 1
ATOM 3086 O O . GLU B 1 108 ? -14.141 22.031 1.517 1 98.75 108 GLU B O 1
ATOM 3091 N N . LEU B 1 109 ? -13.258 20.484 0.219 1 98.81 109 LEU B N 1
ATOM 3092 C CA . LEU B 1 109 ? -12.812 19.672 1.341 1 98.81 109 LEU B CA 1
ATOM 3093 C C . LEU B 1 109 ? -11.992 20.5 2.324 1 98.81 109 LEU B C 1
ATOM 3095 O O . LEU B 1 109 ? -12.211 20.422 3.535 1 98.81 109 LEU B O 1
ATOM 3099 N N . HIS B 1 110 ? -11.078 21.281 1.777 1 98.75 110 HIS B N 1
ATOM 3100 C CA . HIS B 1 110 ? -10.172 22.078 2.604 1 98.75 110 HIS B CA 1
ATOM 3101 C C . HIS B 1 110 ? -10.664 23.5 2.756 1 98.75 110 HIS B C 1
ATOM 3103 O O . HIS B 1 110 ? -9.891 24.406 3.1 1 98.75 110 HIS B O 1
ATOM 3109 N N . SER B 1 111 ? -11.938 23.703 2.469 1 98 111 SER B N 1
ATOM 3110 C CA . SER B 1 111 ? -12.516 25.031 2.646 1 98 111 SER B CA 1
ATOM 3111 C C . SER B 1 111 ? -12.586 25.422 4.121 1 98 111 SER B C 1
ATOM 3113 O O . SER B 1 111 ? -12.938 24.594 4.965 1 98 111 SER B O 1
ATOM 3115 N N . GLU B 1 112 ? -12.32 26.641 4.402 1 96.19 112 GLU B N 1
ATOM 3116 C CA . GLU B 1 112 ? -12.383 27.156 5.77 1 96.19 112 GLU B CA 1
ATOM 3117 C C . GLU B 1 112 ? -13.828 27.281 6.242 1 96.19 112 GLU B C 1
ATOM 3119 O O . GLU B 1 112 ? -14.086 27.438 7.438 1 96.19 112 GLU B O 1
ATOM 3124 N N . GLU B 1 113 ? -14.703 27.203 5.281 1 95.38 113 GLU B N 1
ATOM 3125 C CA . GLU B 1 113 ? -16.125 27.25 5.625 1 95.38 113 GLU B CA 1
ATOM 3126 C C . GLU B 1 113 ? -16.516 26.062 6.496 1 95.38 113 GLU B C 1
ATOM 3128 O O . GLU B 1 113 ? -17.484 26.141 7.258 1 95.38 113 GLU B O 1
ATOM 3133 N N . HIS B 1 114 ? -15.719 24.984 6.402 1 94.44 114 HIS B N 1
ATOM 3134 C CA . HIS B 1 114 ? -16.031 23.781 7.16 1 94.44 114 HIS B CA 1
ATOM 3135 C C . HIS B 1 114 ? -14.977 23.531 8.242 1 94.44 114 HIS B C 1
ATOM 3137 O O . HIS B 1 114 ? -14.797 22.391 8.688 1 94.44 114 HIS B O 1
ATOM 3143 N N . ALA B 1 115 ? -14.375 24.578 8.648 1 97.75 115 ALA B N 1
ATOM 3144 C CA . ALA B 1 115 ? -13.344 24.453 9.672 1 97.75 115 ALA B CA 1
ATOM 3145 C C . ALA B 1 115 ? -13.938 24 11 1 97.75 115 ALA B C 1
ATOM 3147 O O . ALA B 1 115 ? -15.07 24.344 11.344 1 97.75 115 ALA B O 1
ATOM 3148 N N . SER B 1 116 ? -13.164 23.25 11.711 1 97.81 116 SER B N 1
ATOM 3149 C CA . SER B 1 116 ? -13.609 22.75 13.008 1 97.81 116 SER B CA 1
ATOM 3150 C C . SER B 1 116 ? -13.734 23.875 14.023 1 97.81 116 SER B C 1
ATOM 3152 O O . SER B 1 116 ? -12.875 24.766 14.078 1 97.81 116 SER B O 1
ATOM 3154 N N . LEU B 1 117 ? -14.75 23.812 14.828 1 96.5 117 LEU B N 1
ATOM 3155 C CA . LEU B 1 117 ? -14.914 24.766 15.914 1 96.5 117 LEU B CA 1
ATOM 3156 C C . LEU B 1 117 ? -14.227 24.281 17.188 1 96.5 117 LEU B C 1
ATOM 3158 O O . LEU B 1 117 ? -14.031 25.047 18.125 1 96.5 117 LEU B O 1
ATOM 3162 N N . GLU B 1 118 ? -13.836 23.016 17.188 1 97.94 118 GLU B N 1
ATOM 3163 C CA . GLU B 1 118 ? -13.242 22.422 18.375 1 97.94 118 GLU B CA 1
ATOM 3164 C C . GLU B 1 118 ? -11.727 22.609 18.391 1 97.94 118 GLU B C 1
ATOM 3166 O O . GLU B 1 118 ? -11.086 22.438 19.438 1 97.94 118 GLU B O 1
ATOM 3171 N N . GLY B 1 119 ? -11.203 22.984 17.266 1 98.31 119 GLY B N 1
ATOM 3172 C CA . GLY B 1 119 ? -9.758 23.094 17.156 1 98.31 119 GLY B CA 1
ATOM 3173 C C . GLY B 1 119 ? -9.156 22.078 16.203 1 98.31 119 GLY B C 1
ATOM 3174 O O . GLY B 1 119 ? -9.828 21.609 15.273 1 98.31 119 GLY B O 1
ATOM 3175 N N . PHE B 1 120 ? -7.879 21.859 16.375 1 98.81 120 PHE B N 1
ATOM 3176 C CA . PHE B 1 120 ? -7.148 20.891 15.562 1 98.81 120 PHE B CA 1
ATOM 3177 C C . PHE B 1 120 ? -7.207 19.516 16.188 1 98.81 120 PHE B C 1
ATOM 3179 O O . PHE B 1 120 ? -7.188 19.375 17.422 1 98.81 120 PHE B O 1
ATOM 3186 N N . GLY B 1 121 ? -7.289 18.5 15.359 1 98.62 121 GLY B N 1
ATOM 3187 C CA . GLY B 1 121 ? -7.414 17.156 15.875 1 98.62 121 GLY B CA 1
ATOM 3188 C C . GLY B 1 121 ? -8.68 16.453 15.422 1 98.62 121 GLY B C 1
ATOM 3189 O O . GLY B 1 121 ? -9.133 16.641 14.289 1 98.62 121 GLY B O 1
ATOM 3190 N N . PHE B 1 122 ? -9.18 15.555 16.219 1 98.62 122 PHE B N 1
ATOM 3191 C CA . PHE B 1 122 ? -10.375 14.766 15.93 1 98.62 122 PHE B CA 1
ATOM 3192 C C . PHE B 1 122 ? -10.984 14.219 17.219 1 98.62 122 PHE B C 1
ATOM 3194 O O . PHE B 1 122 ? -10.281 14.039 18.219 1 98.62 122 PHE B O 1
ATOM 3201 N N . SER B 1 123 ? -12.219 13.961 17.234 1 98.31 123 SER B N 1
ATOM 3202 C CA . SER B 1 123 ? -12.961 13.648 18.453 1 98.31 123 SER B CA 1
ATOM 3203 C C . SER B 1 123 ? -12.711 12.219 18.906 1 98.31 123 SER B C 1
ATOM 3205 O O . SER B 1 123 ? -12.82 11.906 20.094 1 98.31 123 SER B O 1
ATOM 3207 N N . ILE B 1 124 ? -12.414 11.312 17.984 1 98.19 124 ILE B N 1
ATOM 3208 C CA . ILE B 1 124 ? -12.203 9.898 18.281 1 98.19 124 ILE B CA 1
ATOM 3209 C C . ILE B 1 124 ? -10.938 9.406 17.562 1 98.19 124 ILE B C 1
ATOM 3211 O O . ILE B 1 124 ? -10.414 10.086 16.672 1 98.19 124 ILE B O 1
ATOM 3215 N N . PRO B 1 125 ? -10.422 8.211 17.953 1 97.94 125 PRO B N 1
ATOM 3216 C CA . PRO B 1 125 ? -9.258 7.676 17.25 1 97.94 125 PRO B CA 1
ATOM 3217 C C . PRO B 1 125 ? -9.547 7.363 15.781 1 97.94 125 PRO B C 1
ATOM 3219 O O . PRO B 1 125 ? -10.688 7.047 15.422 1 97.94 125 PRO B O 1
ATOM 3222 N N . THR B 1 126 ? -8.609 7.562 14.984 1 97.81 126 THR B N 1
ATOM 3223 C CA . THR B 1 126 ? -8.594 7.09 13.609 1 97.81 126 THR B CA 1
ATOM 3224 C C . THR B 1 126 ? -7.387 6.188 13.359 1 97.81 126 THR B C 1
ATOM 3226 O O . THR B 1 126 ? -6.57 5.973 14.258 1 97.81 126 THR B O 1
ATOM 3229 N N . TYR B 1 127 ? -7.367 5.609 12.219 1 95.81 127 TYR B N 1
ATOM 3230 C CA . TYR B 1 127 ? -6.297 4.656 11.945 1 95.81 127 TYR B CA 1
ATOM 3231 C C . TYR B 1 127 ? -5.668 4.922 10.586 1 95.81 127 TYR B C 1
ATOM 3233 O O . TYR B 1 127 ? -6.363 4.938 9.562 1 95.81 127 TYR B O 1
ATOM 3241 N N . CYS B 1 128 ? -4.426 5.145 10.562 1 95.25 128 CYS B N 1
ATOM 3242 C CA . CYS B 1 128 ? -3.635 5.211 9.336 1 95.25 128 CYS B CA 1
ATOM 3243 C C . CYS B 1 128 ? -2.992 3.863 9.031 1 95.25 128 CYS B C 1
ATOM 3245 O O . CYS B 1 128 ? -1.896 3.57 9.508 1 95.25 128 CYS B O 1
ATOM 3247 N N . GLY B 1 129 ? -3.57 3.156 8.164 1 89.62 129 GLY B N 1
ATOM 3248 C CA . GLY B 1 129 ? -3.307 1.726 8.141 1 89.62 129 GLY B CA 1
ATOM 3249 C C . GLY B 1 129 ? -3.73 1.02 9.414 1 89.62 129 GLY B C 1
ATOM 3250 O O . GLY B 1 129 ? -4.871 1.163 9.859 1 89.62 129 GLY B O 1
ATOM 3251 N N . VAL B 1 130 ? -2.824 0.305 10.016 1 89.06 130 VAL B N 1
ATOM 3252 C CA . VAL B 1 130 ? -3.139 -0.421 11.242 1 89.06 130 VAL B CA 1
ATOM 3253 C C . VAL B 1 130 ? -2.715 0.405 12.461 1 89.06 130 VAL B C 1
ATOM 3255 O O . VAL B 1 130 ? -2.973 0.018 13.602 1 89.06 130 VAL B O 1
ATOM 3258 N N . THR B 1 131 ? -2.152 1.545 12.188 1 94.31 131 THR B N 1
ATOM 3259 C CA . THR B 1 131 ? -1.628 2.379 13.266 1 94.31 131 THR B CA 1
ATOM 3260 C C . THR B 1 131 ? -2.729 3.256 13.852 1 94.31 131 THR B C 1
ATOM 3262 O O . THR B 1 131 ? -3.326 4.07 13.148 1 94.31 131 THR B O 1
ATOM 3265 N N . LYS B 1 132 ? -2.889 3.148 15.133 1 94.94 132 LYS B N 1
ATOM 3266 C CA . LYS B 1 132 ? -3.893 3.951 15.828 1 94.94 132 LYS B CA 1
ATOM 3267 C C . LYS B 1 132 ? -3.398 5.379 16.047 1 94.94 132 LYS B C 1
ATOM 3269 O O . LYS B 1 132 ? -2.295 5.586 16.562 1 94.94 132 LYS B O 1
ATOM 3274 N N . LEU B 1 133 ? -4.148 6.324 15.578 1 96.12 133 LEU B N 1
ATOM 3275 C CA . LEU B 1 133 ? -4.012 7.727 15.953 1 96.12 133 LEU B CA 1
ATOM 3276 C C . LEU B 1 133 ? -5 8.094 17.062 1 96.12 133 LEU B C 1
ATOM 3278 O O . LEU B 1 133 ? -6.211 8.102 16.828 1 96.12 133 LEU B O 1
ATOM 3282 N N . SER B 1 134 ? -4.496 8.406 18.188 1 96.12 134 SER B N 1
ATOM 3283 C CA . SER B 1 134 ? -5.355 8.641 19.344 1 96.12 134 SER B CA 1
ATOM 3284 C C . SER B 1 134 ? -6.203 9.898 19.156 1 96.12 134 SER B C 1
ATOM 3286 O O . SER B 1 134 ? -7.363 9.938 19.562 1 96.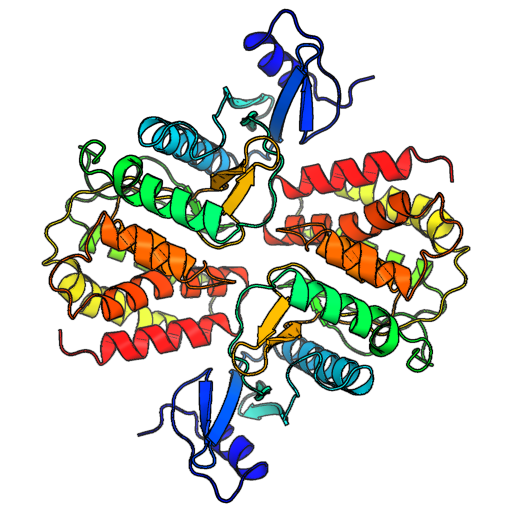12 134 SER B O 1
ATOM 3288 N N . ASN B 1 135 ? -5.605 10.859 18.547 1 97.06 135 ASN B N 1
ATOM 3289 C CA . ASN B 1 135 ? -6.203 12.156 18.25 1 97.06 135 ASN B CA 1
ATOM 3290 C C . ASN B 1 135 ? -6.547 12.914 19.531 1 97.06 135 ASN B C 1
ATOM 3292 O O . ASN B 1 135 ? -5.832 12.805 20.531 1 97.06 135 ASN B O 1
ATOM 3296 N N . GLY B 1 136 ? -7.531 13.711 19.547 1 97.69 136 GLY B N 1
ATOM 3297 C CA . GLY B 1 136 ? -7.898 14.727 20.516 1 97.69 136 GLY B CA 1
ATOM 3298 C C . GLY B 1 136 ? -7.988 16.125 19.922 1 97.69 136 GLY B C 1
ATOM 3299 O O . GLY B 1 136 ? -7.879 16.281 18.703 1 97.69 136 GLY B O 1
ATOM 3300 N N . TRP B 1 137 ? -8.281 17.062 20.875 1 98.56 137 TRP B N 1
ATOM 3301 C CA . TRP B 1 137 ? -8.422 18.438 20.391 1 98.56 137 TRP B CA 1
ATOM 3302 C C . TRP B 1 137 ? -7.309 19.328 20.938 1 98.56 137 TRP B C 1
ATOM 3304 O O . TRP B 1 137 ? -6.938 19.203 22.109 1 98.56 137 TRP B O 1
ATOM 3314 N N . PHE B 1 138 ? -6.836 20.156 20.062 1 98.75 138 PHE B N 1
ATOM 3315 C CA . PHE B 1 138 ? -5.754 21.078 20.406 1 98.75 138 PHE B CA 1
ATOM 3316 C C . PHE B 1 138 ? -6.059 22.484 19.891 1 98.75 138 PHE B C 1
ATOM 3318 O O . PHE B 1 138 ? -6.688 22.656 18.844 1 98.75 138 PHE B O 1
ATOM 3325 N N . ASP B 1 139 ? -5.5 23.438 20.516 1 97.94 139 ASP B N 1
ATOM 3326 C CA . ASP B 1 139 ? -5.773 24.828 20.188 1 97.94 139 ASP B CA 1
ATOM 3327 C C . ASP B 1 139 ? -4.957 25.281 18.969 1 97.94 139 ASP B C 1
ATOM 3329 O O . ASP B 1 139 ? -5.367 26.188 18.234 1 97.94 139 ASP B O 1
ATOM 3333 N N . THR B 1 140 ? -3.805 24.672 18.891 1 98.38 140 THR B N 1
ATOM 3334 C CA . THR B 1 140 ? -2.938 25.094 17.797 1 98.38 140 THR B CA 1
ATOM 3335 C C . THR B 1 140 ? -2.436 23.891 17.016 1 98.38 140 THR B C 1
ATOM 3337 O O . THR B 1 140 ? -2.377 22.781 17.547 1 98.38 140 THR B O 1
ATOM 3340 N N . TRP B 1 141 ? -2.094 24.156 15.773 1 98.81 141 TRP B N 1
ATOM 3341 C CA . TRP B 1 141 ? -1.699 23.078 14.875 1 98.81 141 TRP B CA 1
ATOM 3342 C C . TRP B 1 141 ? -0.376 22.469 15.312 1 98.81 141 TRP B C 1
ATOM 3344 O O . TRP B 1 141 ? -0.199 21.25 15.242 1 98.81 141 TRP B O 1
ATOM 3354 N N . ASP B 1 142 ? 0.591 23.281 15.742 1 98.75 142 ASP B N 1
ATOM 3355 C CA . ASP B 1 142 ? 1.893 22.75 16.141 1 98.75 142 ASP B CA 1
ATOM 3356 C C . ASP B 1 142 ? 1.756 21.781 17.312 1 98.75 142 ASP B C 1
ATOM 3358 O O . ASP B 1 142 ? 2.4 20.719 17.328 1 98.75 142 ASP B O 1
ATOM 3362 N N . LYS B 1 143 ? 0.87 22.109 18.234 1 98.69 143 LYS B N 1
ATOM 3363 C CA . LYS B 1 143 ? 0.661 21.219 19.375 1 98.69 143 LYS B CA 1
ATOM 3364 C C . LYS B 1 143 ? -0.007 19.922 18.953 1 98.69 143 LYS B C 1
ATOM 3366 O O . LYS B 1 143 ? 0.369 18.844 19.406 1 98.69 143 LYS B O 1
ATOM 3371 N N . CYS B 1 144 ? -0.982 20.047 18.109 1 98.75 144 CYS B N 1
ATOM 3372 C CA . CYS B 1 144 ? -1.672 18.875 17.594 1 98.75 144 CYS B CA 1
ATOM 3373 C C . CYS B 1 144 ? -0.709 17.953 16.844 1 98.75 144 CYS B C 1
ATOM 3375 O O . CYS B 1 144 ? -0.638 16.766 17.125 1 98.75 144 CYS B O 1
ATOM 3377 N N . TYR B 1 145 ? 0.022 18.562 15.938 1 98.81 145 TYR B N 1
ATOM 3378 C CA . TYR B 1 145 ? 0.905 17.766 15.086 1 98.81 145 TYR B CA 1
ATOM 3379 C C . TYR B 1 145 ? 2.043 17.172 15.906 1 98.81 145 TYR B C 1
ATOM 3381 O O . TYR B 1 145 ? 2.479 16.047 15.641 1 98.81 145 TYR B O 1
ATOM 3389 N N . ALA B 1 146 ? 2.539 17.906 16.891 1 98.75 146 ALA B N 1
ATOM 3390 C CA . ALA B 1 146 ? 3.557 17.359 17.797 1 98.75 146 ALA B CA 1
ATOM 3391 C C . ALA B 1 146 ? 3.039 16.141 18.547 1 98.75 146 ALA B C 1
ATOM 3393 O O . ALA B 1 146 ? 3.773 15.172 18.75 1 98.75 146 ALA B O 1
ATOM 3394 N N . SER B 1 147 ? 1.819 16.266 18.953 1 98.44 147 SER B N 1
ATOM 3395 C CA . SER B 1 147 ? 1.217 15.125 19.641 1 98.44 147 SER B CA 1
ATOM 3396 C C . SER B 1 147 ? 1.132 13.906 18.719 1 98.44 147 SER B C 1
ATOM 3398 O O . SER B 1 147 ? 1.4 12.781 19.156 1 98.44 147 SER B O 1
ATOM 3400 N N . MET B 1 148 ? 0.754 14.102 17.516 1 98.12 148 MET B N 1
ATOM 3401 C CA . MET B 1 148 ? 0.645 13.023 16.531 1 98.12 148 MET B CA 1
ATOM 3402 C C . MET B 1 148 ? 1.997 12.359 16.297 1 98.12 148 MET B C 1
ATOM 3404 O O . MET B 1 148 ? 2.109 11.133 16.344 1 98.12 148 MET B O 1
ATOM 3408 N N . VAL B 1 149 ? 2.996 13.164 16.062 1 98.38 149 VAL B N 1
ATOM 3409 C CA . VAL B 1 149 ? 4.344 12.656 15.836 1 98.38 149 VAL B CA 1
ATOM 3410 C C . VAL B 1 149 ? 4.848 11.953 17.094 1 98.38 149 VAL B C 1
ATOM 3412 O O . VAL B 1 149 ? 5.453 10.883 17.016 1 98.38 149 VAL B O 1
ATOM 3415 N N . GLY B 1 150 ? 4.566 12.547 18.219 1 97.62 150 GLY B N 1
ATOM 3416 C CA . GLY B 1 150 ? 4.973 11.969 19.484 1 97.62 150 GLY B CA 1
ATOM 3417 C C . GLY B 1 150 ? 4.398 10.578 19.719 1 97.62 150 GLY B C 1
ATOM 3418 O O . GLY B 1 150 ? 5.086 9.695 20.234 1 97.62 150 GLY B O 1
ATOM 3419 N N . ASP B 1 151 ? 3.191 10.43 19.391 1 95.62 151 ASP B N 1
ATOM 3420 C CA . ASP B 1 151 ? 2.531 9.141 19.547 1 95.62 151 ASP B CA 1
ATOM 3421 C C . ASP B 1 151 ? 3.211 8.07 18.688 1 95.62 151 ASP B C 1
ATOM 3423 O O . ASP B 1 151 ? 3.418 6.945 19.141 1 95.62 151 ASP B O 1
ATOM 3427 N N . LEU B 1 152 ? 3.529 8.344 17.469 1 95.56 152 LEU B N 1
ATOM 3428 C CA . LEU B 1 152 ? 4.219 7.41 16.578 1 95.56 152 LEU B CA 1
ATOM 3429 C C . LEU B 1 152 ? 5.586 7.035 17.141 1 95.56 152 LEU B C 1
ATOM 3431 O O . LEU B 1 152 ? 5.973 5.867 17.125 1 95.56 152 LEU B O 1
ATOM 3435 N N . LEU B 1 153 ? 6.285 8.031 17.625 1 97.06 153 LEU B N 1
ATOM 3436 C CA . LEU B 1 153 ? 7.609 7.797 18.188 1 97.06 153 LEU B CA 1
ATOM 3437 C C . LEU B 1 153 ? 7.527 6.883 19.406 1 97.06 153 LEU B C 1
ATOM 3439 O O . LEU B 1 153 ? 8.367 5.996 19.578 1 97.06 153 LEU B O 1
ATOM 3443 N N . SER B 1 154 ? 6.5 7.109 20.203 1 96.5 154 SER B N 1
ATOM 3444 C CA . SER B 1 154 ? 6.316 6.25 21.375 1 96.5 154 SER B CA 1
ATOM 3445 C C . SER B 1 154 ? 6.074 4.801 20.953 1 96.5 154 SER B C 1
ATOM 3447 O O . SER B 1 154 ? 6.578 3.877 21.594 1 96.5 154 SER B O 1
ATOM 3449 N N . GLN B 1 155 ? 5.348 4.594 19.938 1 94.5 155 GLN B N 1
ATOM 3450 C CA . GLN B 1 155 ? 5.078 3.252 19.438 1 94.5 155 GLN B CA 1
ATOM 3451 C C . GLN B 1 155 ? 6.344 2.611 18.875 1 94.5 155 GLN B C 1
ATOM 3453 O O . GLN B 1 155 ? 6.582 1.418 19.062 1 94.5 155 GLN B O 1
ATOM 3458 N N . LEU B 1 156 ? 7.09 3.398 18.188 1 94.06 156 LEU B N 1
ATOM 3459 C CA . LEU B 1 156 ? 8.344 2.9 17.641 1 94.06 156 LEU B CA 1
ATOM 3460 C C . LEU B 1 156 ? 9.32 2.531 18.75 1 94.06 156 LEU B C 1
ATOM 3462 O O . LEU B 1 156 ? 9.992 1.5 18.688 1 94.06 156 LEU B O 1
ATOM 3466 N N . GLU B 1 157 ? 9.352 3.377 19.75 1 93.75 157 GLU B N 1
ATOM 3467 C CA . GLU B 1 157 ? 10.203 3.121 20.906 1 93.75 157 GLU B CA 1
ATOM 3468 C C . GLU B 1 157 ? 9.828 1.813 21.594 1 93.75 157 GLU B C 1
ATOM 3470 O O . GLU B 1 157 ? 10.695 1.066 22.047 1 93.75 157 GLU B O 1
ATOM 3475 N N . SER B 1 158 ? 8.633 1.535 21.641 1 91.44 158 SER B N 1
ATOM 3476 C CA . SER B 1 158 ? 8.141 0.336 22.312 1 91.44 158 SER B CA 1
ATOM 3477 C C . SER B 1 158 ? 8.555 -0.926 21.562 1 91.44 158 SER B C 1
ATOM 3479 O O . SER B 1 158 ? 8.578 -2.016 22.141 1 91.44 158 SER B O 1
ATOM 3481 N N . LYS B 1 159 ? 8.883 -0.746 20.297 1 83.25 159 LYS B N 1
ATOM 3482 C CA . LYS B 1 159 ? 9.328 -1.889 19.5 1 83.25 159 LYS B CA 1
ATOM 3483 C C . LYS B 1 159 ? 10.773 -2.256 19.844 1 83.25 159 LYS B C 1
ATOM 3485 O O . LYS B 1 159 ? 11.227 -3.363 19.531 1 83.25 159 LYS B O 1
ATOM 3490 N N . GLY B 1 160 ? 11.625 -1.37 20.375 1 77.44 160 GLY B N 1
ATOM 3491 C CA . GLY B 1 160 ? 12.961 -1.646 20.891 1 77.44 160 GLY B CA 1
ATOM 3492 C C . GLY B 1 160 ? 14.031 -1.598 19.812 1 77.44 160 GLY B C 1
ATOM 3493 O O . GLY B 1 160 ? 15.188 -1.939 20.078 1 77.44 160 GLY B O 1
ATOM 3494 N N . ARG B 1 161 ? 13.875 -1.267 18.5 1 73.25 161 ARG B N 1
ATOM 3495 C CA . ARG B 1 161 ? 14.875 -1.414 17.438 1 73.25 161 ARG B CA 1
ATOM 3496 C C . ARG B 1 161 ? 15.188 -0.071 16.797 1 73.25 161 ARG B C 1
ATOM 3498 O O . ARG B 1 161 ? 16.109 0.035 15.992 1 73.25 161 ARG B O 1
ATOM 3505 N N . TYR B 1 162 ? 14.648 1.098 17.219 1 84.62 162 TYR B N 1
ATOM 3506 C CA . TYR B 1 162 ? 14.773 2.363 16.5 1 84.62 162 TYR B CA 1
ATOM 3507 C C . TYR B 1 162 ? 15.164 3.488 17.453 1 84.62 162 TYR B C 1
ATOM 3509 O O . TYR B 1 162 ? 14.648 4.605 17.344 1 84.62 162 TYR B O 1
ATOM 3517 N N . GLN B 1 163 ? 16.141 3.164 18.25 1 87.5 163 GLN B N 1
ATOM 3518 C CA . GLN B 1 163 ? 16.484 4.117 19.297 1 87.5 163 GLN B CA 1
ATOM 3519 C C . GLN B 1 163 ? 17 5.426 18.703 1 87.5 163 GLN B C 1
ATOM 3521 O O . GLN B 1 163 ? 16.547 6.508 19.062 1 87.5 163 GLN B O 1
ATOM 3526 N N . HIS B 1 164 ? 17.969 5.379 17.797 1 87.69 164 HIS B N 1
ATOM 3527 C CA . HIS B 1 164 ? 18.547 6.578 17.203 1 87.69 164 HIS B CA 1
ATOM 3528 C C . HIS B 1 164 ? 17.516 7.359 16.406 1 87.69 164 HIS B C 1
ATOM 3530 O O . HIS B 1 164 ? 17.484 8.594 16.453 1 87.69 164 HIS B O 1
ATOM 3536 N N . LEU B 1 165 ? 16.75 6.648 15.703 1 91.44 165 LEU B N 1
ATOM 3537 C CA . LEU B 1 165 ? 15.672 7.27 14.93 1 91.44 165 LEU B CA 1
ATOM 3538 C C . LEU B 1 165 ? 14.719 8.023 15.852 1 91.44 165 LEU B C 1
ATOM 3540 O O . LEU B 1 165 ? 14.336 9.164 15.555 1 91.44 165 LEU B O 1
ATOM 3544 N N . CYS B 1 166 ? 14.375 7.359 16.938 1 96.12 166 CYS B N 1
ATOM 3545 C CA . CYS B 1 166 ? 13.422 7.949 17.875 1 96.12 166 CYS B CA 1
ATOM 3546 C C . CYS B 1 166 ? 14.016 9.18 18.547 1 96.12 166 CYS B C 1
ATOM 3548 O O . CYS B 1 166 ? 13.32 10.172 18.766 1 96.12 166 CYS B O 1
ATOM 3550 N N . GLN B 1 167 ? 15.281 9.102 18.875 1 96.12 167 GLN B N 1
ATOM 3551 C CA . GLN B 1 167 ? 15.938 10.258 19.469 1 96.12 167 GLN B CA 1
ATOM 3552 C C . GLN B 1 167 ? 15.906 11.461 18.547 1 96.12 167 GLN B C 1
ATOM 3554 O O . GLN B 1 167 ? 15.609 12.578 18.969 1 96.12 167 GLN B O 1
ATOM 3559 N N . LYS B 1 168 ? 16.266 11.266 17.359 1 96.56 168 LYS B N 1
ATOM 3560 C CA . LYS B 1 168 ? 16.219 12.336 16.359 1 96.56 168 LYS B CA 1
ATOM 3561 C C . LYS B 1 168 ? 14.797 12.844 16.156 1 96.56 168 LYS B C 1
ATOM 3563 O O . LYS B 1 168 ? 14.57 14.047 16.031 1 96.56 168 LYS B O 1
ATOM 3568 N N . GLY B 1 169 ? 13.859 11.914 16.125 1 98.25 169 GLY B N 1
ATOM 3569 C CA . GLY B 1 169 ? 12.453 12.289 16.016 1 98.25 169 GLY B CA 1
ATOM 3570 C C . GLY B 1 169 ? 11.984 13.172 17.156 1 98.25 169 GLY B C 1
ATOM 3571 O O . GLY B 1 169 ? 11.219 14.117 16.938 1 98.25 169 GLY B O 1
ATOM 3572 N N . ARG B 1 170 ? 12.445 12.82 18.328 1 98.5 170 ARG B N 1
ATOM 3573 C CA . ARG B 1 170 ? 12.094 13.617 19.484 1 98.5 170 ARG B CA 1
ATOM 3574 C C . ARG B 1 170 ? 12.648 15.031 19.375 1 98.5 170 ARG B C 1
ATOM 3576 O O . ARG B 1 170 ? 12.031 15.992 19.844 1 98.5 170 ARG B O 1
ATOM 3583 N N . ARG B 1 171 ? 13.766 15.18 18.797 1 98.5 171 ARG B N 1
ATOM 3584 C CA . ARG B 1 171 ? 14.312 16.516 18.547 1 98.5 171 ARG B CA 1
ATOM 3585 C C . ARG B 1 171 ? 13.445 17.297 17.578 1 98.5 171 ARG B C 1
ATOM 3587 O O . ARG B 1 171 ? 13.18 18.484 17.781 1 98.5 171 ARG B O 1
ATOM 3594 N N . VAL B 1 172 ? 13.047 16.672 16.5 1 98.75 172 VAL B N 1
ATOM 3595 C CA . VAL B 1 172 ? 12.156 17.328 15.547 1 98.75 172 VAL B CA 1
ATOM 3596 C C . VAL B 1 172 ? 10.875 17.766 16.25 1 98.75 172 VAL B C 1
ATOM 3598 O O . VAL B 1 172 ? 10.414 18.891 16.062 1 98.75 172 VAL B O 1
ATOM 3601 N N . GLN B 1 173 ? 10.352 16.906 17.047 1 98.62 173 GLN B N 1
ATOM 3602 C CA . GLN B 1 173 ? 9.133 17.172 17.797 1 98.62 173 GLN B CA 1
ATOM 3603 C C . GLN B 1 173 ? 9.289 18.406 18.688 1 98.62 173 GLN B C 1
ATOM 3605 O O . GLN B 1 173 ? 8.398 19.266 18.734 1 98.62 173 GLN B O 1
ATOM 3610 N N . ALA B 1 174 ? 10.398 18.484 19.312 1 98.25 174 ALA B N 1
ATOM 3611 C CA . ALA B 1 174 ? 10.602 19.5 20.328 1 98.25 174 ALA B CA 1
ATOM 3612 C C . ALA B 1 174 ? 11.133 20.797 19.703 1 98.25 174 ALA B C 1
ATOM 3614 O O . ALA B 1 174 ? 10.797 21.891 20.156 1 98.25 174 ALA B O 1
ATOM 3615 N N . GLU B 1 175 ? 11.953 20.688 18.672 1 98.19 175 GLU B N 1
ATOM 3616 C CA . GLU B 1 175 ? 12.703 21.859 18.203 1 98.19 175 GLU B CA 1
ATOM 3617 C C . GLU B 1 175 ? 12.117 22.406 16.906 1 98.19 175 GLU B C 1
ATOM 3619 O O . GLU B 1 175 ? 12.078 23.609 16.703 1 98.19 175 GLU B O 1
ATOM 3624 N N . VAL B 1 176 ? 11.68 21.578 16.047 1 98.75 176 VAL B N 1
ATOM 3625 C CA . VAL B 1 176 ? 11.328 21.984 14.688 1 98.75 176 VAL B CA 1
ATOM 3626 C C . VAL B 1 176 ? 9.836 22.312 14.617 1 98.75 176 VAL B C 1
ATOM 3628 O O . VAL B 1 176 ? 9.445 23.375 14.109 1 98.75 176 VAL B O 1
ATOM 3631 N N . ILE B 1 177 ? 8.953 21.469 15.156 1 98.81 177 ILE B N 1
ATOM 3632 C CA . ILE B 1 177 ? 7.512 21.562 14.969 1 98.81 177 ILE B CA 1
ATOM 3633 C C . ILE B 1 177 ? 7.008 22.891 15.531 1 98.81 177 ILE B C 1
ATOM 3635 O O . ILE B 1 177 ? 6.312 23.641 14.844 1 98.81 177 ILE B O 1
ATOM 3639 N N . PRO B 1 178 ? 7.406 23.297 16.75 1 98.62 178 PRO B N 1
ATOM 3640 C CA . PRO B 1 178 ? 6.898 24.562 17.25 1 98.62 178 PRO B CA 1
ATOM 3641 C C . PRO B 1 178 ? 7.352 25.766 16.422 1 98.62 178 PRO B C 1
ATOM 3643 O O . PRO B 1 178 ? 6.586 26.703 16.219 1 98.62 178 PRO B O 1
ATOM 3646 N N . LYS B 1 179 ? 8.562 25.719 15.883 1 98.5 179 LYS B N 1
ATOM 3647 C CA . LYS B 1 179 ? 9.094 26.844 15.117 1 98.5 179 LYS B CA 1
ATOM 3648 C C . LYS B 1 179 ? 8.492 26.906 13.719 1 98.5 179 LYS B C 1
ATOM 3650 O O . LYS B 1 179 ? 8.227 27.984 13.195 1 98.5 179 LYS B O 1
ATOM 3655 N N . LEU B 1 180 ? 8.297 25.797 13.133 1 98.69 180 LEU B N 1
ATOM 3656 C CA . LEU B 1 180 ? 7.867 25.719 11.742 1 98.69 180 LEU B CA 1
ATOM 3657 C C . LEU B 1 180 ? 6.355 25.875 11.633 1 98.69 180 LEU B C 1
ATOM 3659 O O . LEU B 1 180 ? 5.859 26.5 10.688 1 98.69 180 LEU B O 1
ATOM 3663 N N . LEU B 1 181 ? 5.641 25.328 12.594 1 98.81 181 LEU B N 1
ATOM 3664 C CA . LEU B 1 181 ? 4.188 25.281 12.469 1 98.81 181 LEU B CA 1
ATOM 3665 C C . LEU B 1 181 ? 3.525 26.297 13.398 1 98.81 181 LEU B C 1
ATOM 3667 O O . LEU B 1 181 ? 2.391 26.719 13.156 1 98.81 181 LEU B O 1
ATOM 3671 N N . GLY B 1 182 ? 4.156 26.703 14.422 1 98 182 GLY B N 1
ATOM 3672 C CA . GLY B 1 182 ? 3.598 27.609 15.414 1 98 182 GLY B CA 1
ATOM 3673 C C . GLY B 1 182 ? 3.133 28.922 14.828 1 98 182 GLY B C 1
ATOM 3674 O O . GLY B 1 182 ? 2.051 29.406 15.164 1 98 182 GLY B O 1
ATOM 3675 N N . PRO B 1 183 ? 3.91 29.5 13.938 1 97.25 183 PRO B N 1
ATOM 3676 C CA . PRO B 1 183 ? 3.582 30.828 13.414 1 97.25 183 PRO B CA 1
ATOM 3677 C C . PRO B 1 183 ? 2.459 30.797 12.383 1 97.25 183 PRO B C 1
ATOM 3679 O O . PRO B 1 183 ? 1.967 31.844 11.969 1 97.25 183 PRO B O 1
ATOM 3682 N N . LEU B 1 184 ? 2.047 29.656 11.945 1 97.62 184 LEU B N 1
ATOM 3683 C CA . LEU B 1 184 ? 1.047 29.547 10.891 1 97.62 184 LEU B CA 1
ATOM 3684 C C . LEU B 1 184 ? -0.285 30.141 11.336 1 97.62 184 LEU B C 1
ATOM 3686 O O . LEU B 1 184 ? -0.705 29.938 12.477 1 97.62 184 LEU B O 1
ATOM 3690 N N . VAL B 1 185 ? -0.871 30.922 10.438 1 96.44 185 VAL B N 1
ATOM 3691 C CA . VAL B 1 185 ? -2.234 31.406 10.633 1 96.44 185 VAL B CA 1
ATOM 3692 C C . VAL B 1 185 ? -3.189 30.641 9.719 1 96.44 185 VAL B C 1
ATOM 3694 O O . VAL B 1 185 ? -3.457 31.047 8.594 1 96.44 185 VAL B O 1
ATOM 3697 N N . ILE B 1 186 ? -3.684 29.562 10.297 1 96.75 186 ILE B N 1
ATOM 3698 C CA . ILE B 1 186 ? -4.5 28.656 9.492 1 96.75 186 ILE B CA 1
ATOM 3699 C C . ILE B 1 186 ? -5.711 28.203 10.305 1 96.75 186 ILE B C 1
ATOM 3701 O O . ILE B 1 186 ? -5.723 28.312 11.539 1 96.75 186 ILE B O 1
ATOM 3705 N N . LYS B 1 187 ? -6.734 27.734 9.633 1 97.31 187 LYS B N 1
ATOM 3706 C CA . LYS B 1 187 ? -7.906 27.109 10.25 1 97.31 187 LYS B CA 1
ATOM 3707 C C . LYS B 1 187 ? -7.875 25.594 10.102 1 97.31 187 LYS B C 1
ATOM 3709 O O . LYS B 1 187 ? -7.375 25.078 9.102 1 97.31 187 LYS B O 1
ATOM 3714 N N . PRO B 1 188 ? -8.367 24.891 11.086 1 98.69 188 PRO B N 1
ATOM 3715 C CA . PRO B 1 188 ? -8.43 23.422 11.008 1 98.69 188 PRO B CA 1
ATOM 3716 C C . PRO B 1 188 ? -9.469 22.938 10 1 98.69 188 PRO B C 1
ATOM 3718 O O . PRO B 1 188 ? -10.672 23.094 10.219 1 98.69 188 PRO B O 1
ATOM 3721 N N . VAL B 1 189 ? -9.047 22.359 8.969 1 98.75 189 VAL B N 1
ATOM 3722 C CA . VAL B 1 189 ? -9.961 21.828 7.969 1 98.75 189 VAL B CA 1
ATOM 3723 C C . VAL B 1 189 ? -9.891 20.297 7.961 1 98.75 189 VAL B C 1
ATOM 3725 O O . VAL B 1 189 ? -8.906 19.719 8.414 1 98.75 189 VAL B O 1
ATOM 3728 N N . ILE B 1 190 ? -10.922 19.625 7.457 1 98.81 190 ILE B N 1
ATOM 3729 C CA . ILE B 1 190 ? -10.969 18.172 7.465 1 98.81 190 ILE B CA 1
ATOM 3730 C C . ILE B 1 190 ? -10.008 17.609 6.418 1 98.81 190 ILE B C 1
ATOM 3732 O O . ILE B 1 190 ? -10.023 18.047 5.262 1 98.81 190 ILE B O 1
ATOM 3736 N N . LEU B 1 191 ? -9.172 16.75 6.863 1 98.81 191 LEU B N 1
ATOM 3737 C CA . LEU B 1 191 ? -8.203 16.094 5.992 1 98.81 191 LEU B CA 1
ATOM 3738 C C . LEU B 1 191 ? -8.578 14.633 5.758 1 98.81 191 LEU B C 1
ATOM 3740 O O . LEU B 1 191 ? -9.258 14.016 6.59 1 98.81 191 LEU B O 1
ATOM 3744 N N . HIS B 1 192 ? -8.141 14.094 4.625 1 98.69 192 HIS B N 1
ATOM 3745 C CA . HIS B 1 192 ? -8.203 12.648 4.422 1 98.69 192 HIS B CA 1
ATOM 3746 C C . HIS B 1 192 ? -7.297 11.914 5.406 1 98.69 192 HIS B C 1
ATOM 3748 O O . HIS B 1 192 ? -7.699 10.898 5.98 1 98.69 192 HIS B O 1
ATOM 3754 N N . GLY B 1 193 ? -6.125 12.391 5.543 1 98.38 193 GLY B N 1
ATOM 3755 C CA . GLY B 1 193 ? -5.191 11.898 6.543 1 98.38 193 GLY B CA 1
ATOM 3756 C C . GLY B 1 193 ? -4.328 10.758 6.039 1 98.38 193 GLY B C 1
ATOM 3757 O O . GLY B 1 193 ? -3.283 10.453 6.625 1 98.38 193 GLY B O 1
ATOM 3758 N N . ASP B 1 194 ? -4.703 10.07 5.012 1 96.75 194 ASP B N 1
ATOM 3759 C CA . ASP B 1 194 ? -3.959 8.977 4.398 1 96.75 194 ASP B CA 1
ATOM 3760 C C . ASP B 1 194 ? -4.156 8.961 2.883 1 96.75 194 ASP B C 1
ATOM 3762 O O . ASP B 1 194 ? -4.492 7.922 2.307 1 96.75 194 ASP B O 1
ATOM 3766 N N . LEU B 1 195 ? -3.863 10.117 2.256 1 96.06 195 LEU B N 1
ATOM 3767 C CA . LEU B 1 195 ? -4.23 10.336 0.86 1 96.06 195 LEU B CA 1
ATOM 3768 C C . LEU B 1 195 ? -3.088 9.938 -0.068 1 96.06 195 LEU B C 1
ATOM 3770 O O . LEU B 1 195 ? -2.646 10.742 -0.895 1 96.06 195 LEU B O 1
ATOM 3774 N N . TRP B 1 196 ? -2.623 8.75 -0.005 1 89 196 TRP B N 1
ATOM 3775 C CA . TRP B 1 196 ? -1.662 8.25 -0.983 1 89 196 TRP B CA 1
ATOM 3776 C C . TRP B 1 196 ? -2.377 7.668 -2.199 1 89 196 TRP B C 1
ATOM 3778 O O . TRP B 1 196 ? -3.605 7.574 -2.219 1 89 196 TRP B O 1
ATOM 3788 N N . SER B 1 197 ? -1.733 7.367 -3.199 1 83.06 197 SER B N 1
ATOM 3789 C CA . SER B 1 197 ? -2.303 6.984 -4.488 1 83.06 197 SER B CA 1
ATOM 3790 C C . SER B 1 197 ? -3.168 5.734 -4.359 1 83.06 197 SER B C 1
ATOM 3792 O O . SER B 1 197 ? -4.082 5.523 -5.156 1 83.06 197 SER B O 1
ATOM 3794 N N . GLY B 1 198 ? -2.93 4.945 -3.355 1 81.12 198 GLY B N 1
ATOM 3795 C CA . GLY B 1 198 ? -3.711 3.734 -3.154 1 81.12 198 GLY B CA 1
ATOM 3796 C C . GLY B 1 198 ? -5.086 4 -2.572 1 81.12 198 GLY B C 1
ATOM 3797 O O . GLY B 1 198 ? -5.949 3.119 -2.576 1 81.12 198 GLY B O 1
ATOM 3798 N N . ASN B 1 199 ? -5.293 5.227 -2.133 1 90.19 199 ASN B N 1
ATOM 3799 C CA . ASN B 1 199 ? -6.582 5.59 -1.554 1 90.19 199 ASN B CA 1
ATOM 3800 C C . ASN B 1 199 ? -7.312 6.625 -2.406 1 90.19 199 ASN B C 1
ATOM 3802 O O . ASN B 1 199 ? -8.141 7.375 -1.899 1 90.19 199 ASN B O 1
ATOM 3806 N N . ALA B 1 200 ? -6.906 6.688 -3.658 1 91.62 200 ALA B N 1
ATOM 3807 C CA . ALA B 1 200 ? -7.539 7.586 -4.621 1 91.62 200 ALA B CA 1
ATOM 3808 C C . ALA B 1 200 ? -7.719 6.902 -5.973 1 91.62 200 ALA B C 1
ATOM 3810 O O . ALA B 1 200 ? -6.879 6.098 -6.383 1 91.62 200 ALA B O 1
ATOM 3811 N N . GLY B 1 201 ? -8.805 7.258 -6.562 1 89.31 201 GLY B N 1
ATOM 3812 C CA . GLY B 1 201 ? -9.07 6.719 -7.887 1 89.31 201 GLY B CA 1
ATOM 3813 C C . GLY B 1 201 ? -10.211 7.426 -8.594 1 89.31 201 GLY B C 1
ATOM 3814 O O . GLY B 1 201 ? -10.523 8.578 -8.289 1 89.31 201 GLY B O 1
ATOM 3815 N N . VAL B 1 202 ? -10.641 6.707 -9.641 1 90.62 202 VAL B N 1
ATOM 3816 C CA . VAL B 1 202 ? -11.766 7.215 -10.414 1 90.62 202 VAL B CA 1
ATOM 3817 C C . VAL B 1 202 ? -12.93 6.227 -10.336 1 90.62 202 VAL B C 1
ATOM 3819 O O . VAL B 1 202 ? -12.734 5.016 -10.445 1 90.62 202 VAL B O 1
ATOM 3822 N N . ASP B 1 203 ? -14.078 6.762 -10.008 1 93.56 203 ASP B N 1
ATOM 3823 C CA . ASP B 1 203 ? -15.273 5.953 -10.211 1 93.56 203 ASP B CA 1
ATOM 3824 C C . ASP B 1 203 ? -15.5 5.668 -11.695 1 93.56 203 ASP B C 1
ATOM 3826 O O . ASP B 1 203 ? -15.875 6.566 -12.445 1 93.56 203 ASP B O 1
ATOM 3830 N N . ARG B 1 204 ? -15.344 4.453 -12.062 1 87.31 204 ARG B N 1
ATOM 3831 C CA . ARG B 1 204 ? -15.398 4.098 -13.484 1 87.31 204 ARG B CA 1
ATOM 3832 C C . ARG B 1 204 ? -16.781 4.363 -14.062 1 87.31 204 ARG B C 1
ATOM 3834 O O . ARG B 1 204 ? -16.922 4.598 -15.266 1 87.31 204 ARG B O 1
ATOM 3841 N N . LYS B 1 205 ? -17.781 4.324 -13.219 1 90.69 205 LYS B N 1
ATOM 3842 C CA . LYS B 1 205 ? -19.156 4.559 -13.672 1 90.69 205 LYS B CA 1
ATOM 3843 C C . LYS B 1 205 ? -19.375 6.031 -14.016 1 90.69 205 LYS B C 1
ATOM 3845 O O . LYS B 1 205 ? -20.016 6.348 -15.016 1 90.69 205 LYS B O 1
ATOM 3850 N N . THR B 1 206 ? -18.812 6.973 -13.289 1 93.81 206 THR B N 1
ATOM 3851 C CA . THR B 1 206 ? -19.125 8.391 -13.445 1 93.81 206 THR B CA 1
ATOM 3852 C C . THR B 1 206 ? -17.938 9.141 -14.047 1 93.81 206 THR B C 1
ATOM 3854 O O . THR B 1 206 ? -18.094 10.25 -14.562 1 93.81 206 THR B O 1
ATOM 3857 N N . GLY B 1 207 ? -16.812 8.602 -13.852 1 93 207 GLY B N 1
ATOM 3858 C CA . GLY B 1 207 ? -15.617 9.289 -14.289 1 93 207 GLY B CA 1
ATOM 3859 C C . GLY B 1 207 ? -15.109 10.305 -13.281 1 93 207 GLY B C 1
ATOM 3860 O O . GLY B 1 207 ? -14.086 10.961 -13.516 1 93 207 GLY B O 1
ATOM 3861 N N . GLU B 1 208 ? -15.727 10.375 -12.148 1 96.75 208 GLU B N 1
ATOM 3862 C CA . GLU B 1 208 ? -15.359 11.336 -11.109 1 96.75 208 GLU B CA 1
ATOM 3863 C C . GLU B 1 208 ? -14.32 10.742 -10.164 1 96.75 208 GLU B C 1
ATOM 3865 O O . GLU B 1 208 ? -14.305 9.531 -9.93 1 96.75 208 GLU B O 1
ATOM 3870 N N . PRO B 1 209 ? -13.461 11.617 -9.648 1 97.19 209 PRO B N 1
ATOM 3871 C CA . PRO B 1 209 ? -12.516 11.102 -8.656 1 97.19 209 PRO B CA 1
ATOM 3872 C C . PRO B 1 209 ? -13.195 10.703 -7.344 1 97.19 209 PRO B C 1
ATOM 3874 O O . PRO B 1 209 ? -14.242 11.25 -6.996 1 97.19 209 PRO B O 1
ATOM 3877 N N . VAL B 1 210 ? -12.562 9.742 -6.695 1 97.06 210 VAL B N 1
ATOM 3878 C CA . VAL B 1 210 ? -13.039 9.281 -5.395 1 97.06 210 VAL B CA 1
ATOM 3879 C C . VAL B 1 210 ? -11.844 9 -4.48 1 97.06 210 VAL B C 1
ATOM 3881 O O . VAL B 1 210 ? -10.828 8.461 -4.926 1 97.06 210 VAL B O 1
ATOM 3884 N N . ILE B 1 211 ? -11.914 9.438 -3.268 1 97.25 211 ILE B N 1
ATOM 3885 C CA . ILE B 1 211 ? -10.93 9.094 -2.25 1 97.25 211 ILE B CA 1
ATOM 3886 C C . ILE B 1 211 ? -11.594 8.281 -1.141 1 97.25 211 ILE B C 1
ATOM 3888 O O . ILE B 1 211 ? -12.773 8.469 -0.843 1 97.25 211 ILE B O 1
ATOM 3892 N N . PHE B 1 212 ? -10.836 7.301 -0.568 1 94.31 212 PHE B N 1
ATOM 3893 C CA . PHE B 1 212 ? -11.414 6.32 0.341 1 94.31 212 PHE B CA 1
ATOM 3894 C C . PHE B 1 212 ? -10.391 5.855 1.365 1 94.31 212 PHE B C 1
ATOM 3896 O O . PHE B 1 212 ? -9.211 6.211 1.277 1 94.31 212 PHE B O 1
ATOM 3903 N N . ASP B 1 213 ? -10.875 5.238 2.43 1 93.44 213 ASP B N 1
ATOM 3904 C CA . ASP B 1 213 ? -10.047 4.672 3.488 1 93.44 213 ASP B CA 1
ATOM 3905 C C . ASP B 1 213 ? -9.281 5.77 4.234 1 93.44 213 ASP B C 1
ATOM 3907 O O . ASP B 1 213 ? -8.055 5.715 4.344 1 93.44 213 ASP B O 1
ATOM 3911 N N . PRO B 1 214 ? -10.016 6.715 4.77 1 97.44 214 PRO B N 1
ATOM 3912 C CA . PRO B 1 214 ? -9.383 7.859 5.426 1 97.44 214 PRO B CA 1
ATOM 3913 C C . PRO B 1 214 ? -8.922 7.543 6.848 1 97.44 214 PRO B C 1
ATOM 3915 O O . PRO B 1 214 ? -9.406 6.586 7.457 1 97.44 214 PRO B O 1
ATOM 3918 N N . ALA B 1 215 ? -8.023 8.32 7.293 1 97.75 215 ALA B N 1
ATOM 3919 C CA . ALA B 1 215 ? -7.637 8.5 8.688 1 97.75 215 ALA B CA 1
ATOM 3920 C C . ALA B 1 215 ? -7.719 9.969 9.094 1 97.75 215 ALA B C 1
ATOM 3922 O O . ALA B 1 215 ? -6.707 10.578 9.453 1 97.75 215 ALA B O 1
ATOM 3923 N N . SER B 1 216 ? -8.875 10.453 9.188 1 98.62 216 SER B N 1
ATOM 3924 C CA . SER B 1 216 ? -9.109 11.898 9.141 1 98.62 216 SER B CA 1
ATOM 3925 C C . SER B 1 216 ? -8.789 12.547 10.484 1 98.62 216 SER B C 1
ATOM 3927 O O . SER B 1 216 ? -8.859 11.898 11.531 1 98.62 216 SER B O 1
ATOM 3929 N N . TYR B 1 217 ? -8.477 13.766 10.414 1 98.75 217 TYR B N 1
ATOM 3930 C CA . TYR B 1 217 ? -8.406 14.773 11.469 1 98.75 217 TYR B CA 1
ATOM 3931 C C . TYR B 1 217 ? -8.508 16.172 10.883 1 98.75 217 TYR B C 1
ATOM 3933 O O . TYR B 1 217 ? -8.352 16.375 9.68 1 98.75 217 TYR B O 1
ATOM 3941 N N . TYR B 1 218 ? -8.906 17.094 11.703 1 98.88 218 TYR B N 1
ATOM 3942 C CA . TYR B 1 218 ? -8.875 18.5 11.305 1 98.88 218 TYR B CA 1
ATOM 3943 C C . TYR B 1 218 ? -7.484 19.078 11.477 1 98.88 218 TYR B C 1
ATOM 3945 O O . TYR B 1 218 ? -6.934 19.078 12.586 1 98.88 218 TYR B O 1
ATOM 3953 N N . GLY B 1 219 ? -6.91 19.547 10.414 1 98.81 219 GLY B N 1
ATOM 3954 C CA . GLY B 1 219 ? -5.539 20.031 10.469 1 98.81 219 GLY B CA 1
ATOM 3955 C C . GLY B 1 219 ? -5.199 20.984 9.344 1 98.81 219 GLY B C 1
ATOM 3956 O O . GLY B 1 219 ? -6.062 21.719 8.867 1 98.81 219 GLY B O 1
ATOM 3957 N N . HIS B 1 220 ? -3.898 21.094 9.047 1 98.81 220 HIS B N 1
ATOM 3958 C CA . HIS B 1 220 ? -3.367 21.938 7.98 1 98.81 220 HIS B CA 1
ATOM 3959 C C . HIS B 1 220 ? -3.525 21.266 6.621 1 98.81 220 HIS B C 1
ATOM 3961 O O . HIS B 1 220 ? -2.994 20.172 6.402 1 98.81 220 HIS B O 1
ATOM 3967 N N . ASN B 1 221 ? -4.152 21.938 5.695 1 98.69 221 ASN B N 1
ATOM 3968 C CA . ASN B 1 221 ? -4.492 21.391 4.391 1 98.69 221 ASN B CA 1
ATOM 3969 C C . ASN B 1 221 ? -3.262 20.812 3.688 1 98.69 221 ASN B C 1
ATOM 3971 O O . ASN B 1 221 ? -3.355 19.812 2.979 1 98.69 221 ASN B O 1
ATOM 3975 N N . GLU B 1 222 ? -2.133 21.344 3.928 1 98.75 222 GLU B N 1
ATOM 3976 C CA . GLU B 1 222 ? -0.921 20.953 3.217 1 98.75 222 GLU B CA 1
ATOM 3977 C C . GLU B 1 222 ? -0.487 19.531 3.604 1 98.75 222 GLU B C 1
ATOM 3979 O O . GLU B 1 222 ? 0.264 18.891 2.871 1 98.75 222 GLU B O 1
ATOM 3984 N N . ALA B 1 223 ? -0.976 19.078 4.727 1 98.62 223 ALA B N 1
ATOM 3985 C CA . ALA B 1 223 ? -0.602 17.734 5.176 1 98.62 223 ALA B CA 1
ATOM 3986 C C . ALA B 1 223 ? -1.109 16.672 4.207 1 98.62 223 ALA B C 1
ATOM 3988 O O . ALA B 1 223 ? -0.412 15.688 3.928 1 98.62 223 ALA B O 1
ATOM 3989 N N . ASP B 1 224 ? -2.246 16.859 3.611 1 98.5 224 ASP B N 1
ATOM 3990 C CA . ASP B 1 224 ? -2.773 15.93 2.623 1 98.5 224 ASP B CA 1
ATOM 3991 C C . ASP B 1 224 ? -1.93 15.938 1.351 1 98.5 224 ASP B C 1
ATOM 3993 O O . ASP B 1 224 ? -1.771 14.906 0.695 1 98.5 224 ASP B O 1
ATOM 3997 N N . LEU B 1 225 ? -1.413 17.062 1.04 1 98.12 225 LEU B N 1
ATOM 3998 C CA . LEU B 1 225 ? -0.642 17.188 -0.191 1 98.12 225 LEU B CA 1
ATOM 3999 C C . LEU B 1 225 ? 0.689 16.453 -0.082 1 98.12 225 LEU B C 1
ATOM 4001 O O . LEU B 1 225 ? 1.228 15.984 -1.087 1 98.12 225 LEU B O 1
ATOM 4005 N N . SER B 1 226 ? 1.172 16.344 1.126 1 97.19 226 SER B N 1
ATOM 4006 C CA . SER B 1 226 ? 2.48 15.742 1.343 1 97.19 226 SER B CA 1
ATOM 4007 C C . SER B 1 226 ? 2.457 14.25 1.031 1 97.19 226 SER B C 1
ATOM 4009 O O . SER B 1 226 ? 3.314 13.75 0.302 1 97.19 226 SER B O 1
ATOM 4011 N N . ILE B 1 227 ? 1.458 13.531 1.53 1 94.44 227 ILE B N 1
ATOM 4012 C CA . ILE B 1 227 ? 1.423 12.086 1.328 1 94.44 227 ILE B CA 1
ATOM 4013 C C . ILE B 1 227 ? 1.059 11.773 -0.122 1 94.44 227 ILE B C 1
ATOM 4015 O O . ILE B 1 227 ? 1.502 10.766 -0.678 1 94.44 227 ILE B O 1
ATOM 4019 N N . ALA B 1 228 ? 0.384 12.641 -0.763 1 92 228 ALA B N 1
ATOM 4020 C CA . ALA B 1 228 ? 0.029 12.469 -2.168 1 92 228 ALA B CA 1
ATOM 4021 C C . ALA B 1 228 ? 1.271 12.484 -3.055 1 92 228 ALA B C 1
ATOM 4023 O O . ALA B 1 228 ? 1.219 12.07 -4.215 1 92 228 ALA B O 1
ATOM 4024 N N . LYS B 1 229 ? 2.379 12.906 -2.459 1 87.12 229 LYS B N 1
ATOM 4025 C CA . LYS B 1 229 ? 3.623 12.992 -3.217 1 87.12 229 LYS B CA 1
ATOM 4026 C C . LYS B 1 229 ? 4.434 11.711 -3.096 1 87.12 229 LYS B C 1
ATOM 4028 O O . LYS B 1 229 ? 5.289 11.43 -3.938 1 87.12 229 LYS B O 1
ATOM 4033 N N . ILE B 1 230 ? 4.109 11.078 -1.969 1 80.06 230 ILE B N 1
ATOM 4034 C CA . ILE B 1 230 ? 4.949 9.922 -1.689 1 80.06 230 ILE B CA 1
ATOM 4035 C C . ILE B 1 230 ? 4.125 8.641 -1.815 1 80.06 230 ILE B C 1
ATOM 4037 O O . ILE B 1 230 ? 2.898 8.695 -1.924 1 80.06 230 ILE B O 1
ATOM 4041 N N . PHE B 1 231 ? 4.77 7.484 -2.002 1 75.06 231 PHE B N 1
ATOM 4042 C CA . PHE B 1 231 ? 4.16 6.168 -2.141 1 75.06 231 PHE B CA 1
ATOM 4043 C C . PHE B 1 231 ? 3.348 6.078 -3.428 1 75.06 231 PHE B C 1
ATOM 4045 O O . PHE B 1 231 ? 2.141 5.836 -3.391 1 75.06 231 PHE B O 1
ATOM 4052 N N . GLY B 1 232 ? 3.904 6.141 -4.582 1 68.88 232 GLY B N 1
ATOM 4053 C CA . GLY B 1 232 ? 3.293 6.156 -5.902 1 68.88 232 GLY B CA 1
ATOM 4054 C C . GLY B 1 232 ? 3.078 7.559 -6.438 1 68.88 232 GLY B C 1
ATOM 4055 O O . GLY B 1 232 ? 3.459 7.863 -7.57 1 68.88 232 GLY B O 1
ATOM 4056 N N . GLY B 1 233 ? 2.533 8.438 -5.582 1 77.38 233 GLY B N 1
ATOM 4057 C CA . GLY B 1 233 ? 2.404 9.852 -5.898 1 77.38 233 GLY B CA 1
ATOM 4058 C C . GLY B 1 233 ? 1.21 10.156 -6.781 1 77.38 233 GLY B C 1
ATOM 4059 O O . GLY B 1 233 ? 0.623 9.25 -7.379 1 77.38 233 GLY B O 1
ATOM 4060 N N . PHE B 1 234 ? 0.842 11.406 -6.812 1 86.19 234 PHE B N 1
ATOM 4061 C CA . PHE B 1 234 ? -0.166 11.953 -7.711 1 86.19 234 PHE B CA 1
ATOM 4062 C C . PHE B 1 234 ? 0.488 12.633 -8.906 1 86.19 234 PHE B C 1
ATOM 4064 O O . PHE B 1 234 ? 1.662 13.008 -8.852 1 86.19 234 PHE B O 1
ATOM 4071 N N . PRO B 1 235 ? -0.269 12.812 -9.984 1 83.25 235 PRO B N 1
ATOM 4072 C CA . PRO B 1 235 ? 0.268 13.562 -11.125 1 83.25 235 PRO B CA 1
ATOM 4073 C C . PRO B 1 235 ? 0.555 15.023 -10.789 1 83.25 235 PRO B C 1
ATOM 4075 O O . PRO B 1 235 ? -0.122 15.609 -9.938 1 83.25 235 PRO B O 1
ATOM 4078 N N . SER B 1 236 ? 1.561 15.578 -11.508 1 87.81 236 SER B N 1
ATOM 4079 C CA . SER B 1 236 ? 1.953 16.969 -11.266 1 87.81 236 SER B CA 1
ATOM 4080 C C . SER B 1 236 ? 0.773 17.906 -11.438 1 87.81 236 SER B C 1
ATOM 4082 O O . SER B 1 236 ? 0.677 18.922 -10.75 1 87.81 236 SER B O 1
ATOM 4084 N N . GLU B 1 237 ? -0.118 17.531 -12.32 1 93.06 237 GLU B N 1
ATOM 4085 C CA . GLU B 1 237 ? -1.291 18.344 -12.617 1 93.06 237 GLU B CA 1
ATOM 4086 C C . GLU B 1 237 ? -2.168 18.516 -11.375 1 93.06 237 GLU B C 1
ATOM 4088 O O . GLU B 1 237 ? -2.879 19.516 -11.242 1 93.06 237 GLU B O 1
ATOM 4093 N N . PHE B 1 238 ? -2.129 17.562 -10.516 1 96.25 238 PHE B N 1
ATOM 4094 C CA . PHE B 1 238 ? -2.875 17.656 -9.266 1 96.25 238 PHE B CA 1
ATOM 4095 C C . PHE B 1 238 ? -2.42 18.844 -8.438 1 96.25 238 PHE B C 1
ATOM 4097 O O . PHE B 1 238 ? -3.238 19.672 -8.008 1 96.25 238 PHE B O 1
ATOM 4104 N N . TYR B 1 239 ? -1.182 19.047 -8.297 1 96.69 239 TYR B N 1
ATOM 4105 C CA . TYR B 1 239 ? -0.621 20.078 -7.438 1 96.69 239 TYR B CA 1
ATOM 4106 C C . TYR B 1 239 ? -0.787 21.453 -8.062 1 96.69 239 TYR B C 1
ATOM 4108 O O . TYR B 1 239 ? -1.115 22.422 -7.375 1 96.69 239 TYR B O 1
ATOM 4116 N N . ASP B 1 240 ? -0.472 21.453 -9.359 1 97.38 240 ASP B N 1
ATOM 4117 C CA . ASP B 1 240 ? -0.652 22.703 -10.07 1 97.38 240 ASP B CA 1
ATOM 4118 C C . ASP B 1 240 ? -2.086 23.219 -9.93 1 97.38 240 ASP B C 1
ATOM 4120 O O . ASP B 1 240 ? -2.307 24.375 -9.602 1 97.38 240 ASP B O 1
ATOM 4124 N N . THR B 1 241 ? -2.992 22.344 -10.156 1 98.62 241 THR B N 1
ATOM 4125 C CA . THR B 1 241 ? -4.398 22.719 -10.07 1 98.62 241 THR B CA 1
ATOM 4126 C C . THR B 1 241 ? -4.777 23.078 -8.641 1 98.62 241 THR B C 1
ATOM 4128 O O . THR B 1 241 ? -5.488 24.062 -8.414 1 98.62 241 THR B O 1
ATOM 4131 N N . TYR B 1 242 ? -4.344 22.281 -7.691 1 98.69 242 TYR B N 1
ATOM 4132 C CA . TYR B 1 242 ? -4.676 22.562 -6.297 1 98.69 242 TYR B CA 1
ATOM 4133 C C . TYR B 1 242 ? -4.273 23.984 -5.91 1 98.69 242 TYR B C 1
ATOM 4135 O O . TYR B 1 242 ? -5.078 24.719 -5.348 1 98.69 242 TYR B O 1
ATOM 4143 N N . HIS B 1 243 ? -3.094 24.391 -6.242 1 98.5 243 HIS B N 1
ATOM 4144 C CA . HIS B 1 243 ? -2.547 25.656 -5.789 1 98.5 243 HIS B CA 1
ATOM 4145 C C . HIS B 1 243 ? -3.084 26.812 -6.621 1 98.5 243 HIS B C 1
ATOM 4147 O O . HIS B 1 243 ? -2.922 27.984 -6.25 1 98.5 243 HIS B O 1
ATOM 4153 N N . GLN B 1 244 ? -3.664 26.5 -7.738 1 98.38 244 GLN B N 1
ATOM 4154 C CA . GLN B 1 244 ? -4.434 27.531 -8.445 1 98.38 244 GLN B CA 1
ATOM 4155 C C . GLN B 1 244 ? -5.602 28.016 -7.594 1 98.38 244 GLN B C 1
ATOM 4157 O O . GLN B 1 244 ? -5.988 29.188 -7.676 1 98.38 244 GLN B O 1
ATOM 4162 N N . TYR B 1 245 ? -6.16 27.172 -6.789 1 98.44 245 TYR B N 1
ATOM 4163 C CA . TYR B 1 245 ? -7.359 27.5 -6.031 1 98.44 245 TYR B CA 1
ATOM 4164 C C . TYR B 1 245 ? -7.023 27.781 -4.57 1 98.44 245 TYR B C 1
ATOM 4166 O O . TYR B 1 245 ? -7.773 28.469 -3.875 1 98.44 245 TYR B O 1
ATOM 4174 N N . ARG B 1 246 ? -5.98 27.188 -4.078 1 98.25 246 ARG B N 1
ATOM 4175 C CA . ARG B 1 246 ? -5.527 27.406 -2.707 1 98.25 246 ARG B CA 1
ATOM 4176 C C . ARG B 1 246 ? -4.012 27.578 -2.654 1 98.25 246 ARG B C 1
ATOM 4178 O O . ARG B 1 246 ? -3.268 26.609 -2.6 1 98.25 246 ARG B O 1
ATOM 4185 N N . PRO B 1 247 ? -3.615 28.781 -2.535 1 98 247 PRO B N 1
ATOM 4186 C CA . PRO B 1 247 ? -2.176 29.047 -2.527 1 98 247 PRO B CA 1
ATOM 4187 C C . PRO B 1 247 ? -1.463 28.422 -1.335 1 98 247 PRO B C 1
ATOM 4189 O O . PRO B 1 247 ? -2.092 28.141 -0.309 1 98 247 PRO B O 1
ATOM 4192 N N . LYS B 1 248 ? -0.199 28.188 -1.484 1 98.44 248 LYS B N 1
ATOM 4193 C CA . LYS B 1 248 ? 0.63 27.703 -0.387 1 98.44 248 LYS B CA 1
ATOM 4194 C C . LYS B 1 248 ? 0.544 28.625 0.822 1 98.44 248 LYS B C 1
ATOM 4196 O O . LYS B 1 248 ? 0.488 29.859 0.67 1 98.44 248 LYS B O 1
ATOM 4201 N N . SER B 1 249 ? 0.563 28.031 1.968 1 97.94 249 SER B N 1
ATOM 4202 C CA . SER B 1 249 ? 0.495 28.828 3.191 1 97.94 249 SER B CA 1
ATOM 4203 C C . SER B 1 249 ? 1.753 29.672 3.375 1 97.94 249 SER B C 1
ATOM 4205 O O . SER B 1 249 ? 2.857 29.219 3.057 1 97.94 249 SER B O 1
ATOM 4207 N N . GLU B 1 250 ? 1.585 30.812 3.932 1 97.19 250 GLU B N 1
ATOM 4208 C CA . GLU B 1 250 ? 2.717 31.672 4.277 1 97.19 250 GLU B CA 1
ATOM 4209 C C . GLU B 1 250 ? 3.406 31.188 5.551 1 97.19 250 GLU B C 1
ATOM 4211 O O . GLU B 1 250 ? 2.744 30.719 6.48 1 97.19 250 GLU B O 1
ATOM 4216 N N . PRO B 1 251 ? 4.738 31.406 5.605 1 97.31 251 PRO B N 1
ATOM 4217 C CA . PRO B 1 251 ? 5.605 31.891 4.531 1 97.31 251 PRO B CA 1
ATOM 4218 C C . PRO B 1 251 ? 5.863 30.844 3.453 1 97.31 251 PRO B C 1
ATOM 4220 O O . PRO B 1 251 ? 6.215 29.703 3.766 1 97.31 251 PRO B O 1
ATOM 4223 N N . VAL B 1 252 ? 5.832 31.203 2.264 1 97.75 252 VAL B N 1
ATOM 4224 C CA . VAL B 1 252 ? 5.855 30.297 1.118 1 97.75 252 VAL B CA 1
ATOM 4225 C C . VAL B 1 252 ? 7.23 29.641 1.011 1 97.75 252 VAL B C 1
ATOM 4227 O O . VAL B 1 252 ? 7.336 28.484 0.623 1 97.75 252 VAL B O 1
ATOM 4230 N N . HIS B 1 253 ? 8.203 30.344 1.461 1 96.88 253 HIS B N 1
ATOM 4231 C CA . HIS B 1 253 ? 9.555 29.797 1.32 1 96.88 253 HIS B CA 1
ATOM 4232 C C . HIS B 1 253 ? 9.773 28.625 2.256 1 96.88 253 HIS B C 1
ATOM 4234 O O . HIS B 1 253 ? 10.75 27.875 2.109 1 96.88 253 HIS B O 1
ATOM 4240 N N . GLN B 1 254 ? 8.836 28.375 3.223 1 98.12 254 GLN B N 1
ATOM 4241 C CA . GLN B 1 254 ? 8.945 27.266 4.148 1 98.12 254 GLN B CA 1
ATOM 4242 C C . GLN B 1 254 ? 8.047 26.109 3.721 1 98.12 254 GLN B C 1
ATOM 4244 O O . GLN B 1 254 ? 7.941 25.094 4.426 1 98.12 254 GLN B O 1
ATOM 4249 N N . TYR B 1 255 ? 7.465 26.203 2.59 1 98.25 255 TYR B N 1
ATOM 4250 C CA . TYR B 1 255 ? 6.547 25.188 2.086 1 98.25 255 TYR B CA 1
ATOM 4251 C C . TYR B 1 255 ? 7.23 23.828 1.994 1 98.25 255 TYR B C 1
ATOM 4253 O O . TYR B 1 255 ? 6.699 22.828 2.471 1 98.25 255 TYR B O 1
ATOM 4261 N N . ASP B 1 256 ? 8.375 23.828 1.437 1 97.38 256 ASP B N 1
ATOM 4262 C CA . ASP B 1 256 ? 9.062 22.547 1.227 1 97.38 256 ASP B CA 1
ATOM 4263 C C . ASP B 1 256 ? 9.453 21.906 2.557 1 97.38 256 ASP B C 1
ATOM 4265 O O . ASP B 1 256 ? 9.461 20.688 2.684 1 97.38 256 ASP B O 1
ATOM 4269 N N . LEU B 1 257 ? 9.805 22.688 3.516 1 97.94 257 LEU B N 1
ATOM 4270 C CA . LEU B 1 257 ? 10.117 22.172 4.84 1 97.94 257 LEU B CA 1
ATOM 4271 C C . LEU B 1 257 ? 8.875 21.594 5.504 1 97.94 257 LEU B C 1
ATOM 4273 O O . LEU B 1 257 ? 8.945 20.562 6.184 1 97.94 257 LEU B O 1
ATOM 4277 N N . ARG B 1 258 ? 7.746 22.266 5.297 1 98.69 258 ARG B N 1
ATOM 4278 C CA . ARG B 1 258 ? 6.5 21.719 5.832 1 98.69 258 ARG B CA 1
ATOM 4279 C C . ARG B 1 258 ? 6.152 20.406 5.156 1 98.69 258 ARG B C 1
ATOM 4281 O O . ARG B 1 258 ? 5.719 19.453 5.816 1 98.69 258 ARG B O 1
ATOM 4288 N N . MET B 1 259 ? 6.398 20.328 3.887 1 98.12 259 MET B N 1
ATOM 4289 C CA . MET B 1 259 ? 6.188 19.062 3.172 1 98.12 259 MET B CA 1
ATOM 4290 C C . MET B 1 259 ? 7.066 17.953 3.748 1 98.12 259 MET B C 1
ATOM 4292 O O . MET B 1 259 ? 6.598 16.844 3.969 1 98.12 259 MET B O 1
ATOM 4296 N N . ASP B 1 260 ? 8.297 18.281 4.027 1 97.62 260 ASP B N 1
ATOM 4297 C CA . ASP B 1 260 ? 9.211 17.297 4.617 1 97.62 260 ASP B CA 1
ATOM 4298 C C . ASP B 1 260 ? 8.695 16.812 5.969 1 97.62 260 ASP B C 1
ATOM 4300 O O . ASP B 1 260 ? 8.758 15.617 6.273 1 97.62 260 ASP B O 1
ATOM 4304 N N . LEU B 1 261 ? 8.188 17.734 6.707 1 98.81 261 LEU B N 1
ATOM 4305 C CA . LEU B 1 261 ? 7.688 17.391 8.039 1 98.81 261 LEU B CA 1
ATOM 4306 C C . LEU B 1 261 ? 6.457 16.5 7.941 1 98.81 261 LEU B C 1
ATOM 4308 O O . LEU B 1 261 ? 6.355 15.5 8.664 1 98.81 261 LEU B O 1
ATOM 4312 N N . TYR B 1 262 ? 5.562 16.859 7.062 1 98.75 262 TYR B N 1
ATOM 4313 C CA . TYR B 1 262 ? 4.34 16.078 6.918 1 98.75 262 TYR B CA 1
ATOM 4314 C C . TYR B 1 262 ? 4.641 14.711 6.32 1 98.75 262 TYR B C 1
ATOM 4316 O O . TYR B 1 262 ? 4.012 13.719 6.688 1 98.75 262 TYR B O 1
ATOM 4324 N N . GLU B 1 263 ? 5.566 14.594 5.422 1 97.38 263 GLU B N 1
ATOM 4325 C CA . GLU B 1 263 ? 6.004 13.305 4.887 1 97.38 263 GLU B CA 1
ATOM 4326 C C . GLU B 1 263 ? 6.648 12.445 5.969 1 97.38 263 GLU B C 1
ATOM 4328 O O . GLU B 1 263 ? 6.504 11.227 5.965 1 97.38 263 GLU B O 1
ATOM 4333 N N . LEU B 1 264 ? 7.406 13.102 6.863 1 97.94 264 LEU B N 1
ATOM 4334 C CA . LEU B 1 264 ? 8.07 12.398 7.961 1 97.94 264 LEU B CA 1
ATOM 4335 C C . LEU B 1 264 ? 7.07 11.555 8.742 1 97.94 264 LEU B C 1
ATOM 4337 O O . LEU B 1 264 ? 7.367 10.406 9.094 1 97.94 264 LEU B O 1
ATOM 4341 N N . PHE B 1 265 ? 5.918 12.102 9 1 98.25 265 PHE B N 1
ATOM 4342 C CA . PHE B 1 265 ? 4.883 11.375 9.727 1 98.25 265 PHE B CA 1
ATOM 4343 C C . PHE B 1 265 ? 4.59 10.039 9.055 1 98.25 265 PHE B C 1
ATOM 4345 O O . PHE B 1 265 ? 4.531 9 9.719 1 98.25 265 PHE B O 1
ATOM 4352 N N . HIS B 1 266 ? 4.449 10.039 7.789 1 97.25 266 HIS B N 1
ATOM 4353 C CA . HIS B 1 266 ? 4.055 8.844 7.051 1 97.25 266 HIS B CA 1
ATOM 4354 C C . HIS B 1 266 ? 5.215 7.863 6.926 1 97.25 266 HIS B C 1
ATOM 4356 O O . HIS B 1 266 ? 5.008 6.648 6.914 1 97.25 266 HIS B O 1
ATOM 4362 N N . TYR B 1 267 ? 6.438 8.398 6.832 1 93.5 267 TYR B N 1
ATOM 4363 C CA . TYR B 1 267 ? 7.59 7.508 6.828 1 93.5 267 TYR B CA 1
ATOM 4364 C C . TYR B 1 267 ? 7.746 6.812 8.18 1 93.5 267 TYR B C 1
ATOM 4366 O O . TYR B 1 267 ? 8.094 5.633 8.242 1 93.5 267 TYR B O 1
ATOM 4374 N N . LEU B 1 268 ? 7.508 7.551 9.266 1 96.81 268 LEU B N 1
ATOM 4375 C CA . LEU B 1 268 ? 7.531 6.938 10.594 1 96.81 268 LEU B CA 1
ATOM 4376 C C . LEU B 1 268 ? 6.453 5.867 10.711 1 96.81 268 LEU B C 1
ATOM 4378 O O . LEU B 1 268 ? 6.707 4.781 11.242 1 96.81 268 LEU B O 1
ATOM 4382 N N . ASN B 1 269 ? 5.297 6.164 10.234 1 96.12 269 ASN B N 1
ATOM 4383 C CA . ASN B 1 269 ? 4.199 5.203 10.273 1 96.12 269 ASN B CA 1
ATOM 4384 C C . ASN B 1 269 ? 4.531 3.941 9.477 1 96.12 269 ASN B C 1
ATOM 4386 O O . ASN B 1 269 ? 4.281 2.826 9.938 1 96.12 269 ASN B O 1
ATOM 4390 N N . HIS B 1 270 ? 5.086 4.094 8.281 1 92.62 270 HIS B N 1
ATOM 4391 C CA . HIS B 1 270 ? 5.453 2.945 7.461 1 92.62 270 HIS B CA 1
ATOM 4392 C C . HIS B 1 270 ? 6.594 2.158 8.094 1 92.62 270 HIS B C 1
ATOM 4394 O O . HIS B 1 270 ? 6.672 0.937 7.945 1 92.62 270 HIS B O 1
ATOM 4400 N N . THR B 1 271 ? 7.492 2.9 8.758 1 90.75 271 THR B N 1
ATOM 4401 C CA . THR B 1 271 ? 8.523 2.199 9.516 1 90.75 271 THR B CA 1
ATOM 4402 C C . THR B 1 271 ? 7.895 1.296 10.57 1 90.75 271 THR B C 1
ATOM 4404 O O . THR B 1 271 ? 8.32 0.152 10.75 1 90.75 271 THR B O 1
ATOM 4407 N N . LEU B 1 272 ? 6.898 1.837 11.242 1 91.69 272 LEU B N 1
ATOM 4408 C CA . LEU B 1 272 ? 6.199 1.084 12.281 1 91.69 272 LEU B CA 1
ATOM 4409 C C . LEU B 1 272 ? 5.551 -0.168 11.695 1 91.69 272 LEU B C 1
ATOM 4411 O O . LEU B 1 272 ? 5.598 -1.237 12.312 1 91.69 272 LEU B O 1
ATOM 4415 N N . ILE B 1 273 ? 5.031 -0.077 10.508 1 88.06 273 ILE B N 1
ATOM 4416 C CA . ILE B 1 273 ? 4.227 -1.142 9.914 1 88.06 273 ILE B CA 1
ATOM 4417 C C . ILE B 1 273 ? 5.129 -2.111 9.156 1 88.06 273 ILE B C 1
ATOM 4419 O O . ILE B 1 273 ? 4.973 -3.33 9.266 1 88.06 273 ILE B O 1
ATOM 4423 N N . PHE B 1 274 ? 6.125 -1.568 8.383 1 80.69 274 PHE B N 1
ATOM 4424 C CA . PHE B 1 274 ? 6.824 -2.383 7.398 1 80.69 274 PHE B CA 1
ATOM 4425 C C . PHE B 1 274 ? 8.305 -2.506 7.746 1 80.69 274 PHE B C 1
ATOM 4427 O O . PHE B 1 274 ? 9.016 -3.326 7.164 1 80.69 274 PHE B O 1
ATOM 4434 N N . ARG B 1 275 ? 8.758 -1.662 8.602 1 77.5 275 ARG B N 1
ATOM 4435 C CA . ARG B 1 275 ? 10.172 -1.642 8.969 1 77.5 275 ARG B CA 1
ATOM 4436 C C . ARG B 1 275 ? 11.039 -1.239 7.785 1 77.5 275 ARG B C 1
ATOM 4438 O O . ARG B 1 275 ? 10.586 -0.527 6.887 1 77.5 275 ARG B O 1
ATOM 4445 N N . GLY B 1 276 ? 12.297 -1.375 7.992 1 70.38 276 GLY B N 1
ATOM 4446 C CA . GLY B 1 276 ? 13.266 -1.379 6.914 1 70.38 276 GLY B CA 1
ATOM 4447 C C . GLY B 1 276 ? 13.57 0.008 6.379 1 70.38 276 GLY B C 1
ATOM 4448 O O . GLY B 1 276 ? 13.867 0.925 7.148 1 70.38 276 GLY B O 1
ATOM 4449 N N . HIS B 1 277 ? 13.453 0.164 5.066 1 71.5 277 HIS B N 1
ATOM 4450 C CA . HIS B 1 277 ? 13.992 1.316 4.352 1 71.5 277 HIS B CA 1
ATOM 4451 C C . HIS B 1 277 ? 13.195 2.58 4.668 1 71.5 277 HIS B C 1
ATOM 4453 O O . HIS B 1 277 ? 13.672 3.693 4.438 1 71.5 277 HIS B O 1
ATOM 4459 N N . TYR B 1 278 ? 12.055 2.428 5.223 1 84.62 278 TYR B N 1
ATOM 4460 C CA . TYR B 1 278 ? 11.273 3.609 5.578 1 84.62 278 TYR B CA 1
ATOM 4461 C C . TYR B 1 278 ? 11.938 4.375 6.719 1 84.62 278 TYR B C 1
ATOM 4463 O O . TYR B 1 278 ? 11.812 5.598 6.805 1 84.62 278 TYR B O 1
ATOM 4471 N N . ALA B 1 279 ? 12.648 3.652 7.582 1 86.69 279 ALA B N 1
ATOM 4472 C CA . ALA B 1 279 ? 13.398 4.312 8.648 1 86.69 279 ALA B CA 1
ATOM 4473 C C . ALA B 1 279 ? 14.453 5.254 8.078 1 86.69 279 ALA B C 1
ATOM 4475 O O . ALA B 1 279 ? 14.664 6.352 8.594 1 86.69 279 ALA B O 1
ATOM 4476 N N . GLY B 1 280 ? 15.109 4.828 7.059 1 81.19 280 GLY B N 1
ATOM 4477 C CA . GLY B 1 280 ? 16.078 5.68 6.395 1 81.19 280 GLY B CA 1
ATOM 4478 C C . GLY B 1 280 ? 15.469 6.922 5.781 1 81.19 280 GLY B C 1
ATOM 4479 O O . GLY B 1 280 ? 16.047 8.016 5.871 1 81.19 280 GLY B O 1
ATOM 4480 N N . SER B 1 281 ? 14.352 6.73 5.129 1 84.31 281 SER B N 1
ATOM 4481 C CA . SER B 1 281 ? 13.641 7.871 4.562 1 84.31 281 SER B CA 1
ATOM 4482 C C . SER B 1 281 ? 13.227 8.867 5.645 1 84.31 281 SER B C 1
ATOM 4484 O O . SER B 1 281 ? 13.328 10.078 5.453 1 84.31 281 SER B O 1
ATOM 4486 N N . ALA B 1 282 ? 12.734 8.305 6.785 1 93.31 282 ALA B N 1
ATOM 4487 C CA . ALA B 1 282 ? 12.383 9.156 7.914 1 93.31 282 ALA B CA 1
ATOM 4488 C C . ALA B 1 282 ? 13.594 9.945 8.414 1 93.31 282 ALA B C 1
ATOM 4490 O O . ALA B 1 282 ? 13.5 11.148 8.648 1 93.31 282 ALA B O 1
ATOM 4491 N N . GLU B 1 283 ? 14.625 9.312 8.508 1 90 283 GLU B N 1
ATOM 4492 C CA . GLU B 1 283 ? 15.844 9.945 9 1 90 283 GLU B CA 1
ATOM 4493 C C . GLU B 1 283 ? 16.297 11.07 8.078 1 90 283 GLU B C 1
ATOM 4495 O O . GLU B 1 283 ? 16.75 12.117 8.539 1 90 283 GLU B O 1
ATOM 4500 N N . LYS B 1 284 ? 16.172 10.906 6.879 1 86.31 284 LYS B N 1
ATOM 4501 C CA . LYS B 1 284 ? 16.547 11.93 5.91 1 86.31 284 LYS B CA 1
ATOM 4502 C C . LYS B 1 284 ? 15.703 13.188 6.086 1 86.31 284 LYS B C 1
ATOM 4504 O O . LYS B 1 284 ? 16.219 14.305 6.055 1 86.31 284 LYS B O 1
ATOM 4509 N N . LYS B 1 285 ? 14.461 12.93 6.184 1 94.56 285 LYS B N 1
ATOM 4510 C CA . LYS B 1 285 ? 13.586 14.07 6.43 1 94.56 285 LYS B CA 1
ATOM 4511 C C . LYS B 1 285 ? 13.984 14.805 7.707 1 94.56 285 LYS B C 1
ATOM 4513 O O . LYS B 1 285 ? 14.023 16.047 7.734 1 94.56 285 LYS B O 1
ATOM 4518 N N . MET B 1 286 ? 14.273 14.039 8.727 1 96.31 286 MET B N 1
ATOM 4519 C CA . MET B 1 286 ? 14.641 14.641 10 1 96.31 286 MET B CA 1
ATOM 4520 C C . MET B 1 286 ? 15.93 15.445 9.867 1 96.31 286 MET B C 1
ATOM 4522 O O . MET B 1 286 ? 16.062 16.531 10.453 1 96.31 286 MET B O 1
ATOM 4526 N N . ASP B 1 287 ? 16.828 14.906 9.133 1 92.94 287 ASP B N 1
ATOM 4527 C CA . ASP B 1 287 ? 18.094 15.617 8.922 1 92.94 287 ASP B CA 1
ATOM 4528 C C . ASP B 1 287 ? 17.859 16.969 8.258 1 92.94 287 ASP B C 1
ATOM 4530 O O . ASP B 1 287 ? 18.406 17.984 8.695 1 92.94 287 ASP B O 1
ATOM 4534 N N . ASN B 1 288 ? 17.094 16.984 7.246 1 94.38 288 ASN B N 1
ATOM 4535 C CA . ASN B 1 288 ? 16.766 18.234 6.555 1 94.38 288 ASN B CA 1
ATOM 4536 C C . ASN B 1 288 ? 16.078 19.219 7.477 1 94.38 288 ASN B C 1
ATOM 4538 O O . ASN B 1 288 ? 16.391 20.422 7.477 1 94.38 288 ASN B O 1
ATOM 4542 N N . LEU B 1 289 ? 15.188 18.703 8.258 1 97.88 289 LEU B N 1
ATOM 4543 C CA . LEU B 1 289 ? 14.398 19.547 9.156 1 97.88 289 LEU B CA 1
ATOM 4544 C C . LEU B 1 289 ? 15.266 20.141 10.258 1 97.88 289 LEU B C 1
ATOM 4546 O O . LEU B 1 289 ? 15.125 21.312 10.609 1 97.88 289 LEU B O 1
ATOM 4550 N N . LEU B 1 290 ? 16.109 19.328 10.773 1 96.81 290 LEU B N 1
ATOM 4551 C CA . LEU B 1 290 ? 16.922 19.766 11.898 1 96.81 290 LEU B CA 1
ATOM 4552 C C . LEU B 1 290 ? 18.031 20.703 11.43 1 96.81 290 LEU B C 1
ATOM 4554 O O . LEU B 1 290 ? 18.531 21.516 12.211 1 96.81 290 LEU B O 1
ATOM 4558 N N . ARG B 1 291 ? 18.391 20.656 10.18 1 94.94 291 ARG B N 1
ATOM 4559 C CA . ARG B 1 291 ? 19.438 21.5 9.633 1 94.94 291 ARG B CA 1
ATOM 4560 C C . ARG B 1 291 ? 18.875 22.859 9.227 1 94.94 291 ARG B C 1
ATOM 4562 O O . ARG B 1 291 ? 19.641 23.828 9.039 1 94.94 291 ARG B O 1
ATOM 4569 N N . ALA B 1 292 ? 17.641 22.891 9.023 1 94 292 ALA B N 1
ATOM 4570 C CA . ALA B 1 292 ? 17.016 24.109 8.523 1 94 292 ALA B CA 1
ATOM 4571 C C . ALA B 1 292 ? 17.109 25.234 9.555 1 94 292 ALA B C 1
ATOM 4573 O O . ALA B 1 292 ? 17 24.984 10.758 1 94 292 ALA B O 1
ATOM 4574 N N . GLU B 1 293 ? 17.453 26.453 9.07 1 88.31 293 GLU B N 1
ATOM 4575 C CA . GLU B 1 293 ? 17.422 27.625 9.93 1 88.31 293 GLU B CA 1
ATOM 4576 C C . GLU B 1 293 ? 16.016 28.188 10.07 1 88.31 293 GLU B C 1
ATOM 4578 O O . GLU B 1 293 ? 15.484 28.812 9.156 1 88.31 293 GLU B O 1
ATOM 4583 N N . LEU B 1 294 ? 15.414 27.875 11.219 1 88.44 294 LEU B N 1
ATOM 4584 C CA . LEU B 1 294 ? 14.023 28.266 11.453 1 88.44 294 LEU B CA 1
ATOM 4585 C C . LEU B 1 294 ? 13.938 29.406 12.453 1 88.44 294 LEU B C 1
ATOM 4587 O O . LEU B 1 294 ? 14.75 29.484 13.383 1 88.44 294 LEU B O 1
#

InterPro domains:
  IPR011009 Protein kinase-like domain superfamily [SSF56112] (21-283)
  IPR016477 Fructosamine/Ketosamine-3-kinase [PF03881] (28-291)
  IPR016477 Fructosamine/Ketosamine-3-kinase [PIRSF006221] (11-291)
  IPR016477 Fructosamine/Ketosamine-3-kinase [PTHR12149] (27-291)

Secondary structure (DSSP, 8-state):
--BS-HHHHHHHHHH-SS--EEEETTEEEETTS-EEEEEE--GGGHHHHHHHHHHHHHHHHHSTTSSPPEEEEEE-GGG-EEEEEE---EE---HHHHHHHHHHIIIIIT-GGG--SS-EEESS-EEETTEEE--EEESSHHHHHHHHHHHHHHHHHHHTS-HHHHHHHHHIIIIIHHHHHTT-----EE--S--SGGGEEEETTT--EEE-S----EE-THHHHHHTTSTT---HHHHHHHHHHSPPPSSGGGHHHHHHHHHHHHHHHHHHHH-THHHHHHHHHHHHHHHS--/--BS-HHHHHHHHHH-SS--EEEETTEEEETTS-EEEEEE--GGGHHHHHHHHHHHHHHHHHSTTSSPPEEEEEE-GGG-EEEEEE---EE---HHHHHHHHHHIIIIIT-GGG--SS-EEESS-EEETTEEE--EEESSHHHHHHHHHHHHHHHHHHHTS-HHHHHHHHHIIIIIHHHHHTT-----EE--S--SGGGEEEETTT--EEE-S----EE-THHHHHHTTSTT---HHHHHHHHHHSPPPSSGGGHHHHHHHHHHHHHHHHHHHH-THHHHHHHHHHHHHHHS--

pLDDT: mean 93.45, std 7.01, range [43.03, 98.88]

Solvent-accessible surface area (backbone atoms only — not comparable to full-atom values): 29988 Å² total; per-residue (Å²): 130,57,66,53,56,65,73,56,51,50,57,49,35,74,77,39,73,81,48,52,73,42,47,37,54,38,46,38,36,35,70,81,68,51,47,31,29,47,41,65,38,52,53,91,41,33,58,46,52,52,22,35,52,52,32,39,47,54,46,29,71,43,23,74,67,42,32,56,51,70,75,45,70,51,66,51,79,89,51,19,20,36,39,33,25,49,51,70,59,66,37,63,61,44,64,70,30,31,31,53,41,20,42,44,38,34,66,28,32,45,18,71,90,58,35,51,88,78,32,15,28,28,95,55,38,19,28,59,79,74,46,78,38,67,66,36,73,23,89,40,61,24,62,34,52,33,50,55,51,48,53,53,42,53,56,39,54,72,68,71,79,40,64,70,59,40,53,53,48,51,44,41,46,68,60,38,34,51,62,71,41,49,77,48,88,79,64,22,12,54,39,48,58,42,43,26,42,80,26,38,19,18,25,67,87,78,59,42,37,34,39,48,79,38,22,36,34,22,33,63,70,63,48,40,58,23,36,20,62,40,78,59,26,61,57,70,54,23,56,57,40,20,42,73,71,40,65,76,62,70,65,58,90,49,44,67,58,50,35,40,54,43,34,28,52,54,24,49,51,40,21,67,74,56,36,56,59,30,47,46,50,23,46,40,34,48,50,55,53,69,67,50,92,122,130,59,66,53,57,65,74,54,50,52,56,49,35,74,75,40,74,81,48,52,73,42,50,39,55,38,45,38,34,34,70,81,68,52,48,32,28,46,42,67,39,51,53,90,40,33,59,48,51,51,22,33,51,52,32,38,47,54,46,29,70,44,25,73,68,42,33,56,52,68,76,46,70,52,66,50,77,89,52,19,20,36,38,32,24,48,51,71,60,65,38,63,60,44,65,70,30,32,30,52,42,20,42,45,38,36,67,30,32,45,18,70,92,58,34,50,89,76,32,15,29,28,94,54,36,20,28,59,79,73,43,78,38,69,67,36,74,24,90,40,61,24,60,35,52,32,49,56,50,47,52,53,41,51,56,40,53,72,68,72,80,41,65,70,60,37,53,52,48,50,45,41,46,68,61,38,35,51,64,70,42,51,77,50,89,78,65,21,12,55,38,49,59,44,44,24,41,81,27,40,18,17,26,66,87,76,60,44,37,35,39,48,80,39,22,36,34,21,33,63,69,63,48,40,57,24,36,21,61,39,77,61,27,62,58,70,53,22,55,57,39,20,41,72,70,39,65,76,62,70,64,58,90,48,43,67,59,50,35,39,54,42,34,28,53,53,24,48,51,41,23,69,74,57,38,57,60,31,48,46,49,24,48,41,33,48,52,55,53,70,66,50,92,121

Foldseek 3Di:
DAQDDPQVQVVVCVQPVPWDWHDHAQWIATPVGFIKGKDKADLVCQQAQVLQLVLQCLQCVQQNPQAWHWDDWDADPPNITMTMTGDFPFDFADLVQLLVNLQRCQPTQQDLVSFDPQAWWDDAWYDQDPRIDGIDHDHFQLVRVLSRLVVLLVLVVVVVDCVVLSVLSVCCSVPQSCVLRVVFDGTFGKAQAHQARVQKGARPVPRHIHGHDGRIIGHDSLLNVLNCCDDNHDDPSNVVSNCVRPPQTPPPVCSVLVSLSSVLSVLSVCCSVPNDPSSVSNVVSSVVRVPDDD/DAQDDPQVQVVVCVQPVPWDWHDHAQWIATPVGFIKGKDKADLVCQQAQVLQLVLQCLQCVQQNPQAWHWDDWDADPPNITMTMTGDFPWDFADLVQLLVNLQRCQPTQQDLVSFDPQAWWDDAWYDQDPRIQGIDHDHFQLVRVLSRLVVLLVLVVVVVDCVVLSVLSVCCSVPQSCVLRVVFDGTFGKAQAHQARVQKGARPVPRHIHGHDGRIIGHDSLLNQLRCCDDNHDDPSNVVSNCVRPPQTPPPVCSVLVSLSSVLSVLSVCCSVPNDCSSVSNVVSSVVRVPDDD

Organism: Psilocybe cubensis (NCBI:txid181762)